Protein AF-V4JPJ9-F1 (afdb_monomer_lite)

pLDDT: mean 84.83, std 15.19, range [31.91, 98.25]

Foldseek 3Di:
DLCLQLVVVHEAEAEAQDCLALVCQWPSYPYDYFVHLQDLSVVVVLLVVLVVDPAAEEDADADPSNLLNCLVCVVSNVRRYQADFPHNVLSVQQQQQVSVCVLLVVLVAAAFDKFKDADPDPPCVRCVPEDPQKKKAFRHPPCVVCLVPVARIDGHGDPVSVCVVCVPPPRVPTIMMITHDQPDFLQQKKKKKFAAFPQGDTLFIFMKTQRWAPPGPRGDRAKIWGDPPGPVLRVSVSSSSSVSSTHGIKMWMWGQHPVRPHTHTYHMDTRHDDLCQVQCSVQQTSRVVQRNQSSVVHDGDDGDHDPDIEMEHAVVRLVVRQVVCVVVVVDDPVNSVVVPDDHYDYSQDDPSTHSSVVSVVVVVVVVVVLVVVLVVCVVPVVVCVVCLVVDDPCSNQPQVNCLVCLVVVHHPDVVLVVQQQDDDADDADPDPQFFAFQWWAFFADWDDDPQKIKTKGWDASNTHQFTWGRAWFAWADKDWPAFADPVHPPDPPDPPSDVSPDDPPHRGATKIKTWGQHPQGIKIKMWTEDPRQSDKFAPDDHGDGGHQGHGGTGHDNGTIMMMIGRNQKAFPDDGDDPPVPDDPVVDPTGHSHGTGIGHDD

Structure (mmCIF, N/CA/C/O backbone):
data_AF-V4JPJ9-F1
#
_entry.id   AF-V4JPJ9-F1
#
loop_
_atom_site.group_PDB
_atom_site.id
_atom_site.type_symbol
_atom_site.label_atom_id
_atom_site.label_alt_id
_atom_site.label_comp_id
_atom_site.label_asym_id
_atom_site.label_entity_id
_atom_site.label_seq_id
_atom_site.pdbx_PDB_ins_code
_atom_site.Cartn_x
_atom_site.Cartn_y
_atom_site.Cartn_z
_atom_site.occupancy
_atom_site.B_iso_or_equiv
_atom_site.auth_seq_id
_atom_site.auth_comp_id
_atom_site.auth_asym_id
_atom_site.auth_atom_id
_atom_site.pdbx_PDB_model_num
ATOM 1 N N . MET A 1 1 ? -12.382 -5.776 7.339 1.00 91.06 1 MET A N 1
ATOM 2 C CA . MET A 1 1 ? -13.525 -5.916 6.410 1.00 91.06 1 MET A CA 1
ATOM 3 C C . MET A 1 1 ? -14.041 -7.347 6.292 1.00 91.06 1 MET A C 1
ATOM 5 O O . MET A 1 1 ? -15.120 -7.583 6.807 1.00 91.06 1 MET A O 1
ATOM 9 N N . ILE A 1 2 ? -13.294 -8.302 5.712 1.00 95.06 2 ILE A N 1
ATOM 10 C CA . ILE A 1 2 ? -13.756 -9.698 5.496 1.00 95.06 2 ILE A CA 1
ATOM 11 C C . ILE A 1 2 ? -14.433 -10.303 6.738 1.00 95.06 2 ILE A C 1
ATOM 13 O O . ILE A 1 2 ? -15.583 -10.715 6.675 1.00 95.06 2 ILE A O 1
ATOM 17 N N . ARG A 1 3 ? -13.756 -10.280 7.893 1.00 95.19 3 ARG A N 1
ATOM 18 C CA . ARG A 1 3 ? -14.327 -10.777 9.156 1.00 95.19 3 ARG A CA 1
ATOM 19 C C . ARG A 1 3 ? -15.536 -9.976 9.632 1.00 95.19 3 ARG A C 1
ATOM 21 O O . ARG A 1 3 ? -16.468 -10.556 10.161 1.00 95.19 3 ARG A O 1
ATOM 28 N N . ALA A 1 4 ? -15.504 -8.655 9.476 1.00 94.81 4 ALA A N 1
ATOM 29 C CA . ALA A 1 4 ? -16.560 -7.764 9.954 1.00 94.81 4 ALA A CA 1
ATOM 30 C C . ALA A 1 4 ? -17.886 -8.012 9.213 1.00 94.81 4 ALA A C 1
ATOM 32 O O . ALA A 1 4 ? -18.936 -8.070 9.845 1.00 94.81 4 ALA A O 1
ATOM 33 N N . LEU A 1 5 ? -17.812 -8.233 7.897 1.00 96.62 5 LEU A N 1
ATOM 34 C CA . LEU A 1 5 ? -18.952 -8.601 7.056 1.00 96.62 5 LEU A CA 1
ATOM 35 C C . LEU A 1 5 ? -19.359 -10.067 7.258 1.00 96.62 5 LEU A C 1
ATOM 37 O O . LEU A 1 5 ? -20.528 -10.353 7.499 1.00 96.62 5 LEU A O 1
ATOM 41 N N . GLY A 1 6 ? -18.398 -10.994 7.255 1.00 96.62 6 GLY A N 1
ATOM 42 C CA . GLY A 1 6 ? -18.681 -12.421 7.420 1.00 96.62 6 GLY A CA 1
ATOM 43 C C . GLY A 1 6 ? -19.316 -12.773 8.769 1.00 96.62 6 GLY A C 1
ATOM 44 O O . GLY A 1 6 ? -20.237 -13.583 8.818 1.00 96.62 6 GLY A O 1
ATOM 45 N N . ARG A 1 7 ? -18.897 -12.123 9.864 1.00 95.62 7 ARG A N 1
ATOM 46 C CA . ARG A 1 7 ? -19.535 -12.268 11.190 1.00 95.62 7 ARG A CA 1
ATOM 47 C C . ARG A 1 7 ? -20.946 -11.684 11.242 1.00 95.62 7 ARG A C 1
ATOM 49 O O . ARG A 1 7 ? -21.735 -12.111 12.072 1.00 95.62 7 ARG A O 1
ATOM 56 N N . ALA A 1 8 ? -21.259 -10.737 10.360 1.00 96.00 8 ALA A N 1
ATOM 57 C CA . ALA A 1 8 ? -22.605 -10.206 10.180 1.00 96.00 8 ALA A CA 1
ATOM 58 C C . ALA A 1 8 ? -23.458 -11.056 9.214 1.00 96.00 8 ALA A C 1
ATOM 60 O O . ALA A 1 8 ? -24.561 -10.652 8.861 1.00 96.00 8 ALA A O 1
ATOM 61 N N . GLY A 1 9 ? -22.959 -12.220 8.775 1.00 96.25 9 GLY A N 1
ATOM 62 C CA . GLY A 1 9 ? -23.672 -13.127 7.873 1.00 96.25 9 GLY A CA 1
ATOM 63 C C . GLY A 1 9 ? -23.612 -12.733 6.396 1.00 96.25 9 GLY A C 1
ATOM 64 O O . GLY A 1 9 ? -24.322 -13.322 5.588 1.00 96.25 9 GLY A O 1
ATOM 65 N N . VAL A 1 10 ? -22.772 -11.762 6.021 1.00 96.81 10 VAL A N 1
ATOM 66 C CA . VAL A 1 10 ? -22.639 -11.306 4.631 1.00 96.81 10 VAL A CA 1
ATOM 67 C C . VAL A 1 10 ? -21.621 -12.178 3.886 1.00 96.81 10 VAL A C 1
ATOM 69 O O . VAL A 1 10 ? -20.458 -12.230 4.300 1.00 96.81 10 VAL A O 1
ATOM 72 N N . PRO A 1 11 ? -21.997 -12.835 2.772 1.00 94.44 11 PRO A N 1
ATOM 73 C CA . PRO A 1 11 ? -21.043 -13.527 1.910 1.00 94.44 11 PRO A CA 1
ATOM 74 C C . PRO A 1 11 ? -20.051 -12.541 1.280 1.00 94.44 11 PRO A C 1
ATOM 76 O O . PRO A 1 11 ? -20.454 -11.536 0.697 1.00 94.44 11 PRO A O 1
ATOM 79 N N . VAL A 1 12 ? -18.750 -12.834 1.368 1.00 96.44 12 VAL A N 1
ATOM 80 C CA . VAL A 1 12 ? -17.691 -11.952 0.850 1.00 96.44 12 VAL A CA 1
ATOM 81 C C . VAL A 1 12 ? -16.918 -12.626 -0.277 1.00 96.44 12 VAL A C 1
ATOM 83 O O . VAL A 1 12 ? -16.460 -13.762 -0.149 1.00 96.44 12 VAL A O 1
ATOM 86 N N . ILE A 1 13 ? -16.697 -11.887 -1.361 1.00 94.44 13 ILE A N 1
ATOM 87 C CA . ILE A 1 13 ? -15.758 -12.252 -2.423 1.00 94.44 13 ILE A CA 1
ATOM 88 C C . ILE A 1 13 ? -14.550 -11.324 -2.313 1.00 94.44 13 ILE A C 1
ATOM 90 O O . ILE A 1 13 ? -14.694 -10.105 -2.321 1.00 94.44 13 ILE A O 1
ATOM 94 N N . ALA A 1 14 ? -13.357 -11.899 -2.181 1.00 93.81 14 ALA A N 1
ATOM 95 C CA . ALA A 1 14 ? -12.104 -11.155 -2.110 1.00 93.81 14 ALA A CA 1
ATOM 96 C C . ALA A 1 14 ? -11.362 -11.273 -3.446 1.00 93.81 14 ALA A C 1
ATOM 98 O O . ALA A 1 14 ? -10.892 -12.359 -3.789 1.00 93.81 14 ALA A O 1
ATOM 99 N N . LEU A 1 15 ? -11.252 -10.167 -4.181 1.00 91.75 15 LEU A N 1
ATOM 100 C CA . LEU A 1 15 ? -10.551 -10.094 -5.463 1.00 91.75 15 LEU A CA 1
ATOM 101 C C . LEU A 1 15 ? -9.097 -9.637 -5.250 1.00 91.75 15 LEU A C 1
ATOM 103 O O . LEU A 1 15 ? -8.872 -8.581 -4.664 1.00 91.75 15 LEU A O 1
ATOM 107 N N . SER A 1 16 ? -8.112 -10.426 -5.686 1.00 89.88 16 SER A N 1
ATOM 108 C CA . SER A 1 16 ? -6.688 -10.054 -5.611 1.00 89.88 16 SER A CA 1
ATOM 109 C C . SER A 1 16 ? -5.842 -10.791 -6.652 1.00 89.88 16 SER A C 1
ATOM 111 O O . SER A 1 16 ? -6.104 -11.950 -6.969 1.00 89.88 16 SER A O 1
ATOM 113 N N . SER A 1 17 ? -4.790 -10.143 -7.145 1.00 86.69 17 SER A N 1
ATOM 114 C CA . SER A 1 17 ? -3.781 -10.740 -8.029 1.00 86.69 17 SER A CA 1
ATOM 115 C C . SER A 1 17 ? -2.821 -11.698 -7.324 1.00 86.69 17 SER A C 1
ATOM 117 O O . SER A 1 17 ? -2.251 -12.577 -7.976 1.00 86.69 17 SER A O 1
ATOM 119 N N . ASP A 1 18 ? -2.662 -11.583 -5.999 1.00 83.75 18 ASP A N 1
ATOM 120 C CA . ASP A 1 18 ? -1.748 -12.413 -5.213 1.00 83.75 18 ASP A CA 1
ATOM 121 C C . ASP A 1 18 ? -2.503 -13.503 -4.418 1.00 83.75 18 ASP A C 1
ATOM 123 O O . ASP A 1 18 ? -3.023 -13.252 -3.324 1.00 83.75 18 ASP A O 1
ATOM 127 N N . PRO A 1 19 ? -2.501 -14.767 -4.890 1.00 78.25 19 PRO A N 1
ATOM 128 C CA . PRO A 1 19 ? -3.150 -15.879 -4.190 1.00 78.25 19 PRO A CA 1
ATOM 129 C C . PRO A 1 19 ? -2.411 -16.302 -2.906 1.00 78.25 19 PRO A C 1
ATOM 131 O O . PRO A 1 19 ? -2.860 -17.193 -2.170 1.00 78.25 19 PRO A O 1
ATOM 134 N N . LYS A 1 20 ? -1.238 -15.717 -2.637 1.00 83.00 20 LYS A N 1
ATOM 135 C CA . LYS A 1 20 ? -0.401 -16.007 -1.473 1.00 83.00 20 LYS A CA 1
ATOM 136 C C . LYS A 1 20 ? -0.624 -15.014 -0.334 1.00 83.00 20 LYS A C 1
ATOM 138 O O . LYS A 1 20 ? 0.102 -15.110 0.657 1.00 83.00 20 LYS A O 1
ATOM 143 N N . GLN A 1 21 ? -1.628 -14.138 -0.400 1.00 85.38 21 GLN A N 1
ATOM 144 C CA . GLN A 1 21 ? -1.983 -13.274 0.726 1.00 85.38 21 GLN A CA 1
ATOM 145 C C . GLN A 1 21 ? -2.690 -14.052 1.856 1.00 85.38 21 GLN A C 1
ATOM 147 O O . GLN A 1 21 ? -3.486 -14.957 1.588 1.00 85.38 21 GLN A O 1
ATOM 152 N N . PRO A 1 22 ? -2.457 -13.707 3.140 1.00 89.31 22 PRO A N 1
ATOM 153 C CA . PRO A 1 22 ? -3.130 -14.358 4.269 1.00 89.31 22 PRO A CA 1
ATOM 154 C C . PRO A 1 22 ? -4.660 -14.261 4.220 1.00 89.31 22 PRO A C 1
ATOM 156 O O . PRO A 1 22 ? -5.352 -15.192 4.628 1.00 89.31 22 PRO A O 1
ATOM 159 N N . THR A 1 23 ? -5.185 -13.149 3.703 1.00 88.06 23 THR A N 1
ATOM 160 C CA . THR A 1 23 ? -6.623 -12.867 3.564 1.00 88.06 23 THR A CA 1
ATOM 161 C C . THR A 1 23 ? -7.338 -13.895 2.691 1.00 88.06 23 THR A C 1
ATOM 163 O O . THR A 1 23 ? -8.443 -14.301 3.038 1.00 88.06 23 THR A O 1
ATOM 166 N N . ALA A 1 24 ? -6.676 -14.421 1.653 1.00 90.38 24 ALA A N 1
ATOM 167 C CA . ALA A 1 24 ? -7.210 -15.470 0.778 1.00 90.38 24 ALA A CA 1
ATOM 168 C C . ALA A 1 24 ? -7.474 -16.806 1.500 1.00 90.38 24 ALA A C 1
ATOM 170 O O . ALA A 1 24 ? -8.055 -17.727 0.929 1.00 90.38 24 ALA A O 1
ATOM 171 N N . ARG A 1 25 ? -7.017 -16.946 2.752 1.00 94.88 25 ARG A N 1
ATOM 172 C CA . ARG A 1 25 ? -7.221 -18.139 3.587 1.00 94.88 25 ARG A CA 1
ATOM 173 C C . ARG A 1 25 ? -8.340 -17.972 4.608 1.00 94.88 25 ARG A C 1
ATOM 175 O O . ARG A 1 25 ? -8.609 -18.930 5.333 1.00 94.88 25 ARG A O 1
ATOM 182 N N . SER A 1 26 ? -8.958 -16.794 4.693 1.00 95.69 26 SER A N 1
ATOM 183 C CA . SER A 1 26 ? -10.056 -16.556 5.627 1.00 95.69 26 SER A CA 1
ATOM 184 C C . SER A 1 26 ? -11.243 -17.458 5.301 1.00 95.69 26 SER A C 1
ATOM 186 O O . SER A 1 26 ? -11.570 -17.666 4.135 1.00 95.69 26 SER A O 1
ATOM 188 N N . ARG A 1 27 ? -11.912 -17.985 6.331 1.00 95.88 27 ARG A N 1
ATOM 189 C CA . ARG A 1 27 ? -13.147 -18.767 6.133 1.00 95.88 27 ARG A CA 1
ATOM 190 C C . ARG A 1 27 ? -14.332 -17.906 5.678 1.00 95.88 27 ARG A C 1
ATOM 192 O O . ARG A 1 27 ? -15.320 -18.444 5.203 1.00 95.88 27 ARG A O 1
ATOM 199 N N . PHE A 1 28 ? -14.244 -16.594 5.890 1.00 96.69 28 PHE A N 1
ATOM 200 C CA . PHE A 1 28 ? -15.336 -15.645 5.675 1.00 96.69 28 PHE A CA 1
ATOM 201 C C . PHE A 1 28 ? -15.380 -15.084 4.253 1.00 96.69 28 PHE A C 1
ATOM 203 O O . PHE A 1 28 ? -16.226 -14.245 3.965 1.00 96.69 28 PHE A O 1
ATOM 210 N N . CYS A 1 29 ? -14.475 -15.507 3.367 1.00 95.62 29 CYS A N 1
ATOM 211 C CA . CYS A 1 29 ? -14.495 -15.073 1.978 1.00 95.62 29 CYS A CA 1
ATOM 212 C C . CYS A 1 29 ? -14.161 -16.194 1.001 1.00 95.62 29 CYS A C 1
ATOM 214 O O . CYS A 1 29 ? -13.384 -17.102 1.301 1.00 95.62 29 CYS A O 1
ATOM 216 N N . ILE A 1 30 ? -14.668 -16.045 -0.217 1.00 93.62 30 ILE A N 1
ATOM 217 C CA . ILE A 1 30 ? -14.196 -16.772 -1.392 1.00 93.62 30 ILE A CA 1
ATOM 218 C C . ILE A 1 30 ? -13.172 -15.882 -2.095 1.00 93.62 30 ILE A C 1
ATOM 220 O O . ILE A 1 30 ? -13.479 -14.750 -2.464 1.00 93.62 30 ILE A O 1
ATOM 224 N N . SER A 1 31 ? -11.949 -16.377 -2.281 1.00 92.56 31 SER A N 1
ATOM 225 C CA . SER A 1 31 ? -10.916 -15.632 -3.005 1.00 92.56 31 SER A CA 1
ATOM 226 C C . SER A 1 31 ? -11.056 -15.846 -4.513 1.00 92.56 31 SER A C 1
ATOM 228 O O . SER A 1 31 ? -11.184 -16.978 -4.983 1.00 92.56 31 SER A O 1
ATOM 230 N N . LYS A 1 32 ? -11.033 -14.749 -5.268 1.00 90.62 32 LYS A N 1
ATOM 231 C CA . LYS A 1 32 ? -11.021 -14.710 -6.730 1.00 90.62 32 LYS A CA 1
ATOM 232 C C . LYS A 1 32 ? -9.784 -13.958 -7.200 1.00 90.62 32 LYS A C 1
ATOM 234 O O . LYS A 1 32 ? -9.297 -13.053 -6.522 1.00 90.62 32 LYS A O 1
ATOM 239 N N . ARG A 1 33 ? -9.278 -14.353 -8.364 1.00 88.38 33 ARG A N 1
ATOM 240 C CA . ARG A 1 33 ? -8.099 -13.740 -8.966 1.00 88.38 33 ARG A CA 1
ATOM 241 C C . ARG A 1 33 ? -8.511 -12.600 -9.893 1.00 88.38 33 ARG A C 1
ATOM 243 O O . ARG A 1 33 ? -9.460 -12.764 -10.652 1.00 88.38 33 ARG A O 1
ATOM 250 N N . CYS A 1 34 ? -7.785 -11.492 -9.839 1.00 85.00 34 CYS A N 1
ATOM 251 C CA . CYS A 1 34 ? -7.730 -10.499 -10.913 1.00 85.00 34 CYS A CA 1
ATOM 252 C C . CYS A 1 34 ? -6.318 -10.472 -11.506 1.00 85.00 34 CYS A C 1
ATOM 254 O O . CYS A 1 34 ? -5.391 -11.042 -10.920 1.00 85.00 34 CYS A O 1
ATOM 256 N N . ALA A 1 35 ? -6.157 -9.836 -12.663 1.00 79.00 35 ALA A N 1
ATOM 257 C CA . ALA A 1 35 ? -4.846 -9.656 -13.277 1.00 79.00 35 ALA A CA 1
ATOM 258 C C . ALA A 1 35 ? -3.939 -8.792 -12.379 1.00 79.00 35 ALA A C 1
ATOM 260 O O . ALA A 1 35 ? -2.923 -9.291 -11.882 1.00 79.00 35 ALA A O 1
ATOM 261 N N . ASN A 1 36 ? -4.384 -7.577 -12.034 1.00 84.38 36 ASN A N 1
ATOM 262 C CA . ASN A 1 36 ? -3.691 -6.696 -11.095 1.00 84.38 36 ASN A CA 1
ATOM 263 C C . ASN A 1 36 ? -4.639 -5.650 -10.482 1.00 84.38 36 ASN A C 1
ATOM 265 O O . ASN A 1 36 ? -5.184 -4.805 -11.178 1.00 84.38 36 ASN A O 1
ATOM 269 N N . GLU A 1 37 ? -4.819 -5.660 -9.156 1.00 85.31 37 GLU A N 1
ATOM 270 C CA . GLU A 1 37 ? -5.691 -4.697 -8.460 1.00 85.31 37 GLU A CA 1
ATOM 271 C C . GLU A 1 37 ? -5.129 -3.264 -8.347 1.00 85.31 37 GLU A C 1
ATOM 273 O O . GLU A 1 37 ? -5.793 -2.384 -7.792 1.00 85.31 37 GLU A O 1
ATOM 278 N N . ARG A 1 38 ? -3.898 -3.024 -8.820 1.00 83.44 38 ARG A N 1
ATOM 279 C CA . ARG A 1 38 ? -3.197 -1.728 -8.740 1.00 83.44 38 ARG A CA 1
ATOM 280 C C . ARG A 1 38 ? -3.127 -0.984 -10.074 1.00 83.44 38 ARG A C 1
ATOM 282 O O . ARG A 1 38 ? -2.597 0.125 -10.085 1.00 83.44 38 ARG A O 1
ATOM 289 N N . THR A 1 39 ? -3.617 -1.586 -11.153 1.00 85.81 39 THR A N 1
ATOM 290 C CA . THR A 1 39 ? -3.621 -1.044 -12.520 1.00 85.81 39 THR A CA 1
ATOM 291 C C . THR A 1 39 ? -5.028 -1.132 -13.110 1.00 85.81 39 THR A C 1
ATOM 293 O O . THR A 1 39 ? -5.936 -1.692 -12.490 1.00 85.81 39 THR A O 1
ATOM 296 N N . GLU A 1 40 ? -5.224 -0.569 -14.301 1.00 88.31 40 GLU A N 1
ATOM 297 C CA . GLU A 1 40 ? -6.526 -0.559 -14.985 1.00 88.31 40 GLU A CA 1
ATOM 298 C C . GLU A 1 40 ? -7.048 -1.961 -15.329 1.00 88.31 40 GLU A C 1
ATOM 300 O O . GLU A 1 40 ? -8.255 -2.150 -15.426 1.00 88.31 40 GLU A O 1
ATOM 305 N N . GLU A 1 41 ? -6.184 -2.980 -15.338 1.00 89.38 41 GLU A N 1
ATOM 306 C CA . GLU A 1 41 ? -6.561 -4.395 -15.485 1.00 89.38 41 GLU A CA 1
ATOM 307 C C . GLU A 1 41 ? -7.600 -4.871 -14.441 1.00 89.38 41 GLU A C 1
ATOM 309 O O . GLU A 1 41 ? -8.328 -5.854 -14.641 1.00 89.38 41 GLU A O 1
ATOM 314 N N . VAL A 1 42 ? -7.697 -4.188 -13.291 1.00 90.50 42 VAL A N 1
ATOM 315 C CA . VAL A 1 42 ? -8.744 -4.467 -12.298 1.00 90.50 42 VAL A CA 1
ATOM 316 C C . VAL A 1 42 ? -10.141 -4.170 -12.843 1.00 90.50 42 VAL A C 1
ATOM 318 O O . VAL A 1 42 ? -11.087 -4.870 -12.484 1.00 90.50 42 VAL A O 1
ATOM 321 N N . VAL A 1 43 ? -10.276 -3.170 -13.716 1.00 94.12 43 VAL A N 1
ATOM 322 C CA . VAL A 1 43 ? -11.546 -2.754 -14.319 1.00 94.12 43 VAL A CA 1
ATOM 323 C C . VAL A 1 43 ? -12.046 -3.846 -15.244 1.00 94.12 43 VAL A C 1
ATOM 325 O O . VAL A 1 43 ? -13.181 -4.283 -15.097 1.00 94.12 43 VAL A O 1
ATOM 328 N N . GLU A 1 44 ? -11.188 -4.379 -16.112 1.00 92.06 44 GLU A N 1
ATOM 329 C CA . GLU A 1 44 ? -11.536 -5.493 -17.000 1.00 92.06 44 GLU A CA 1
ATOM 330 C C . GLU A 1 44 ? -11.986 -6.728 -16.213 1.00 92.06 44 GLU A C 1
ATOM 332 O O . GLU A 1 44 ? -12.988 -7.370 -16.545 1.00 92.06 44 GLU A O 1
ATOM 337 N N . SER A 1 45 ? -11.280 -7.028 -15.118 1.00 92.44 45 SER A N 1
ATOM 338 C CA . SER A 1 45 ? -11.637 -8.121 -14.210 1.00 92.44 45 SER A CA 1
ATOM 339 C C . SER A 1 45 ? -13.013 -7.894 -13.566 1.00 92.44 45 SER A C 1
ATOM 341 O O . SER A 1 45 ? -13.819 -8.825 -13.482 1.00 92.44 45 SER A O 1
ATOM 343 N N . LEU A 1 46 ? -13.301 -6.663 -13.129 1.00 95.69 46 LEU A N 1
ATOM 344 C CA . LEU A 1 46 ? -14.587 -6.277 -12.548 1.00 95.69 46 LEU A CA 1
ATOM 345 C C . LEU A 1 46 ? -15.709 -6.282 -13.591 1.00 95.69 46 LEU A C 1
ATOM 347 O O . LEU A 1 46 ? -16.767 -6.826 -13.319 1.00 95.69 46 LEU A O 1
ATOM 351 N N . LEU A 1 47 ? -15.506 -5.762 -14.799 1.00 95.00 47 LEU A N 1
ATOM 352 C CA . LEU A 1 47 ? -16.515 -5.798 -15.862 1.00 95.00 47 LEU A CA 1
ATOM 353 C C . LEU A 1 47 ? -16.837 -7.237 -16.272 1.00 95.00 47 LEU A C 1
ATOM 355 O O . LEU A 1 47 ? -18.004 -7.610 -16.391 1.00 95.00 47 LEU A O 1
ATOM 359 N N . THR A 1 48 ? -15.809 -8.075 -16.422 1.00 93.19 48 THR A N 1
ATOM 360 C CA . THR A 1 48 ? -15.975 -9.500 -16.733 1.00 93.19 48 THR A CA 1
ATOM 361 C C . THR A 1 48 ? -16.773 -10.212 -15.647 1.00 93.19 48 THR A C 1
ATOM 363 O O . THR A 1 48 ? -17.714 -10.941 -15.954 1.00 93.19 48 THR A O 1
ATOM 366 N N . TYR A 1 49 ? -16.446 -9.975 -14.373 1.00 91.75 49 TYR A N 1
ATOM 367 C CA . TYR A 1 49 ? -17.190 -10.569 -13.267 1.00 91.75 49 TYR A CA 1
ATOM 368 C C . TYR A 1 49 ? -18.613 -10.005 -13.168 1.00 91.75 49 TYR A C 1
ATOM 370 O O . TYR A 1 49 ? -19.566 -10.768 -13.015 1.00 91.75 49 TYR A O 1
ATOM 378 N N . GLY A 1 50 ? -18.764 -8.692 -13.323 1.00 94.25 50 GLY A N 1
ATOM 379 C CA . GLY A 1 50 ? -20.021 -7.957 -13.276 1.00 94.25 50 GLY A CA 1
ATOM 380 C C . GLY A 1 50 ? -21.059 -8.494 -14.254 1.00 94.25 50 GLY A C 1
ATOM 381 O O . GLY A 1 50 ? -22.198 -8.734 -13.861 1.00 94.25 50 GLY A O 1
ATOM 382 N N . ARG A 1 51 ? -20.647 -8.807 -15.490 1.00 94.88 51 ARG A N 1
ATOM 383 C CA . ARG A 1 51 ? -21.509 -9.408 -16.527 1.00 94.88 51 ARG A CA 1
ATOM 384 C C . ARG A 1 51 ? -22.100 -10.768 -16.140 1.00 94.88 51 ARG A C 1
ATOM 386 O O . ARG A 1 51 ? -23.101 -11.176 -16.715 1.00 94.88 51 ARG A O 1
ATOM 393 N N . THR A 1 52 ? -21.503 -11.473 -15.177 1.00 93.31 52 THR A N 1
ATOM 394 C CA . THR A 1 52 ? -22.014 -12.769 -14.687 1.00 93.31 52 THR A CA 1
ATOM 395 C C . THR A 1 52 ? -23.011 -12.634 -13.532 1.00 93.31 52 THR A C 1
ATOM 397 O O . THR A 1 52 ? -23.608 -13.627 -13.109 1.00 93.31 52 THR A O 1
ATOM 400 N N . LEU A 1 53 ? -23.189 -11.426 -12.989 1.00 90.69 53 LEU A N 1
ATOM 401 C CA . LEU A 1 53 ? -24.037 -11.185 -11.828 1.00 90.69 53 LEU A CA 1
ATOM 402 C C . LEU A 1 53 ? -25.511 -11.066 -12.232 1.00 90.69 53 LEU A C 1
ATOM 404 O O . LEU A 1 53 ? -25.854 -10.428 -13.221 1.00 90.69 53 LEU A O 1
ATOM 408 N N . LYS A 1 54 ? -26.409 -11.614 -11.405 1.00 89.50 54 LYS A N 1
ATOM 409 C CA . LYS A 1 54 ? -27.872 -11.472 -11.566 1.00 89.50 54 LYS A CA 1
ATOM 410 C C . LYS A 1 54 ? -28.425 -10.132 -11.046 1.00 89.50 54 LYS A C 1
ATOM 412 O O . LYS A 1 54 ? -29.634 -9.964 -10.942 1.00 89.50 54 LYS A O 1
ATOM 417 N N . GLY A 1 55 ? -27.554 -9.205 -10.657 1.00 91.31 55 GLY A N 1
ATOM 418 C CA . GLY A 1 55 ? -27.892 -7.926 -10.039 1.00 91.31 55 GLY A CA 1
ATOM 419 C C . GLY A 1 55 ? -26.631 -7.197 -9.582 1.00 91.31 55 GLY A C 1
ATOM 420 O O . GLY A 1 55 ? -25.522 -7.701 -9.767 1.00 91.31 55 GLY A O 1
ATOM 421 N N . ARG A 1 56 ? -26.788 -6.018 -8.972 1.00 95.38 56 ARG A N 1
ATOM 422 C CA . ARG A 1 56 ? -25.636 -5.232 -8.517 1.00 95.38 56 ARG A CA 1
ATOM 423 C C . ARG A 1 56 ? -25.133 -5.689 -7.153 1.00 95.38 56 ARG A C 1
ATOM 425 O O . ARG A 1 56 ? -25.931 -5.936 -6.251 1.00 95.38 56 ARG A O 1
ATOM 432 N N . LEU A 1 57 ? -23.814 -5.754 -6.985 1.00 95.31 57 LEU A N 1
ATOM 433 C CA . LEU A 1 57 ? -23.185 -6.119 -5.711 1.00 95.31 57 LEU A CA 1
ATOM 434 C C . LEU A 1 57 ? -22.459 -4.934 -5.065 1.00 95.31 57 LEU A C 1
ATOM 436 O O . LEU A 1 57 ? -21.773 -4.199 -5.773 1.00 95.31 57 LEU A O 1
ATOM 440 N N . PRO A 1 58 ? -22.522 -4.771 -3.730 1.00 97.06 58 PRO A N 1
ATOM 441 C CA . PRO A 1 58 ? -21.653 -3.843 -3.015 1.00 97.06 58 PRO A CA 1
ATOM 442 C C . PRO A 1 58 ? -20.167 -4.087 -3.313 1.00 97.06 58 PRO A C 1
ATOM 444 O O . PRO A 1 58 ? -19.661 -5.194 -3.113 1.00 97.06 58 PRO A O 1
ATOM 447 N N . LEU A 1 59 ? -19.470 -3.049 -3.778 1.00 97.31 59 LEU A N 1
ATOM 448 C CA . LEU A 1 59 ? -18.040 -3.064 -4.074 1.00 97.31 59 LEU A CA 1
ATOM 449 C C . LEU A 1 59 ? -17.291 -2.226 -3.038 1.00 97.31 59 LEU A C 1
ATOM 451 O O . LEU A 1 59 ? -17.530 -1.031 -2.885 1.00 97.31 59 LEU A O 1
ATOM 455 N N . PHE A 1 60 ? -16.343 -2.864 -2.355 1.00 96.75 60 PHE A N 1
ATOM 456 C CA . PHE A 1 60 ? -15.487 -2.216 -1.370 1.00 96.75 60 PHE A CA 1
ATOM 457 C C . PHE A 1 60 ? -14.042 -2.189 -1.841 1.00 96.75 60 PHE A C 1
ATOM 459 O O . PHE A 1 60 ? -13.467 -3.225 -2.176 1.00 96.75 60 PHE A O 1
ATOM 466 N N . LEU A 1 61 ? -13.437 -1.006 -1.794 1.00 95.75 61 LEU A N 1
ATOM 467 C CA . LEU A 1 61 ? -12.046 -0.802 -2.172 1.00 95.75 61 LEU A CA 1
ATOM 468 C C . LEU A 1 61 ? -11.160 -0.842 -0.926 1.00 95.75 61 LEU A C 1
ATOM 470 O O . LEU A 1 61 ? -11.518 -0.354 0.148 1.00 95.75 61 LEU A O 1
ATOM 474 N N . THR A 1 62 ? -9.988 -1.459 -1.061 1.00 92.06 62 THR A N 1
ATOM 475 C CA . THR A 1 62 ? -9.035 -1.649 0.048 1.00 92.06 62 THR A CA 1
ATOM 476 C C . THR A 1 62 ? -7.697 -0.962 -0.191 1.00 92.06 62 THR A C 1
ATOM 478 O O . THR A 1 62 ? -6.795 -1.076 0.634 1.00 92.06 62 THR A O 1
ATOM 481 N N . MET A 1 63 ? -7.536 -0.285 -1.329 1.00 88.50 63 MET A N 1
ATOM 482 C CA . MET A 1 63 ? -6.288 0.349 -1.749 1.00 88.50 63 MET A CA 1
ATOM 483 C C . MET A 1 63 ? -6.572 1.666 -2.452 1.00 88.50 63 MET A C 1
ATOM 485 O O . MET A 1 63 ? -7.507 1.764 -3.237 1.00 88.50 63 MET A O 1
ATOM 489 N N . GLU A 1 64 ? -5.726 2.656 -2.191 1.00 85.62 64 GLU A N 1
ATOM 490 C CA . GLU A 1 64 ? -5.854 4.012 -2.733 1.00 85.62 64 GLU A CA 1
ATOM 491 C C . GLU A 1 64 ? -5.762 4.026 -4.265 1.00 85.62 64 GLU A C 1
ATOM 493 O O . GLU A 1 64 ? -6.599 4.628 -4.929 1.00 85.62 64 GLU A O 1
ATOM 498 N N . LYS A 1 65 ? -4.836 3.242 -4.843 1.00 86.94 65 LYS A N 1
ATOM 499 C CA . LYS A 1 65 ? -4.725 3.083 -6.304 1.00 86.94 65 LYS A CA 1
ATOM 500 C C . LYS A 1 65 ? -6.028 2.577 -6.931 1.00 86.94 65 LYS A C 1
ATOM 502 O O . LYS A 1 65 ? -6.478 3.123 -7.933 1.00 86.94 65 LYS A O 1
ATOM 507 N N . SER A 1 66 ? -6.674 1.586 -6.314 1.00 91.69 66 SER A N 1
ATOM 508 C CA . SER A 1 66 ? -7.947 1.053 -6.810 1.00 91.69 66 SER A CA 1
ATOM 509 C C . SER A 1 66 ? -9.083 2.077 -6.705 1.00 91.69 66 SER A C 1
ATOM 511 O O . SER A 1 66 ? -9.962 2.068 -7.557 1.00 91.69 66 SER A O 1
ATOM 513 N N . VAL A 1 67 ? -9.062 2.976 -5.710 1.00 94.75 67 VAL A N 1
ATOM 514 C CA . VAL A 1 67 ? -10.028 4.090 -5.596 1.00 94.75 67 VAL A CA 1
ATOM 515 C C . VAL A 1 67 ? -9.921 5.028 -6.789 1.00 94.75 67 VAL A C 1
ATOM 517 O O . VAL A 1 67 ? -10.935 5.308 -7.425 1.00 94.75 67 VAL A O 1
ATOM 520 N N . ALA A 1 68 ? -8.707 5.462 -7.131 1.00 90.75 68 ALA A N 1
ATOM 521 C CA . ALA A 1 68 ? -8.486 6.342 -8.276 1.00 90.75 68 ALA A CA 1
ATOM 522 C C . ALA A 1 68 ? -8.943 5.692 -9.594 1.00 90.75 68 ALA A C 1
ATOM 524 O O . ALA A 1 68 ? -9.647 6.323 -10.379 1.00 90.75 68 ALA A O 1
ATOM 525 N N . ILE A 1 69 ? -8.607 4.416 -9.804 1.00 92.62 69 ILE A N 1
ATOM 526 C CA . ILE A 1 69 ? -8.986 3.669 -11.011 1.00 92.62 69 ILE A CA 1
ATOM 527 C C . ILE A 1 69 ? -10.509 3.494 -11.093 1.00 92.62 69 ILE A C 1
ATOM 529 O O . ILE A 1 69 ? -11.122 3.908 -12.070 1.00 92.62 69 ILE A O 1
ATOM 533 N N . VAL A 1 70 ? -11.151 2.953 -10.053 1.00 95.94 70 VAL A N 1
ATOM 534 C CA . VAL A 1 70 ? -12.612 2.737 -10.039 1.00 95.94 70 VAL A CA 1
ATOM 535 C C . VAL A 1 70 ? -13.378 4.053 -10.157 1.00 95.94 70 VAL A C 1
ATOM 537 O O . VAL A 1 70 ? -14.443 4.096 -10.765 1.00 95.94 70 VAL A O 1
ATOM 540 N N . SER A 1 71 ? -12.827 5.142 -9.621 1.00 95.62 71 SER A N 1
ATOM 541 C CA . SER A 1 71 ? -13.387 6.476 -9.792 1.00 95.62 71 SER A CA 1
ATOM 542 C C . SER A 1 71 ? -13.434 6.915 -11.259 1.00 95.62 71 SER A C 1
ATOM 544 O O . SER A 1 71 ? -14.432 7.520 -11.642 1.00 95.62 71 SER A O 1
ATOM 546 N N . ARG A 1 72 ? -12.410 6.613 -12.074 1.00 94.94 72 ARG A N 1
ATOM 547 C CA . ARG A 1 72 ? -12.394 6.945 -13.513 1.00 94.94 72 ARG A CA 1
ATOM 548 C C . ARG A 1 72 ? -13.448 6.160 -14.295 1.00 94.94 72 ARG A C 1
ATOM 550 O O . ARG A 1 72 ? -14.200 6.753 -15.052 1.00 94.94 72 ARG A O 1
ATOM 557 N N . TYR A 1 73 ? -13.570 4.861 -14.031 1.00 96.31 73 TYR A N 1
ATOM 558 C CA . TYR A 1 73 ? -14.502 3.956 -14.728 1.00 96.31 73 TYR A CA 1
ATOM 559 C C . TYR A 1 73 ? -15.855 3.813 -14.019 1.00 96.31 73 TYR A C 1
ATOM 561 O O . TYR A 1 73 ? -16.516 2.773 -14.083 1.00 96.31 73 TYR A O 1
ATOM 569 N N . ARG A 1 74 ? -16.263 4.835 -13.262 1.00 95.44 74 ARG A N 1
ATOM 570 C CA . ARG A 1 74 ? -17.400 4.718 -12.341 1.00 95.44 74 ARG A CA 1
ATOM 571 C C . ARG A 1 74 ? -18.715 4.409 -13.041 1.00 95.44 74 ARG A C 1
ATOM 573 O O . ARG A 1 74 ? -19.476 3.606 -12.517 1.00 95.44 74 ARG A O 1
ATOM 580 N N . GLU A 1 75 ? -18.970 5.021 -14.191 1.00 95.38 75 GLU A N 1
ATOM 581 C CA . GLU A 1 75 ? -20.245 4.899 -14.902 1.00 95.38 75 GLU A CA 1
ATOM 582 C C . GLU A 1 75 ? -20.441 3.463 -15.396 1.00 95.38 75 GLU A C 1
ATOM 584 O O . GLU A 1 75 ? -21.466 2.838 -15.125 1.00 95.38 75 GLU A O 1
ATOM 589 N N . GLU A 1 76 ? -19.399 2.895 -16.003 1.00 96.25 76 GLU A N 1
ATOM 590 C CA . GLU A 1 76 ? -19.379 1.507 -16.466 1.00 96.25 76 GLU A CA 1
ATOM 591 C C . GLU A 1 76 ? -19.530 0.516 -15.305 1.00 96.25 76 GLU A C 1
ATOM 593 O O . GLU A 1 76 ? -20.320 -0.429 -15.365 1.00 96.25 76 GLU A O 1
ATOM 598 N N . LEU A 1 77 ? -18.796 0.733 -14.209 1.00 97.31 77 LEU A N 1
ATOM 599 C CA . LEU A 1 77 ? -18.816 -0.170 -13.060 1.00 97.31 77 LEU A CA 1
ATOM 600 C C . LEU A 1 77 ? -20.125 -0.075 -12.262 1.00 97.31 77 LEU A C 1
ATOM 602 O O . LEU A 1 77 ? -20.568 -1.079 -11.700 1.00 97.31 77 LEU A O 1
ATOM 606 N N . GLN A 1 78 ? -20.782 1.086 -12.230 1.00 96.38 78 GLN A N 1
ATOM 607 C CA . GLN A 1 78 ? -22.066 1.281 -11.545 1.00 96.38 78 GLN A CA 1
ATOM 608 C C . GLN A 1 78 ? -23.221 0.504 -12.183 1.00 96.38 78 GLN A C 1
ATOM 610 O O . GLN A 1 78 ? -24.238 0.275 -11.521 1.00 96.38 78 GLN A O 1
ATOM 615 N N . ALA A 1 79 ? -23.067 0.032 -13.423 1.00 95.94 79 ALA A N 1
ATOM 616 C CA . ALA A 1 79 ? -24.019 -0.893 -14.028 1.00 95.94 79 ALA A CA 1
ATOM 617 C C . ALA A 1 79 ? -24.104 -2.224 -13.252 1.00 95.94 79 ALA A C 1
ATOM 619 O O . ALA A 1 79 ? -25.193 -2.792 -13.133 1.00 95.94 79 ALA A O 1
ATOM 620 N N . PHE A 1 80 ? -22.988 -2.676 -12.664 1.00 97.38 80 PHE A N 1
ATOM 621 C CA . PHE A 1 80 ? -22.844 -3.991 -12.022 1.00 97.38 80 PHE A CA 1
ATOM 622 C C . PHE A 1 80 ? -22.562 -3.933 -10.517 1.00 97.38 80 PHE A C 1
ATOM 624 O O . PHE A 1 80 ? -22.737 -4.929 -9.815 1.00 97.38 80 PHE A O 1
ATOM 631 N N . TYR A 1 81 ? -22.124 -2.788 -9.998 1.00 98.12 81 TYR A N 1
ATOM 632 C CA . TYR A 1 81 ? -21.678 -2.657 -8.616 1.00 98.12 81 TYR A CA 1
ATOM 633 C C . TYR A 1 81 ? -22.312 -1.466 -7.905 1.00 98.12 81 TYR A C 1
ATOM 635 O O . TYR A 1 81 ? -22.609 -0.433 -8.498 1.00 98.12 81 TYR A O 1
ATOM 643 N N . LEU A 1 82 ? -22.494 -1.615 -6.596 1.00 97.12 82 LEU A N 1
ATOM 644 C CA . LEU A 1 82 ? -22.946 -0.567 -5.691 1.00 97.12 82 LEU A CA 1
ATOM 645 C C . LEU A 1 82 ? -21.731 -0.066 -4.918 1.00 97.12 82 LEU A C 1
ATOM 647 O O . LEU A 1 82 ? -21.167 -0.785 -4.098 1.00 97.12 82 LEU A O 1
ATOM 651 N N . PHE A 1 83 ? -21.309 1.162 -5.177 1.00 96.06 83 PHE A N 1
ATOM 652 C CA . PHE A 1 83 ? -20.260 1.820 -4.407 1.00 96.06 83 PHE A CA 1
ATOM 653 C C . PHE A 1 83 ? -20.511 3.322 -4.364 1.00 96.06 83 PHE A C 1
ATOM 655 O O . PHE A 1 83 ? -21.203 3.882 -5.220 1.00 96.06 83 PHE A O 1
ATOM 662 N N . LYS A 1 84 ? -19.947 3.964 -3.343 1.00 91.75 84 LYS A N 1
ATOM 663 C CA . LYS A 1 84 ? -20.011 5.408 -3.140 1.00 91.75 84 LYS A CA 1
ATOM 664 C C . LYS A 1 84 ? -18.605 5.950 -3.002 1.00 91.75 84 LYS A C 1
ATOM 666 O O . LYS A 1 84 ? -17.814 5.453 -2.203 1.00 91.75 84 LYS A O 1
ATOM 671 N N . LEU A 1 85 ? -18.323 6.939 -3.832 1.00 95.00 85 LEU A N 1
ATOM 672 C CA . LEU A 1 85 ? -17.098 7.713 -3.852 1.00 95.00 85 LEU A CA 1
ATOM 673 C C . LEU A 1 85 ? -17.503 9.175 -4.054 1.00 95.00 85 LEU A C 1
ATOM 675 O O . LEU A 1 85 ? -18.499 9.424 -4.746 1.00 95.00 85 LEU A O 1
ATOM 679 N N . PRO A 1 86 ? -16.719 10.135 -3.542 1.00 94.56 86 PRO A N 1
ATOM 680 C CA . PRO A 1 86 ? -16.864 11.527 -3.940 1.00 94.56 86 PRO A CA 1
ATOM 681 C C . PRO A 1 86 ? -16.782 11.696 -5.467 1.00 94.56 86 PRO A C 1
ATOM 683 O O . PRO A 1 86 ? -16.264 10.832 -6.192 1.00 94.56 86 PRO A O 1
ATOM 686 N N . SER A 1 87 ? -17.263 12.836 -5.976 1.00 92.50 87 SER A N 1
ATOM 687 C CA . SER A 1 87 ? -17.062 13.194 -7.388 1.00 92.50 87 SER A CA 1
ATOM 688 C C . SER A 1 87 ? -15.566 13.178 -7.742 1.00 92.50 87 SER A C 1
ATOM 690 O O . SER A 1 87 ? -14.714 13.213 -6.857 1.00 92.50 87 SER A O 1
ATOM 692 N N . ALA A 1 88 ? -15.224 13.071 -9.031 1.00 91.88 88 ALA A N 1
ATOM 693 C CA . ALA A 1 88 ? -13.825 12.873 -9.426 1.00 91.88 88 ALA A CA 1
ATOM 694 C C . ALA A 1 88 ? -12.956 14.073 -9.008 1.00 91.88 88 ALA A C 1
ATOM 696 O O . ALA A 1 88 ? -11.878 13.879 -8.456 1.00 91.88 88 ALA A O 1
ATOM 697 N N . ASP A 1 89 ? -13.492 15.288 -9.166 1.00 91.94 89 ASP A N 1
ATOM 698 C CA . ASP A 1 89 ? -12.889 16.539 -8.694 1.00 91.94 89 ASP A CA 1
ATOM 699 C C . ASP A 1 89 ? -12.693 16.557 -7.167 1.00 91.94 89 ASP A C 1
ATOM 701 O O . ASP A 1 89 ? -11.583 16.770 -6.682 1.00 91.94 89 ASP A O 1
ATOM 705 N N . LYS A 1 90 ? -13.738 16.235 -6.390 1.00 92.75 90 LYS A N 1
ATOM 706 C CA . LYS A 1 90 ? -13.651 16.187 -4.920 1.00 92.75 90 LYS A CA 1
ATOM 707 C C . LYS A 1 90 ? -12.651 15.143 -4.435 1.00 92.75 90 LYS A C 1
ATOM 709 O O . LYS A 1 90 ? -11.897 15.392 -3.501 1.00 92.75 90 LYS A O 1
ATOM 714 N N . LEU A 1 91 ? -12.642 13.969 -5.064 1.00 93.12 91 LEU A N 1
ATOM 715 C CA . LEU A 1 91 ? -11.689 12.909 -4.759 1.00 93.12 91 LEU A CA 1
ATOM 716 C C . LEU A 1 91 ? -10.249 13.357 -5.042 1.00 93.12 91 LEU A C 1
ATOM 718 O O . LEU A 1 91 ? -9.369 13.070 -4.236 1.00 93.12 91 LEU A O 1
ATOM 722 N N . ALA A 1 92 ? -10.009 14.046 -6.162 1.00 90.81 92 ALA A N 1
ATOM 723 C CA . ALA A 1 92 ? -8.692 14.575 -6.503 1.00 90.81 92 ALA A CA 1
ATOM 724 C C . ALA A 1 92 ? -8.223 15.610 -5.469 1.00 90.81 92 ALA A C 1
ATOM 726 O O . ALA A 1 92 ? -7.136 15.454 -4.920 1.00 90.81 92 ALA A O 1
ATOM 727 N N . LYS A 1 93 ? -9.079 16.580 -5.119 1.00 91.38 93 LYS A N 1
ATOM 728 C CA . LYS A 1 93 ? -8.787 17.605 -4.101 1.00 91.38 93 LYS A CA 1
ATOM 729 C C . LYS A 1 93 ? -8.508 17.012 -2.721 1.00 91.38 93 LYS A C 1
ATOM 731 O O . LYS A 1 93 ? -7.554 17.406 -2.069 1.00 91.38 93 LYS A O 1
ATOM 736 N N . LEU A 1 94 ? -9.299 16.034 -2.277 1.00 92.12 94 LEU A N 1
ATOM 737 C CA . LEU A 1 94 ? -9.091 15.404 -0.968 1.00 92.12 94 LEU A CA 1
ATOM 738 C C . LEU A 1 94 ? -7.841 14.508 -0.918 1.00 92.12 94 LEU A C 1
ATOM 740 O O . LEU A 1 94 ? -7.290 14.309 0.160 1.00 92.12 94 LEU A O 1
ATOM 744 N N . ASN A 1 95 ? -7.402 13.948 -2.050 1.00 90.38 95 ASN A N 1
ATOM 745 C CA . ASN A 1 95 ? -6.181 13.137 -2.115 1.00 90.38 95 ASN A CA 1
ATOM 746 C C . ASN A 1 95 ? -4.909 13.972 -2.340 1.00 90.38 95 ASN A C 1
ATOM 748 O O . ASN A 1 95 ? -3.809 13.492 -2.051 1.00 90.38 95 ASN A O 1
ATOM 752 N N . ASP A 1 96 ? -5.032 15.194 -2.858 1.00 91.69 96 ASP A N 1
ATOM 753 C CA . ASP A 1 96 ? -3.926 16.141 -2.924 1.00 91.69 96 ASP A CA 1
ATOM 754 C C . ASP A 1 96 ? -3.722 16.781 -1.548 1.00 91.69 96 ASP A C 1
ATOM 756 O O . ASP A 1 96 ? -4.589 17.468 -1.014 1.00 91.69 96 ASP A O 1
ATOM 760 N N . LYS A 1 97 ? -2.551 16.546 -0.953 1.00 91.19 97 LYS A N 1
ATOM 761 C CA . LYS A 1 97 ? -2.251 17.008 0.408 1.00 91.19 97 LYS A CA 1
ATOM 762 C C . LYS A 1 97 ? -2.248 18.531 0.553 1.00 91.19 97 LYS A C 1
ATOM 764 O O . LYS A 1 97 ? -2.522 19.008 1.651 1.00 91.19 97 LYS A O 1
ATOM 769 N N . LEU A 1 98 ? -1.934 19.278 -0.505 1.00 92.00 98 LEU A N 1
ATOM 770 C CA . LEU A 1 98 ? -1.955 20.739 -0.473 1.00 92.00 98 LEU A CA 1
ATOM 771 C C . LEU A 1 98 ? -3.397 21.252 -0.535 1.00 92.00 98 LEU A C 1
ATOM 773 O O . LEU A 1 98 ? -3.798 22.043 0.313 1.00 92.00 98 LEU A O 1
ATOM 777 N N . GLU A 1 99 ? -4.187 20.748 -1.483 1.00 93.12 99 GLU A N 1
ATOM 778 C CA . GLU A 1 99 ? -5.611 21.095 -1.626 1.00 93.12 99 GLU A CA 1
ATOM 779 C C . GLU A 1 99 ? -6.409 20.724 -0.371 1.00 93.12 99 GLU A C 1
ATOM 781 O O . GLU A 1 99 ? -7.192 21.526 0.136 1.00 93.12 99 GLU A O 1
ATOM 786 N N . PHE A 1 100 ? -6.153 19.540 0.194 1.00 93.69 100 PHE A N 1
ATOM 787 C CA . PHE A 1 100 ? -6.694 19.138 1.489 1.00 93.69 100 PHE A CA 1
ATOM 788 C C . PHE A 1 100 ? -6.316 20.128 2.599 1.00 93.69 100 PHE A C 1
ATOM 790 O O . PHE A 1 100 ? -7.185 20.524 3.373 1.00 93.69 100 PHE A O 1
ATOM 797 N N . SER A 1 101 ? -5.043 20.532 2.681 1.00 93.38 101 SER A N 1
ATOM 798 C CA . SER A 1 101 ? -4.574 21.474 3.702 1.00 93.38 101 SER A CA 1
ATOM 799 C C . SER A 1 101 ? -5.284 22.822 3.582 1.00 93.38 101 SER A C 1
ATOM 801 O O . SER A 1 101 ? -5.698 23.385 4.591 1.00 93.38 101 SER A O 1
ATOM 803 N N . MET A 1 102 ? -5.464 23.327 2.359 1.00 92.81 102 MET A N 1
ATOM 804 C CA . MET A 1 102 ? -6.197 24.571 2.112 1.00 92.81 102 MET A CA 1
ATOM 805 C C . MET A 1 102 ? -7.666 24.440 2.524 1.00 92.81 102 MET A C 1
ATOM 807 O O . MET A 1 102 ? -8.157 25.263 3.294 1.00 92.81 102 MET A O 1
ATOM 811 N N . LEU A 1 103 ? -8.340 23.368 2.091 1.00 93.12 103 LEU A N 1
ATOM 812 C CA . LEU A 1 103 ? -9.736 23.095 2.435 1.00 93.12 103 LEU A CA 1
ATOM 813 C C . LEU A 1 103 ? -9.945 22.987 3.953 1.00 93.12 103 LEU A C 1
ATOM 815 O O . LEU A 1 103 ? -10.885 23.565 4.493 1.00 93.12 103 LEU A O 1
ATOM 819 N N . ALA A 1 104 ? -9.064 22.271 4.653 1.00 94.50 104 ALA A N 1
ATOM 820 C CA . ALA A 1 104 ? -9.123 22.128 6.104 1.00 94.50 104 ALA A CA 1
ATOM 821 C C . ALA A 1 104 ? -8.965 23.480 6.819 1.00 94.50 104 ALA A C 1
ATOM 823 O O . ALA A 1 104 ? -9.785 23.812 7.680 1.00 94.50 104 ALA A O 1
ATOM 824 N N . SER A 1 105 ? -7.983 24.291 6.411 1.00 94.12 105 SER A N 1
ATOM 825 C CA . SER A 1 105 ? -7.763 25.630 6.967 1.00 94.12 105 SER A CA 1
ATOM 826 C C . SER A 1 105 ? -8.970 26.552 6.779 1.00 94.12 105 SER A C 1
ATOM 828 O O . SER A 1 105 ? -9.359 27.244 7.718 1.00 94.12 105 SER A O 1
ATOM 830 N N . THR A 1 106 ? -9.612 26.537 5.603 1.00 94.25 106 THR A N 1
ATOM 831 C CA . THR A 1 106 ? -10.818 27.346 5.332 1.00 94.25 106 THR A CA 1
ATOM 832 C C . THR A 1 106 ? -11.978 27.013 6.276 1.00 94.25 106 THR A C 1
ATOM 834 O O . THR A 1 106 ? -12.807 27.875 6.559 1.00 94.25 106 THR A O 1
ATOM 837 N N . HIS A 1 107 ? -12.019 25.792 6.812 1.00 92.81 107 HIS A N 1
ATOM 838 C CA . HIS A 1 107 ? -13.039 25.344 7.762 1.00 92.81 107 HIS A CA 1
ATOM 839 C C . HIS A 1 107 ? -12.560 25.337 9.222 1.00 92.81 107 HIS A C 1
ATOM 841 O O . HIS A 1 107 ? -13.168 24.681 10.068 1.00 92.81 107 HIS A O 1
ATOM 847 N N . GLY A 1 108 ? -11.486 26.071 9.533 1.00 90.94 108 GLY A N 1
ATOM 848 C CA . GLY A 1 108 ? -10.990 26.240 10.902 1.00 90.94 108 GLY A CA 1
ATOM 849 C C . GLY A 1 108 ? -10.344 24.987 11.495 1.00 90.94 108 GLY A C 1
ATOM 850 O O . GLY A 1 108 ? -10.197 24.887 12.712 1.00 90.94 108 GLY A O 1
ATOM 851 N N . ILE A 1 109 ? -9.962 24.017 10.661 1.00 94.25 109 ILE A N 1
ATOM 852 C CA . ILE A 1 109 ? -9.259 22.813 11.103 1.00 94.25 109 ILE A CA 1
ATOM 853 C C . ILE A 1 109 ? -7.766 23.089 11.040 1.00 94.25 109 ILE A C 1
ATOM 855 O O . ILE A 1 109 ? -7.222 23.426 9.990 1.00 94.25 109 ILE A O 1
ATOM 859 N N . HIS A 1 110 ? -7.095 22.925 12.177 1.00 93.94 110 HIS A N 1
ATOM 860 C CA . HIS A 1 110 ? -5.660 23.144 12.252 1.00 93.94 110 HIS A CA 1
ATOM 861 C C . HIS A 1 110 ? -4.931 22.080 11.431 1.00 93.94 110 HIS A C 1
ATOM 863 O O . HIS A 1 110 ? -5.105 20.880 11.642 1.00 93.94 110 HIS A O 1
ATOM 869 N N . VAL A 1 111 ? -4.074 22.531 10.528 1.00 94.31 111 VAL A N 1
ATOM 870 C CA . VAL A 1 111 ? -3.162 21.715 9.725 1.00 94.31 111 VAL A CA 1
ATOM 871 C C . VAL A 1 111 ? -1.754 22.281 9.880 1.00 94.31 111 VAL A C 1
ATOM 873 O O . VAL A 1 111 ? -1.605 23.457 10.222 1.00 94.31 111 VAL A O 1
ATOM 876 N N . PRO A 1 112 ? -0.699 21.483 9.672 1.00 91.69 112 PRO A N 1
ATOM 877 C CA . PRO A 1 112 ? 0.646 22.023 9.704 1.00 91.69 112 PRO A CA 1
ATOM 878 C C . PRO A 1 112 ? 0.849 22.957 8.514 1.00 91.69 112 PRO A C 1
ATOM 880 O O . PRO A 1 112 ? 0.386 22.669 7.406 1.00 91.69 112 PRO A O 1
ATOM 883 N N . GLU A 1 113 ? 1.586 24.038 8.746 1.00 91.38 113 GLU A N 1
ATOM 884 C CA . GLU A 1 113 ? 1.976 24.974 7.698 1.00 91.38 113 GLU A CA 1
ATOM 885 C C . GLU A 1 113 ? 2.633 24.222 6.537 1.00 91.38 113 GLU A C 1
ATOM 887 O O . GLU A 1 113 ? 3.505 23.373 6.745 1.00 91.38 113 GLU A O 1
ATOM 892 N N . THR A 1 114 ? 2.131 24.468 5.329 1.00 91.94 114 THR A N 1
ATOM 893 C CA . THR A 1 114 ? 2.427 23.669 4.141 1.00 91.94 114 THR A CA 1
ATOM 894 C C . THR A 1 114 ? 2.683 24.588 2.959 1.00 91.94 114 THR A C 1
ATOM 896 O O . THR A 1 114 ? 1.876 25.470 2.678 1.00 91.94 114 THR A O 1
ATOM 899 N N . ILE A 1 115 ? 3.769 24.332 2.237 1.00 91.06 115 ILE A N 1
ATOM 900 C CA . ILE A 1 115 ? 4.136 25.039 1.007 1.00 91.06 115 ILE A CA 1
ATOM 901 C C . ILE A 1 115 ? 4.330 24.037 -0.132 1.00 91.06 115 ILE A C 1
ATOM 903 O O . ILE A 1 115 ? 4.773 22.905 0.085 1.00 91.06 115 ILE A O 1
ATOM 907 N N . ALA A 1 116 ? 4.017 24.454 -1.354 1.00 90.62 116 ALA A N 1
ATOM 908 C CA . ALA A 1 116 ? 4.340 23.686 -2.550 1.00 90.62 116 ALA A CA 1
ATOM 909 C C . ALA A 1 116 ? 5.830 23.830 -2.896 1.00 90.62 116 ALA A C 1
ATOM 911 O O . ALA A 1 116 ? 6.400 24.906 -2.734 1.00 90.62 116 ALA A O 1
ATOM 912 N N . LEU A 1 117 ? 6.434 22.758 -3.406 1.00 88.25 117 LEU A N 1
ATOM 913 C CA . LEU A 1 117 ? 7.776 22.768 -3.988 1.00 88.25 117 LEU A CA 1
ATOM 914 C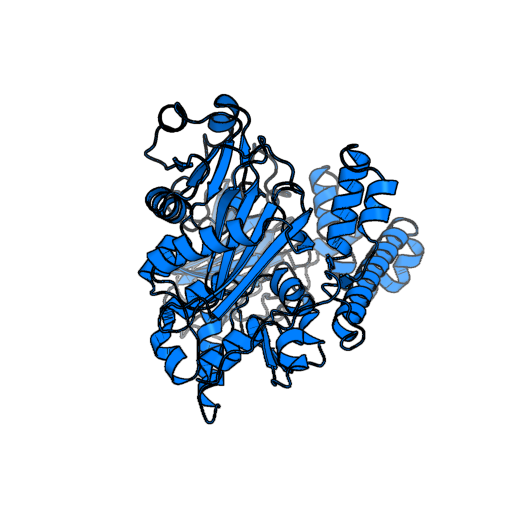 C . LEU A 1 117 ? 7.699 22.272 -5.442 1.00 88.25 117 LEU A C 1
ATOM 916 O O . LEU A 1 117 ? 6.912 21.370 -5.743 1.00 88.25 117 LEU A O 1
ATOM 920 N N . GLY A 1 118 ? 8.505 22.851 -6.332 1.00 83.50 118 GLY A N 1
ATOM 921 C CA . GLY A 1 118 ? 8.499 22.561 -7.769 1.00 83.50 118 GLY A CA 1
ATOM 922 C C . GLY A 1 118 ? 9.716 23.150 -8.487 1.00 83.50 118 GLY A C 1
ATOM 923 O O . GLY A 1 118 ? 10.458 23.920 -7.883 1.00 83.50 118 GLY A O 1
ATOM 924 N N . ALA A 1 119 ? 9.893 22.804 -9.768 1.00 76.44 119 ALA A N 1
ATOM 925 C CA . ALA A 1 119 ? 11.054 23.193 -10.582 1.00 76.44 119 ALA A CA 1
ATOM 926 C C . ALA A 1 119 ? 11.262 24.715 -10.657 1.00 76.44 119 ALA A C 1
ATOM 928 O O . ALA A 1 119 ? 12.387 25.197 -10.572 1.00 76.44 119 ALA A O 1
ATOM 929 N N . ASP A 1 120 ? 10.161 25.459 -10.775 1.00 78.44 120 ASP A N 1
ATOM 930 C CA . ASP A 1 120 ? 10.169 26.916 -10.948 1.00 78.44 120 ASP A CA 1
ATOM 931 C C . ASP A 1 120 ? 10.213 27.682 -9.614 1.00 78.44 120 ASP A C 1
ATOM 933 O O . ASP A 1 120 ? 10.138 28.911 -9.590 1.00 78.44 120 ASP A O 1
ATOM 937 N N . ILE A 1 121 ? 10.279 26.969 -8.485 1.00 76.88 121 ILE A N 1
ATOM 938 C CA . ILE A 1 121 ? 10.223 27.557 -7.147 1.00 76.88 121 ILE A CA 1
ATOM 939 C C . ILE A 1 121 ? 11.634 27.610 -6.561 1.00 76.88 121 ILE A C 1
ATOM 941 O O . ILE A 1 121 ? 12.258 26.573 -6.339 1.00 76.88 121 ILE A O 1
ATOM 945 N N . ASP A 1 122 ? 12.109 28.809 -6.208 1.00 83.25 122 ASP A N 1
ATOM 946 C CA . ASP A 1 122 ? 13.286 28.935 -5.344 1.00 83.25 122 ASP A CA 1
ATOM 947 C C . ASP A 1 122 ? 12.943 28.372 -3.959 1.00 83.25 122 ASP A C 1
ATOM 949 O O . ASP A 1 122 ? 12.233 28.986 -3.160 1.00 83.25 122 ASP A O 1
ATOM 953 N N . ILE A 1 123 ? 13.460 27.177 -3.679 1.00 83.62 123 ILE A N 1
ATOM 954 C CA . ILE A 1 123 ? 13.233 26.438 -2.434 1.00 83.62 123 ILE A CA 1
ATOM 955 C C . ILE A 1 123 ? 13.649 27.267 -1.216 1.00 83.62 123 ILE A C 1
ATOM 957 O O . ILE A 1 123 ? 13.005 27.181 -0.170 1.00 83.62 123 ILE A O 1
ATOM 961 N N . THR A 1 124 ? 14.701 28.082 -1.336 1.00 82.38 124 THR A N 1
ATOM 962 C CA . THR A 1 124 ? 15.173 28.937 -0.241 1.00 82.38 124 THR A CA 1
ATOM 963 C C . THR A 1 124 ? 14.134 29.999 0.079 1.00 82.38 124 THR A C 1
ATOM 965 O O . THR A 1 124 ? 13.736 30.150 1.232 1.00 82.38 124 THR A O 1
ATOM 968 N N . GLN A 1 125 ? 13.647 30.692 -0.949 1.00 84.56 125 GLN A N 1
ATOM 969 C CA . GLN A 1 125 ? 12.626 31.718 -0.781 1.00 84.56 125 GLN A CA 1
ATOM 970 C C . GLN A 1 125 ? 11.297 31.119 -0.304 1.00 84.56 125 GLN A C 1
ATOM 972 O O . GLN A 1 125 ? 10.671 31.648 0.613 1.00 84.56 125 GLN A O 1
ATOM 977 N N . ALA A 1 126 ? 10.881 29.988 -0.878 1.00 82.75 126 ALA A N 1
ATOM 978 C CA . ALA A 1 126 ? 9.616 29.341 -0.545 1.00 82.75 126 ALA A CA 1
ATOM 979 C C . ALA A 1 126 ? 9.568 28.846 0.905 1.00 82.75 126 ALA A C 1
ATOM 981 O O . ALA A 1 126 ? 8.513 28.875 1.535 1.00 82.75 126 ALA A O 1
ATOM 982 N N . THR A 1 127 ? 10.707 28.405 1.446 1.00 83.94 127 THR A N 1
ATOM 983 C CA . THR A 1 127 ? 10.801 27.837 2.800 1.00 83.94 127 THR A CA 1
ATOM 984 C C . THR A 1 127 ? 11.154 28.860 3.875 1.00 83.94 127 THR A C 1
ATOM 986 O O . THR A 1 127 ? 11.163 28.501 5.048 1.00 83.94 127 THR A O 1
ATOM 989 N N . GLN A 1 128 ? 11.383 30.132 3.525 1.00 83.19 128 GLN A N 1
ATOM 990 C CA . GLN A 1 128 ? 11.807 31.171 4.473 1.00 83.19 128 GLN A CA 1
ATOM 991 C C . GLN A 1 128 ? 10.820 31.382 5.639 1.00 83.19 128 GLN A C 1
ATOM 993 O O . GLN A 1 128 ? 11.234 31.775 6.728 1.00 83.19 128 GLN A O 1
ATOM 998 N N . GLY A 1 129 ? 9.527 31.116 5.423 1.00 81.88 129 GLY A N 1
ATOM 999 C CA . GLY A 1 129 ? 8.486 31.191 6.455 1.00 81.88 129 GLY A CA 1
ATOM 1000 C C . GLY A 1 129 ? 8.327 29.927 7.307 1.00 81.88 129 GLY A C 1
ATOM 1001 O O . GLY A 1 129 ? 7.726 29.996 8.375 1.00 81.88 129 GLY A O 1
ATOM 1002 N N . LEU A 1 130 ? 8.880 28.786 6.878 1.00 87.56 130 LEU A N 1
ATOM 1003 C CA . LEU A 1 130 ? 8.702 27.518 7.580 1.00 87.56 130 LEU A CA 1
ATOM 1004 C C . LEU A 1 130 ? 9.666 27.369 8.753 1.00 87.56 130 LEU A C 1
ATOM 1006 O O . LEU A 1 130 ? 10.873 27.590 8.648 1.00 87.56 130 LEU A O 1
ATOM 1010 N N . GLN A 1 131 ? 9.132 26.874 9.866 1.00 87.38 131 GLN A N 1
ATOM 1011 C CA . GLN A 1 131 ? 9.943 26.479 11.009 1.00 87.38 131 GLN A CA 1
ATOM 1012 C C . GLN A 1 131 ? 10.510 25.074 10.806 1.00 87.38 131 GLN A C 1
ATOM 1014 O O . GLN A 1 131 ? 9.772 24.094 10.694 1.00 87.38 131 GLN A O 1
ATOM 1019 N N . PHE A 1 132 ? 11.838 24.977 10.801 1.00 86.12 132 PHE A N 1
ATOM 1020 C CA . PHE A 1 132 ? 12.533 23.698 10.806 1.00 86.12 132 PHE A CA 1
ATOM 1021 C C . PHE A 1 132 ? 12.479 23.029 12.197 1.00 86.12 132 PHE A C 1
ATOM 1023 O O . PHE A 1 132 ? 12.469 23.726 13.215 1.00 86.12 132 PHE A O 1
ATOM 1030 N N . PRO A 1 133 ? 12.470 21.683 12.274 1.00 90.81 133 PRO A N 1
ATOM 1031 C CA . PRO A 1 133 ? 12.563 20.744 11.158 1.00 90.81 133 PRO A CA 1
ATOM 1032 C C . PRO A 1 133 ? 11.272 20.657 10.336 1.00 90.81 133 PRO A C 1
ATOM 1034 O O . PRO A 1 133 ? 10.167 20.825 10.850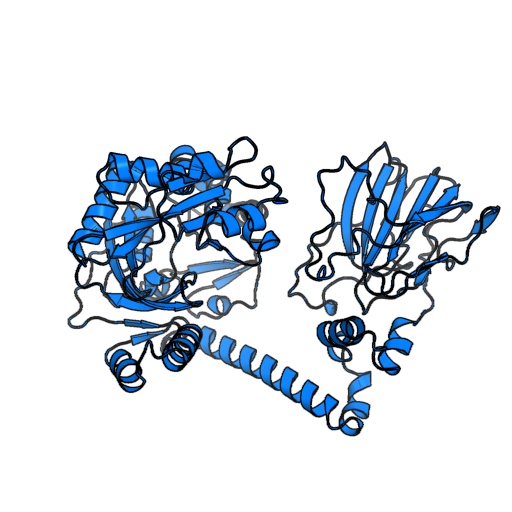 1.00 90.81 133 PRO A O 1
ATOM 1037 N N . ILE A 1 134 ? 11.416 20.332 9.055 1.00 90.50 134 ILE A N 1
ATOM 1038 C CA . ILE A 1 134 ? 10.300 20.150 8.123 1.00 90.50 134 ILE A CA 1
ATOM 1039 C C . ILE A 1 134 ? 10.244 18.713 7.606 1.00 90.50 134 ILE A C 1
ATOM 1041 O O . ILE A 1 134 ? 11.198 17.934 7.696 1.00 90.50 134 ILE A O 1
ATOM 1045 N N . VAL A 1 135 ? 9.102 18.363 7.029 1.00 90.38 135 VAL A N 1
ATOM 1046 C CA . VAL A 1 135 ? 8.884 17.118 6.304 1.00 90.38 135 VAL A CA 1
ATOM 1047 C C . VAL A 1 135 ? 8.617 17.434 4.841 1.00 90.38 135 VAL A C 1
ATOM 1049 O O . VAL A 1 135 ? 7.658 18.136 4.528 1.00 90.38 135 VAL A O 1
ATOM 1052 N N . VAL A 1 136 ? 9.425 16.867 3.946 1.00 90.19 136 VAL A N 1
ATOM 1053 C CA . VAL A 1 136 ? 9.202 16.936 2.496 1.00 90.19 136 VAL A CA 1
ATOM 1054 C C . VAL A 1 136 ? 8.597 15.624 2.015 1.00 90.19 136 VAL A C 1
ATOM 1056 O O . VAL A 1 136 ? 9.102 14.546 2.337 1.00 90.19 136 VAL A O 1
ATOM 1059 N N . LYS A 1 137 ? 7.488 15.698 1.279 1.00 88.44 137 LYS A N 1
ATOM 1060 C CA . LYS A 1 137 ? 6.753 14.523 0.783 1.00 88.44 137 LYS A CA 1
ATOM 1061 C C . LYS A 1 137 ? 6.016 14.848 -0.521 1.00 88.44 137 LYS A C 1
ATOM 1063 O O . LYS A 1 137 ? 5.734 16.018 -0.777 1.00 88.44 137 LYS A O 1
ATOM 1068 N N . PRO A 1 138 ? 5.643 13.841 -1.326 1.00 89.25 138 PRO A N 1
ATOM 1069 C CA . PRO A 1 138 ? 4.889 14.088 -2.546 1.00 89.25 138 PRO A CA 1
ATOM 1070 C C . PRO A 1 138 ? 3.461 14.544 -2.228 1.00 89.25 138 PRO A C 1
ATOM 1072 O O . PRO A 1 138 ? 2.815 14.015 -1.307 1.00 89.25 138 PRO A O 1
ATOM 1075 N N . ARG A 1 139 ? 2.941 15.501 -3.011 1.00 89.19 139 ARG A N 1
ATOM 1076 C CA . ARG A 1 139 ? 1.549 15.977 -2.904 1.00 89.19 139 ARG A CA 1
ATOM 1077 C C . ARG A 1 139 ? 0.575 14.831 -3.138 1.00 89.19 139 ARG A C 1
ATOM 1079 O O . ARG A 1 139 ? -0.282 14.570 -2.291 1.00 89.19 139 ARG A O 1
ATOM 1086 N N . ILE A 1 140 ? 0.809 14.060 -4.200 1.00 81.94 140 ILE A N 1
ATOM 1087 C CA . ILE A 1 140 ? 0.023 12.886 -4.599 1.00 81.94 140 ILE A CA 1
ATOM 1088 C C . ILE A 1 140 ? 0.910 11.637 -4.549 1.00 81.94 140 ILE A C 1
ATOM 1090 O O . ILE A 1 140 ? 2.069 11.667 -4.940 1.00 81.94 140 ILE A O 1
ATOM 1094 N N . LYS A 1 141 ? 0.386 10.509 -4.059 1.00 74.44 141 LYS A N 1
ATOM 1095 C CA . LYS A 1 141 ? 1.160 9.264 -3.910 1.00 74.44 141 LYS A CA 1
ATOM 1096 C C . LYS A 1 141 ? 1.279 8.514 -5.254 1.00 74.44 141 LYS A C 1
ATOM 1098 O O . LYS A 1 141 ? 0.461 7.641 -5.543 1.00 74.44 141 LYS A O 1
ATOM 1103 N N . THR A 1 142 ? 2.305 8.806 -6.054 1.00 71.38 142 THR A N 1
ATOM 1104 C CA . THR A 1 142 ? 2.609 8.095 -7.322 1.00 71.38 142 THR A CA 1
ATOM 1105 C C . THR A 1 142 ? 3.551 6.902 -7.093 1.00 71.38 142 THR A C 1
ATOM 1107 O O . THR A 1 142 ? 3.284 5.784 -7.555 1.00 71.38 142 THR A O 1
ATOM 1110 N N . GLY A 1 143 ? 4.585 7.120 -6.274 1.00 69.50 143 GLY A N 1
ATOM 1111 C CA . GLY A 1 143 ? 5.644 6.168 -5.941 1.00 69.50 143 GLY A CA 1
ATOM 1112 C C . GLY A 1 143 ? 7.045 6.620 -6.365 1.00 69.50 143 GLY A C 1
ATOM 1113 O O . GLY A 1 143 ? 7.999 6.036 -5.857 1.00 69.50 143 GLY A O 1
ATOM 1114 N N . ALA A 1 144 ? 7.167 7.652 -7.211 1.00 74.25 144 ALA A N 1
ATOM 1115 C CA . ALA A 1 144 ? 8.457 8.165 -7.683 1.00 74.25 144 ALA A CA 1
ATOM 1116 C C . ALA A 1 144 ? 9.329 8.655 -6.512 1.00 74.25 144 ALA A C 1
ATOM 1118 O O . ALA A 1 144 ? 10.488 8.264 -6.406 1.00 74.25 144 ALA A O 1
ATOM 1119 N N . PHE A 1 145 ? 8.733 9.330 -5.521 1.00 77.25 145 PHE A N 1
ATOM 1120 C CA . PHE A 1 145 ? 9.460 9.802 -4.333 1.00 77.25 145 PHE A CA 1
ATOM 1121 C C . PHE A 1 145 ? 10.139 8.672 -3.565 1.00 77.25 145 PHE A C 1
ATOM 1123 O O . PHE A 1 145 ? 11.294 8.761 -3.151 1.00 77.25 145 PHE A O 1
ATOM 1130 N N . GLU A 1 146 ? 9.387 7.588 -3.349 1.00 74.88 146 GLU A N 1
ATOM 1131 C CA . GLU A 1 146 ? 9.853 6.423 -2.599 1.00 74.88 146 GLU A CA 1
ATOM 1132 C C . GLU A 1 146 ? 10.883 5.630 -3.412 1.00 74.88 146 GLU A C 1
ATOM 1134 O O . GLU A 1 146 ? 11.786 5.045 -2.817 1.00 74.88 146 GLU A O 1
ATOM 1139 N N . ALA A 1 147 ? 10.785 5.639 -4.745 1.00 70.50 147 ALA A N 1
ATOM 1140 C CA . ALA A 1 147 ? 11.788 5.056 -5.630 1.00 70.50 147 ALA A CA 1
ATOM 1141 C C . ALA A 1 147 ? 13.106 5.848 -5.597 1.00 70.50 147 ALA A C 1
ATOM 1143 O O . ALA A 1 147 ? 14.163 5.236 -5.444 1.00 70.50 147 ALA A O 1
ATOM 1144 N N . HIS A 1 148 ? 13.034 7.182 -5.638 1.00 77.00 148 HIS A N 1
ATOM 1145 C CA . HIS A 1 148 ? 14.196 8.070 -5.626 1.00 77.00 148 HIS A CA 1
ATOM 1146 C C . HIS A 1 148 ? 14.901 8.098 -4.258 1.00 77.00 148 HIS A C 1
ATOM 1148 O O . HIS A 1 148 ? 16.108 7.888 -4.161 1.00 77.00 148 HIS A O 1
ATOM 1154 N N . PHE A 1 149 ? 14.158 8.318 -3.167 1.00 74.62 149 PHE A N 1
ATOM 1155 C CA . PHE A 1 149 ? 14.746 8.512 -1.833 1.00 74.62 149 PHE A CA 1
ATOM 1156 C C . PHE A 1 149 ? 14.754 7.265 -0.943 1.00 74.62 149 PHE A C 1
ATOM 1158 O O . PHE A 1 149 ? 15.301 7.302 0.162 1.00 74.62 149 PHE A O 1
ATOM 1165 N N . GLY A 1 150 ? 14.101 6.173 -1.350 1.00 73.81 150 GLY A N 1
ATOM 1166 C CA . GLY A 1 150 ? 13.926 4.987 -0.504 1.00 73.81 150 GLY A CA 1
ATOM 1167 C C . GLY A 1 150 ? 13.034 5.220 0.726 1.00 73.81 150 GLY A C 1
ATOM 1168 O O . GLY A 1 150 ? 12.994 4.383 1.630 1.00 73.81 150 GLY A O 1
ATOM 1169 N N . ALA A 1 151 ? 12.331 6.354 0.786 1.00 69.38 151 ALA A N 1
ATOM 1170 C CA . ALA A 1 151 ? 11.478 6.766 1.895 1.00 69.38 151 ALA A CA 1
ATOM 1171 C C . ALA A 1 151 ? 10.230 7.488 1.375 1.00 69.38 151 ALA A C 1
ATOM 1173 O O . ALA A 1 151 ? 10.254 8.099 0.319 1.00 69.38 151 ALA A O 1
ATOM 1174 N N . ARG A 1 152 ? 9.129 7.450 2.134 1.00 72.69 152 ARG A N 1
ATOM 1175 C CA . ARG A 1 152 ? 7.847 8.087 1.751 1.00 72.69 152 ARG A CA 1
ATOM 1176 C C . ARG A 1 152 ? 7.762 9.576 2.066 1.00 72.69 152 ARG A C 1
ATOM 1178 O O . ARG A 1 152 ? 6.841 10.252 1.618 1.00 72.69 152 ARG A O 1
ATOM 1185 N N . ALA A 1 153 ? 8.664 10.031 2.919 1.00 82.56 153 ALA A N 1
ATOM 1186 C CA . ALA A 1 153 ? 8.812 11.402 3.352 1.00 82.56 153 ALA A CA 1
ATOM 1187 C C . ALA A 1 153 ? 10.243 11.569 3.868 1.00 82.56 153 ALA A C 1
ATOM 1189 O O . ALA A 1 153 ? 10.807 10.631 4.443 1.00 82.56 153 ALA A O 1
ATOM 1190 N N . LEU A 1 154 ? 10.814 12.750 3.677 1.00 84.06 154 LEU A N 1
ATOM 1191 C CA . LEU A 1 154 ? 12.116 13.122 4.206 1.00 84.06 154 LEU A CA 1
ATOM 1192 C C . LEU A 1 154 ? 11.948 14.066 5.380 1.00 84.06 154 LEU A C 1
ATOM 1194 O O . LEU A 1 154 ? 11.173 15.012 5.316 1.00 84.06 154 LEU A O 1
ATOM 1198 N N . PHE A 1 155 ? 12.699 13.801 6.439 1.00 84.19 155 PHE A N 1
ATOM 1199 C CA . PHE A 1 155 ? 12.817 14.688 7.581 1.00 84.19 155 PHE A CA 1
ATOM 1200 C C . PHE A 1 155 ? 14.052 15.563 7.385 1.00 84.19 155 PHE A C 1
ATOM 1202 O O . PHE A 1 155 ? 15.152 15.027 7.240 1.00 84.19 155 PHE A O 1
ATOM 1209 N N . ILE A 1 156 ? 13.862 16.877 7.350 1.00 85.62 156 ILE A N 1
ATOM 1210 C CA . ILE A 1 156 ? 14.901 17.847 7.012 1.00 85.62 156 ILE A CA 1
ATOM 1211 C C . ILE A 1 156 ? 15.079 18.804 8.190 1.00 85.62 156 ILE A C 1
ATOM 1213 O O . ILE A 1 156 ? 14.111 19.407 8.652 1.00 85.62 156 ILE A O 1
ATOM 1217 N N . GLN A 1 157 ? 16.308 18.900 8.697 1.00 86.00 157 GLN A N 1
ATOM 1218 C CA . GLN A 1 157 ? 16.633 19.636 9.926 1.00 86.00 157 GLN A CA 1
ATOM 1219 C C . GLN A 1 157 ? 16.863 21.127 9.696 1.00 86.00 157 GLN A C 1
ATOM 1221 O O . GLN A 1 157 ? 16.631 21.918 10.602 1.00 86.00 157 GLN A O 1
ATOM 1226 N N . ASP A 1 158 ? 17.315 21.499 8.503 1.00 87.31 158 ASP A N 1
ATOM 1227 C CA . ASP A 1 158 ? 17.742 22.852 8.165 1.00 87.31 158 ASP A CA 1
ATOM 1228 C C . ASP A 1 158 ? 17.715 23.073 6.643 1.00 87.31 158 ASP A C 1
ATOM 1230 O O . ASP A 1 158 ? 17.541 22.144 5.844 1.00 87.31 158 ASP A O 1
ATOM 1234 N N . LEU A 1 159 ? 17.857 24.339 6.250 1.00 90.56 159 LEU A N 1
ATOM 1235 C CA . LEU A 1 159 ? 17.825 24.780 4.858 1.00 90.56 159 LEU A CA 1
ATOM 1236 C C . LEU A 1 159 ? 19.000 24.232 4.031 1.00 90.56 159 LEU A C 1
ATOM 1238 O O . LEU A 1 159 ? 18.836 23.962 2.843 1.00 90.56 159 LEU A O 1
ATOM 1242 N N . GLU A 1 160 ? 20.174 24.063 4.637 1.00 89.12 160 GLU A N 1
ATOM 1243 C CA . GLU A 1 160 ? 21.361 23.538 3.954 1.00 89.12 160 GLU A CA 1
ATOM 1244 C C . GLU A 1 160 ? 21.121 22.092 3.510 1.00 89.12 160 GLU A C 1
ATOM 1246 O O . GLU A 1 160 ? 21.191 21.788 2.318 1.00 89.12 160 GLU A O 1
ATOM 1251 N N . THR A 1 161 ? 20.667 21.243 4.437 1.00 89.38 161 THR A N 1
ATOM 1252 C CA . THR A 1 161 ? 20.260 19.863 4.157 1.00 89.38 161 THR A CA 1
ATOM 1253 C C . THR A 1 161 ? 19.166 19.818 3.091 1.00 89.38 161 THR A C 1
ATOM 1255 O O . THR A 1 161 ? 19.171 18.934 2.236 1.00 89.38 161 THR A O 1
ATOM 1258 N N . LEU A 1 162 ? 18.204 20.748 3.116 1.00 88.50 162 LEU A N 1
ATOM 1259 C CA . LEU A 1 162 ? 17.160 20.802 2.093 1.00 88.50 162 LEU A CA 1
ATOM 1260 C C . LEU A 1 162 ? 17.754 21.016 0.695 1.00 88.50 162 LEU A C 1
ATOM 1262 O O . LEU A 1 162 ? 17.417 20.284 -0.233 1.00 88.50 162 LEU A O 1
ATOM 1266 N N . ARG A 1 163 ? 18.652 21.993 0.551 1.00 87.81 163 ARG A N 1
ATOM 1267 C CA . ARG A 1 163 ? 19.291 22.321 -0.729 1.00 87.81 163 ARG A CA 1
ATOM 1268 C C . ARG A 1 163 ? 20.128 21.162 -1.248 1.00 87.81 163 ARG A C 1
ATOM 1270 O O . ARG A 1 163 ? 19.952 20.759 -2.392 1.00 87.81 163 ARG A O 1
ATOM 1277 N N . GLU A 1 164 ? 20.978 20.587 -0.403 1.00 87.56 164 GLU A N 1
ATOM 1278 C CA . GLU A 1 164 ? 21.828 19.455 -0.782 1.00 87.56 164 GLU A CA 1
ATOM 1279 C C . GLU A 1 164 ? 21.010 18.257 -1.271 1.00 87.56 164 GLU A C 1
ATOM 1281 O O . GLU A 1 164 ? 21.359 17.608 -2.254 1.00 87.56 164 GLU A O 1
ATOM 1286 N N . ARG A 1 165 ? 19.897 17.959 -0.592 1.00 84.94 165 ARG A N 1
ATOM 1287 C CA . ARG A 1 165 ? 19.071 16.785 -0.897 1.00 84.94 165 ARG A CA 1
ATOM 1288 C C . ARG A 1 165 ? 18.265 16.919 -2.179 1.00 84.94 165 ARG A C 1
ATOM 1290 O O . ARG A 1 165 ? 17.888 15.889 -2.731 1.00 84.94 165 ARG A O 1
ATOM 1297 N N . PHE A 1 166 ? 17.997 18.144 -2.619 1.00 86.50 166 PHE A N 1
ATOM 1298 C CA . PHE A 1 166 ? 17.144 18.428 -3.769 1.00 86.50 166 PHE A CA 1
ATOM 1299 C C . PHE A 1 166 ? 17.864 19.130 -4.930 1.00 86.50 166 PHE A C 1
ATOM 1301 O O . PHE A 1 166 ? 17.212 19.475 -5.913 1.00 86.50 166 PHE A O 1
ATOM 1308 N N . ASN A 1 167 ? 19.188 19.298 -4.851 1.00 82.19 167 ASN A N 1
ATOM 1309 C CA . ASN A 1 167 ? 19.987 19.953 -5.890 1.00 82.19 167 ASN A CA 1
ATOM 1310 C C . ASN A 1 167 ? 19.814 19.303 -7.273 1.00 82.19 167 ASN A C 1
ATOM 1312 O O . ASN A 1 167 ? 19.628 20.005 -8.260 1.00 82.19 167 ASN A O 1
ATOM 1316 N N . ASP A 1 168 ? 19.807 17.967 -7.314 1.00 76.44 168 ASP A N 1
ATOM 1317 C CA . ASP A 1 168 ? 19.709 17.174 -8.549 1.00 76.44 168 ASP A CA 1
ATOM 1318 C C . ASP A 1 168 ? 18.365 16.429 -8.654 1.00 76.44 168 ASP A C 1
ATOM 1320 O O . ASP A 1 168 ? 18.245 15.422 -9.355 1.00 76.44 168 ASP A O 1
ATOM 1324 N N . TYR A 1 169 ? 17.352 16.864 -7.897 1.00 79.50 169 TYR A N 1
ATOM 1325 C CA . TYR A 1 169 ? 16.061 16.181 -7.882 1.00 79.50 169 TYR A CA 1
ATOM 1326 C C . TYR A 1 169 ? 15.277 16.461 -9.181 1.00 79.50 169 TYR A C 1
ATOM 1328 O O . TYR A 1 169 ? 15.136 17.626 -9.563 1.00 79.50 169 TYR A O 1
ATOM 1336 N N . PRO A 1 170 ? 14.735 15.433 -9.866 1.00 79.50 170 PRO A N 1
ATOM 1337 C CA . PRO A 1 170 ? 13.980 15.608 -11.104 1.00 79.50 170 PRO A CA 1
ATOM 1338 C C . PRO A 1 170 ? 12.571 16.152 -10.820 1.00 79.50 170 PRO A C 1
ATOM 1340 O O . PRO A 1 170 ? 11.586 15.418 -10.747 1.00 79.50 170 PRO A O 1
ATOM 1343 N N . TRP A 1 171 ? 12.462 17.474 -10.686 1.00 75.50 171 TRP A N 1
ATOM 1344 C CA . TRP A 1 171 ? 11.225 18.184 -10.328 1.00 75.50 171 TRP A CA 1
ATOM 1345 C C . TRP A 1 171 ? 10.025 17.962 -11.264 1.00 75.50 171 TRP A C 1
ATOM 1347 O O . TRP A 1 171 ? 8.897 18.282 -10.889 1.00 75.50 171 TRP A O 1
ATOM 1357 N N . ASN A 1 172 ? 10.249 17.412 -12.458 1.00 67.88 172 ASN A N 1
ATOM 1358 C CA . ASN A 1 172 ? 9.213 17.187 -13.468 1.00 67.88 172 ASN A CA 1
ATOM 1359 C C . ASN A 1 172 ? 8.408 15.893 -13.243 1.00 67.88 172 ASN A C 1
ATOM 1361 O O . ASN A 1 172 ? 7.386 15.695 -13.894 1.00 67.88 172 ASN A O 1
ATOM 1365 N N . GLU A 1 173 ? 8.842 15.007 -12.340 1.00 65.88 173 GLU A N 1
ATOM 1366 C CA . GLU A 1 173 ? 8.225 13.682 -12.177 1.00 65.88 173 GLU A CA 1
ATOM 1367 C C . GLU A 1 173 ? 7.023 13.675 -11.224 1.00 65.88 173 GLU A C 1
ATOM 1369 O O . GLU A 1 173 ? 6.040 12.961 -11.445 1.00 65.88 173 GLU A O 1
ATOM 1374 N N . GLU A 1 174 ? 7.073 14.460 -10.146 1.00 73.31 174 GLU A N 1
ATOM 1375 C CA . GLU A 1 174 ? 5.981 14.544 -9.180 1.00 73.31 174 GLU A CA 1
ATOM 1376 C C . GLU A 1 174 ? 6.002 15.867 -8.397 1.00 73.31 174 GLU A C 1
ATOM 1378 O O . GLU A 1 174 ? 7.055 16.341 -7.968 1.00 73.31 174 GLU A O 1
ATOM 1383 N N . PRO A 1 175 ? 4.830 16.469 -8.141 1.00 81.56 175 PRO A N 1
ATOM 1384 C CA . PRO A 1 175 ? 4.767 17.698 -7.373 1.00 81.56 175 PRO A CA 1
ATOM 1385 C C . PRO A 1 175 ? 4.954 17.402 -5.877 1.00 81.56 175 PRO A C 1
ATOM 1387 O O . PRO A 1 175 ? 4.319 16.502 -5.307 1.00 81.56 175 PRO A O 1
ATOM 1390 N N . LEU A 1 176 ? 5.808 18.186 -5.220 1.00 90.38 176 LEU A N 1
ATOM 1391 C CA . LEU A 1 176 ? 6.174 18.010 -3.816 1.00 90.38 176 LEU A CA 1
ATOM 1392 C C . LEU A 1 176 ? 5.558 19.087 -2.922 1.00 90.38 176 LEU A C 1
ATOM 1394 O O . LEU A 1 176 ? 5.061 20.119 -3.374 1.00 90.38 176 LEU A O 1
ATOM 1398 N N . LEU A 1 177 ? 5.583 18.824 -1.621 1.00 91.62 177 LEU A N 1
ATOM 1399 C CA . LEU A 1 177 ? 5.301 19.818 -0.598 1.00 91.62 177 LEU A CA 1
ATOM 1400 C C . LEU A 1 177 ? 6.329 19.727 0.527 1.00 91.62 177 LEU A C 1
ATOM 1402 O O . LEU A 1 177 ? 6.837 18.641 0.826 1.00 91.62 177 LEU A O 1
ATOM 1406 N N . ALA A 1 178 ? 6.578 20.862 1.168 1.00 92.12 178 ALA A N 1
ATOM 1407 C CA . ALA A 1 178 ? 7.251 20.956 2.454 1.00 92.12 178 ALA A CA 1
ATOM 1408 C C . ALA A 1 178 ? 6.230 21.336 3.524 1.00 92.12 178 ALA A C 1
ATOM 1410 O O . ALA A 1 178 ? 5.355 22.171 3.299 1.00 92.12 178 ALA A O 1
ATOM 1411 N N . GLN A 1 179 ? 6.327 20.690 4.678 1.00 91.75 179 GLN A N 1
ATOM 1412 C CA . GLN A 1 179 ? 5.375 20.850 5.765 1.00 91.75 179 GLN A CA 1
ATOM 1413 C C . GLN A 1 179 ? 6.095 20.927 7.110 1.00 91.75 179 GLN A C 1
ATOM 1415 O O . GLN A 1 179 ? 6.993 20.122 7.363 1.00 91.75 179 GLN A O 1
ATOM 1420 N N . SER A 1 180 ? 5.679 21.836 7.991 1.00 89.50 180 SER A N 1
ATOM 1421 C CA . SER A 1 180 ? 6.233 21.940 9.347 1.00 89.50 180 SER A CA 1
ATOM 1422 C C . SER A 1 180 ? 6.085 20.621 10.109 1.00 89.50 180 SER A C 1
ATOM 1424 O O . SER A 1 180 ? 5.028 19.977 10.095 1.00 89.50 180 SER A O 1
ATOM 1426 N N . PHE A 1 181 ? 7.154 20.185 10.778 1.00 87.38 181 PHE A N 1
ATOM 1427 C CA . PHE A 1 181 ? 7.117 18.939 11.532 1.00 87.38 181 PHE A CA 1
ATOM 1428 C C . PHE A 1 181 ? 6.324 19.086 12.832 1.00 87.38 181 PHE A C 1
ATOM 1430 O O . PHE A 1 181 ? 6.593 19.944 13.669 1.00 87.38 181 PHE A O 1
ATOM 1437 N N . ILE A 1 182 ? 5.393 18.162 13.064 1.00 86.31 182 ILE A N 1
ATOM 1438 C CA . ILE A 1 182 ? 4.665 18.086 14.329 1.00 86.31 182 ILE A CA 1
ATOM 1439 C C . ILE A 1 182 ? 5.479 17.249 15.327 1.00 86.31 182 ILE A C 1
ATOM 1441 O O . ILE A 1 182 ? 5.508 16.017 15.240 1.00 86.31 182 ILE A O 1
ATOM 1445 N N . ALA A 1 183 ? 6.106 17.912 16.298 1.00 84.56 183 ALA A N 1
ATOM 1446 C CA . ALA A 1 183 ? 7.106 17.321 17.193 1.00 84.56 183 ALA A CA 1
ATOM 1447 C C . ALA A 1 183 ? 6.583 16.372 18.292 1.00 84.56 183 ALA A C 1
ATOM 1449 O O . ALA A 1 183 ? 7.382 15.744 18.985 1.00 84.56 183 ALA A O 1
ATOM 1450 N N . SER A 1 184 ? 5.268 16.214 18.455 1.00 84.81 184 SER A N 1
ATOM 1451 C CA . SER A 1 184 ? 4.710 15.270 19.432 1.00 84.81 184 SER A CA 1
ATOM 1452 C C . SER A 1 184 ? 5.062 13.806 19.109 1.00 84.81 184 SER A C 1
ATOM 1454 O O . SER A 1 184 ? 5.479 13.462 18.000 1.00 84.81 184 SER A O 1
ATOM 1456 N N . ALA A 1 185 ? 4.925 12.912 20.088 1.00 86.75 185 ALA A N 1
ATOM 1457 C CA . ALA A 1 185 ? 5.285 11.503 19.927 1.00 86.75 185 ALA A CA 1
ATOM 1458 C C . ALA A 1 185 ? 4.351 10.755 18.953 1.00 86.75 185 ALA A C 1
ATOM 1460 O O . ALA A 1 185 ? 3.207 11.148 18.731 1.00 86.75 185 ALA A O 1
ATOM 1461 N N . ASP A 1 186 ? 4.798 9.612 18.425 1.00 87.12 186 ASP A N 1
ATOM 1462 C CA . ASP A 1 186 ? 3.966 8.739 17.575 1.00 87.12 186 ASP A CA 1
ATOM 1463 C C . ASP A 1 186 ? 2.728 8.194 18.309 1.00 87.12 186 ASP A C 1
ATOM 1465 O O . ASP A 1 186 ? 1.725 7.846 17.682 1.00 87.12 186 ASP A O 1
ATOM 1469 N N . SER A 1 187 ? 2.784 8.133 19.645 1.00 90.56 187 SER A N 1
ATOM 1470 C CA . SER A 1 187 ? 1.650 7.771 20.495 1.00 90.56 187 SER A CA 1
ATOM 1471 C C . SER A 1 187 ? 0.572 8.858 20.556 1.00 90.56 187 SER A C 1
ATOM 1473 O O . SER A 1 187 ? -0.522 8.608 21.050 1.00 90.56 187 SER A O 1
ATOM 1475 N N . GLU A 1 188 ? 0.845 10.063 20.058 1.00 93.38 188 GLU A N 1
ATOM 1476 C CA . GLU A 1 188 ? -0.104 11.180 19.990 1.00 93.38 188 GLU A CA 1
ATOM 1477 C C . GLU A 1 188 ? -0.807 11.274 18.634 1.00 93.38 188 GLU A C 1
ATOM 1479 O O . GLU A 1 188 ? -1.421 12.293 18.319 1.00 93.38 188 GLU A O 1
ATOM 1484 N N . ILE A 1 189 ? -0.740 10.211 17.829 1.00 94.25 189 ILE A N 1
ATOM 1485 C CA . ILE A 1 189 ? -1.482 10.108 16.576 1.00 94.25 189 ILE A CA 1
ATOM 1486 C C . ILE A 1 189 ? -2.868 9.525 16.854 1.00 94.25 189 ILE A C 1
ATOM 1488 O O . ILE A 1 189 ? -3.015 8.433 17.412 1.00 94.25 189 ILE A O 1
ATOM 1492 N N . TYR A 1 190 ? -3.891 10.238 16.407 1.00 96.44 190 TYR A N 1
ATOM 1493 C CA . TYR A 1 190 ? -5.293 9.860 16.476 1.00 96.44 190 TYR A CA 1
ATOM 1494 C C . TYR A 1 190 ? -5.823 9.637 15.062 1.00 96.44 190 TYR A C 1
ATOM 1496 O O . TYR A 1 190 ? -5.295 10.169 14.090 1.00 96.44 190 TYR A O 1
ATOM 1504 N N . PHE A 1 191 ? -6.853 8.816 14.928 1.00 97.06 191 PHE A N 1
ATOM 1505 C CA . PHE A 1 191 ? -7.529 8.593 13.657 1.00 97.06 191 PHE A CA 1
ATOM 1506 C C . PHE A 1 191 ? -9.029 8.543 13.895 1.00 97.06 191 PHE A C 1
ATOM 1508 O O . PHE A 1 191 ? -9.484 7.910 14.849 1.00 97.06 191 PHE A O 1
ATOM 1515 N N . THR A 1 192 ? -9.785 9.150 12.992 1.00 98.00 192 THR A N 1
ATOM 1516 C CA . THR A 1 192 ? -11.241 9.077 12.966 1.00 98.00 192 THR A CA 1
ATOM 1517 C C . THR A 1 192 ? -11.667 8.383 11.685 1.00 98.00 192 THR A C 1
ATOM 1519 O O . THR A 1 192 ? -11.379 8.861 10.597 1.00 98.00 192 THR A O 1
ATOM 1522 N N . LEU A 1 193 ? -12.350 7.251 11.811 1.00 97.94 193 LEU A N 1
ATOM 1523 C CA . LEU A 1 193 ? -12.968 6.518 10.710 1.00 97.94 193 LEU A CA 1
ATOM 1524 C C . LEU A 1 193 ? -14.424 6.948 10.580 1.00 97.94 193 LEU A C 1
ATOM 1526 O O . LEU A 1 193 ? -15.100 7.055 11.603 1.00 97.94 193 LEU A O 1
ATOM 1530 N N . VAL A 1 194 ? -14.920 7.105 9.356 1.00 97.69 194 VAL A N 1
ATOM 1531 C CA . VAL A 1 194 ? -16.314 7.472 9.089 1.00 97.69 194 VAL A CA 1
ATOM 1532 C C . VAL A 1 194 ? -16.901 6.742 7.881 1.00 97.69 194 VAL A C 1
ATOM 1534 O O . VAL A 1 194 ? -16.184 6.256 6.999 1.00 97.69 194 VAL A O 1
ATOM 1537 N N . TYR A 1 195 ? -18.229 6.687 7.834 1.00 97.88 195 TYR A N 1
ATOM 1538 C CA . TYR A 1 195 ? -18.992 6.369 6.633 1.00 97.88 195 TYR A CA 1
ATOM 1539 C C . TYR A 1 195 ? -20.118 7.380 6.436 1.00 97.88 195 TYR A C 1
ATOM 1541 O O . TYR A 1 195 ? -20.912 7.604 7.352 1.00 97.88 195 TYR A O 1
ATOM 1549 N N . TYR A 1 196 ? -20.185 7.933 5.229 1.00 97.75 196 TYR A N 1
ATOM 1550 C CA . TYR A 1 196 ? -21.195 8.886 4.792 1.00 97.75 196 TYR A CA 1
ATOM 1551 C C . TYR A 1 196 ? -22.135 8.253 3.765 1.00 97.75 196 TYR A C 1
ATOM 1553 O O . TYR A 1 196 ? -21.667 7.583 2.838 1.00 97.75 196 TYR A O 1
ATOM 1561 N N . ASP A 1 197 ? -23.440 8.473 3.927 1.00 95.19 197 ASP A N 1
ATOM 1562 C CA . ASP A 1 197 ? -24.464 8.009 2.982 1.00 95.19 197 ASP A CA 1
ATOM 1563 C C . ASP A 1 197 ? -24.494 8.835 1.682 1.00 95.19 197 ASP A C 1
ATOM 1565 O O . ASP A 1 197 ? -23.568 9.587 1.368 1.00 95.19 197 ASP A O 1
ATOM 1569 N N . ARG A 1 198 ? -25.535 8.640 0.862 1.00 86.25 198 ARG A N 1
ATOM 1570 C CA . ARG A 1 198 ? -25.693 9.351 -0.418 1.00 86.25 198 ARG A CA 1
ATOM 1571 C C . ARG A 1 198 ? -26.211 10.782 -0.243 1.00 86.25 198 ARG A C 1
ATOM 1573 O O . ARG A 1 198 ? -26.031 11.579 -1.158 1.00 86.25 198 ARG A O 1
ATOM 1580 N N . GLU A 1 199 ? -26.874 11.070 0.870 1.00 89.69 199 GLU A N 1
ATOM 1581 C CA . GLU A 1 199 ? -27.385 12.391 1.222 1.00 89.69 199 GLU A CA 1
ATOM 1582 C C . GLU A 1 199 ? -26.311 13.253 1.907 1.00 89.69 199 GLU A C 1
ATOM 1584 O O . GLU A 1 199 ? -26.497 14.458 2.050 1.00 89.69 199 GLU A O 1
ATOM 1589 N N . GLY A 1 200 ? -25.166 12.661 2.263 1.00 91.00 200 GLY A N 1
ATOM 1590 C CA . GLY A 1 200 ? -24.054 13.354 2.906 1.00 91.00 200 GLY A CA 1
ATOM 1591 C C . GLY A 1 200 ? -24.142 13.347 4.430 1.00 91.00 200 GLY A C 1
ATOM 1592 O O . GLY A 1 200 ? -23.520 14.188 5.069 1.00 91.00 200 GLY A O 1
ATOM 1593 N N . HIS A 1 201 ? -24.874 12.406 5.030 1.00 94.88 201 HIS A N 1
ATOM 1594 C CA . HIS A 1 201 ? -24.928 12.249 6.481 1.00 94.88 201 HIS A CA 1
ATOM 1595 C C . HIS A 1 201 ? -23.919 11.210 6.975 1.00 94.88 201 HIS A C 1
ATOM 1597 O O . HIS A 1 201 ? -23.797 10.109 6.429 1.00 94.88 201 HIS A O 1
ATOM 1603 N N . CYS A 1 202 ? -23.241 11.522 8.081 1.00 97.12 202 CYS A N 1
ATOM 1604 C CA . CYS A 1 202 ? -22.364 10.582 8.772 1.00 97.12 202 CYS A CA 1
ATOM 1605 C C . CYS A 1 202 ? -23.187 9.499 9.497 1.00 97.12 202 CYS A C 1
ATOM 1607 O O . CYS A 1 202 ? -23.767 9.742 10.556 1.00 97.12 202 CYS A O 1
ATOM 1609 N N . LEU A 1 203 ? -23.228 8.280 8.949 1.00 96.75 203 LEU A N 1
ATOM 1610 C CA . LEU A 1 203 ? -23.983 7.160 9.532 1.00 96.75 203 LEU A CA 1
ATOM 1611 C C . LEU A 1 203 ? -23.191 6.357 10.566 1.00 96.75 203 LEU A C 1
ATOM 1613 O O . LEU A 1 203 ? -23.772 5.640 11.383 1.00 96.75 203 LEU A O 1
ATOM 1617 N N . ALA A 1 204 ? -21.863 6.413 10.507 1.00 97.00 204 ALA A N 1
ATOM 1618 C CA . ALA A 1 204 ? -21.000 5.753 11.472 1.00 97.00 204 ALA A CA 1
ATOM 1619 C C . ALA A 1 204 ? -19.678 6.495 11.601 1.00 97.00 204 ALA A C 1
ATOM 1621 O O . ALA A 1 204 ? -19.059 6.828 10.596 1.00 97.00 204 ALA A O 1
ATOM 1622 N N . SER A 1 205 ? -19.210 6.655 12.837 1.00 97.06 205 SER A N 1
ATOM 1623 C CA . SER A 1 205 ? -17.918 7.258 13.152 1.00 97.06 205 SER A CA 1
ATOM 1624 C C . SER A 1 205 ? -17.225 6.508 14.288 1.00 97.06 205 SER A C 1
ATOM 1626 O O . SER A 1 205 ? -17.874 6.047 15.230 1.00 97.06 205 SER A O 1
ATOM 1628 N N . PHE A 1 206 ? -15.901 6.409 14.245 1.00 97.25 206 PHE A N 1
ATOM 1629 C CA . PHE A 1 206 ? -15.102 5.838 15.326 1.00 97.25 206 PHE A CA 1
ATOM 1630 C C . PHE A 1 206 ? -13.745 6.530 15.423 1.00 97.25 206 PHE A C 1
ATOM 1632 O O . PHE A 1 206 ? -13.021 6.582 14.435 1.00 97.25 206 PHE A O 1
ATOM 1639 N N . SER A 1 207 ? -13.368 6.974 16.625 1.00 97.44 207 SER A N 1
ATOM 1640 C CA . SER A 1 207 ? -12.057 7.577 16.883 1.00 97.44 207 SER A CA 1
ATOM 1641 C C . SER A 1 207 ? -11.171 6.689 17.761 1.00 97.44 207 SER A C 1
ATOM 1643 O O . SER A 1 207 ? -11.598 6.152 18.793 1.00 97.44 207 SER A O 1
ATOM 1645 N N . GLY A 1 208 ? -9.920 6.529 17.337 1.00 97.06 208 GLY A N 1
ATOM 1646 C CA . GLY A 1 208 ? -8.887 5.747 18.004 1.00 97.06 208 GLY A CA 1
ATOM 1647 C C . GLY A 1 208 ? -7.560 6.496 18.110 1.00 97.06 208 GLY A C 1
ATOM 1648 O O . GLY A 1 208 ? -7.325 7.486 17.425 1.00 97.06 208 GLY A O 1
ATOM 1649 N N . ARG A 1 209 ? -6.681 6.003 18.981 1.00 96.44 209 ARG A N 1
ATOM 1650 C CA . ARG A 1 209 ? -5.319 6.498 19.200 1.00 96.44 209 ARG A CA 1
ATOM 1651 C C . ARG A 1 209 ? -4.326 5.398 18.851 1.00 96.44 209 ARG A C 1
ATOM 1653 O O . ARG A 1 209 ? -4.485 4.251 19.282 1.00 96.44 209 ARG A O 1
ATOM 1660 N N . LYS A 1 210 ? -3.299 5.728 18.074 1.00 95.81 210 LYS A N 1
ATOM 1661 C CA . LYS A 1 210 ? -2.164 4.839 17.818 1.00 95.81 210 LYS A CA 1
ATOM 1662 C C . LYS A 1 210 ? -1.260 4.895 19.041 1.00 95.81 210 LYS A C 1
ATOM 1664 O O . LYS A 1 210 ? -0.791 5.954 19.416 1.00 95.81 210 LYS A O 1
ATOM 1669 N N . LEU A 1 211 ? -1.017 3.755 19.672 1.00 94.69 211 LEU A N 1
ATOM 1670 C CA . LEU A 1 211 ? -0.045 3.646 20.757 1.00 94.69 211 LEU A CA 1
ATOM 1671 C C . LEU A 1 211 ? 1.362 3.419 20.211 1.00 94.69 211 LEU A C 1
ATOM 1673 O O . LEU A 1 211 ? 2.329 3.875 20.812 1.00 94.69 211 LEU A O 1
ATOM 1677 N N . ARG A 1 212 ? 1.467 2.689 19.092 1.00 94.38 212 ARG A N 1
ATOM 1678 C CA . ARG A 1 212 ? 2.722 2.388 18.393 1.00 94.38 212 ARG A CA 1
ATOM 1679 C C . ARG A 1 212 ? 2.485 2.249 16.891 1.00 94.38 212 ARG A C 1
ATOM 1681 O O . ARG A 1 212 ? 1.446 1.729 16.465 1.00 94.38 212 ARG A O 1
ATOM 1688 N N . ILE A 1 213 ? 3.477 2.651 16.103 1.00 91.56 213 ILE A N 1
ATOM 1689 C CA . ILE A 1 213 ? 3.496 2.542 14.638 1.00 91.56 213 ILE A CA 1
ATOM 1690 C C . ILE A 1 213 ? 4.771 1.843 14.156 1.00 91.56 213 ILE A C 1
ATOM 1692 O O . ILE A 1 213 ? 5.760 1.767 14.889 1.00 91.56 213 ILE A O 1
ATOM 1696 N N . TRP A 1 214 ? 4.746 1.300 12.938 1.00 86.31 214 TRP A N 1
ATOM 1697 C CA . TRP A 1 214 ? 5.933 0.708 12.319 1.00 86.31 214 TRP A CA 1
ATOM 1698 C C . TRP A 1 214 ? 6.025 0.996 10.814 1.00 86.31 214 TRP A C 1
ATOM 1700 O O . TRP A 1 214 ? 5.063 0.704 10.087 1.00 86.31 214 TRP A O 1
ATOM 1710 N N . PRO A 1 215 ? 7.181 1.482 10.322 1.00 82.81 215 PRO A N 1
ATOM 1711 C CA . PRO A 1 215 ? 8.337 1.986 11.089 1.00 82.81 215 PRO A CA 1
ATOM 1712 C C . PRO A 1 215 ? 8.003 3.225 11.953 1.00 82.81 215 PRO A C 1
ATOM 1714 O O . PRO A 1 215 ? 6.968 3.846 11.721 1.00 82.81 215 PRO A O 1
ATOM 1717 N N . PRO A 1 216 ? 8.816 3.601 12.954 1.00 75.69 216 PRO A N 1
ATOM 1718 C CA . PRO A 1 216 ? 8.606 4.847 13.699 1.00 75.69 216 PRO A CA 1
ATOM 1719 C C . PRO A 1 216 ? 8.549 6.079 12.780 1.00 75.69 216 PRO A C 1
ATOM 1721 O O . PRO A 1 216 ? 9.138 6.082 11.695 1.00 75.69 216 PRO A O 1
ATOM 1724 N N . ARG A 1 217 ? 7.829 7.122 13.207 1.00 73.62 217 ARG A N 1
ATOM 1725 C CA . ARG A 1 217 ? 7.575 8.412 12.525 1.00 73.62 217 ARG A CA 1
ATOM 1726 C C . ARG A 1 217 ? 6.808 8.372 11.196 1.00 73.62 217 ARG A C 1
ATOM 1728 O O . ARG A 1 217 ? 6.122 9.332 10.870 1.00 73.62 217 ARG A O 1
ATOM 1735 N N . THR A 1 218 ? 6.921 7.299 10.415 1.00 73.81 218 THR A N 1
ATOM 1736 C CA . THR A 1 218 ? 6.415 7.223 9.022 1.00 73.81 218 THR A CA 1
ATOM 1737 C C . THR A 1 218 ? 5.524 6.009 8.754 1.00 73.81 218 THR A C 1
ATOM 1739 O O . THR A 1 218 ? 5.045 5.793 7.639 1.00 73.81 218 THR A O 1
ATOM 1742 N N . GLY A 1 219 ? 5.340 5.169 9.767 1.00 77.88 219 GLY A N 1
ATOM 1743 C CA . GLY A 1 219 ? 4.728 3.864 9.632 1.00 77.88 219 GLY A CA 1
ATOM 1744 C C . GLY A 1 219 ? 3.221 3.811 9.773 1.00 77.88 219 GLY A C 1
ATOM 1745 O O . GLY A 1 219 ? 2.539 4.753 10.168 1.00 77.88 219 GLY A O 1
ATOM 1746 N N . ASN A 1 220 ? 2.711 2.610 9.525 1.00 87.50 220 ASN A N 1
ATOM 1747 C CA . ASN A 1 220 ? 1.311 2.286 9.754 1.00 87.50 220 ASN A CA 1
ATOM 1748 C C . ASN A 1 220 ? 1.062 1.939 11.225 1.00 87.50 220 ASN A C 1
ATOM 1750 O O . ASN A 1 220 ? 1.974 1.565 11.966 1.00 87.50 220 ASN A O 1
ATOM 1754 N N . THR A 1 221 ? -0.208 1.978 11.623 1.00 93.88 221 THR A N 1
ATOM 1755 C CA . THR A 1 221 ? -0.670 1.541 12.944 1.00 93.88 221 THR A CA 1
ATOM 1756 C C . THR A 1 221 ? -0.216 0.115 13.251 1.00 93.88 221 THR A C 1
ATOM 1758 O O . THR A 1 221 ? -0.552 -0.826 12.532 1.00 93.88 221 THR A O 1
ATOM 1761 N N . ALA A 1 222 ? 0.515 -0.051 14.352 1.00 95.31 222 ALA A N 1
ATOM 1762 C CA . ALA A 1 222 ? 0.945 -1.348 14.862 1.00 95.31 222 ALA A CA 1
ATOM 1763 C C . ALA A 1 222 ? 0.160 -1.746 16.119 1.00 95.31 222 ALA A C 1
ATOM 1765 O O . ALA A 1 222 ? -0.184 -2.915 16.301 1.00 95.31 222 ALA A O 1
ATOM 1766 N N . TYR A 1 223 ? -0.169 -0.768 16.962 1.00 96.81 223 TYR A N 1
ATOM 1767 C CA . TYR A 1 223 ? -0.988 -0.956 18.151 1.00 96.81 223 TYR A CA 1
ATOM 1768 C C . TYR A 1 223 ? -1.881 0.251 18.374 1.00 96.81 223 TYR A C 1
ATOM 1770 O O . TYR A 1 223 ? -1.403 1.381 18.293 1.00 96.81 223 TYR A O 1
ATOM 1778 N N . ALA A 1 224 ? -3.161 0.022 18.648 1.00 97.00 224 ALA A N 1
ATOM 1779 C CA . ALA A 1 224 ? -4.132 1.087 18.833 1.00 97.00 224 ALA A CA 1
ATOM 1780 C C . ALA A 1 224 ? -5.164 0.755 19.908 1.00 97.00 224 ALA A C 1
ATOM 1782 O O . ALA A 1 224 ? -5.470 -0.410 20.179 1.00 97.00 224 ALA A O 1
ATOM 1783 N N . GLU A 1 225 ? -5.735 1.811 20.469 1.00 96.56 225 GLU A N 1
ATOM 1784 C CA . GLU A 1 225 ? -6.846 1.763 21.409 1.00 96.56 225 GLU A CA 1
ATOM 1785 C C . GLU A 1 225 ? -7.919 2.791 21.023 1.00 96.56 225 GLU A C 1
ATOM 1787 O O . GLU A 1 225 ? -7.644 3.708 20.246 1.00 96.56 225 GLU A O 1
ATOM 1792 N N . PRO A 1 226 ? -9.157 2.652 21.514 1.00 96.12 226 PRO A N 1
ATOM 1793 C CA . PRO A 1 226 ? -10.160 3.697 21.357 1.00 96.12 226 PRO A CA 1
ATOM 1794 C C . PRO A 1 226 ? -9.683 5.008 21.999 1.00 96.12 226 PRO A C 1
ATOM 1796 O O . PRO A 1 226 ? -9.158 4.984 23.109 1.00 96.12 226 PRO A O 1
ATOM 1799 N N . ALA A 1 227 ? -9.873 6.150 21.337 1.00 94.06 227 ALA A N 1
ATOM 1800 C CA . ALA A 1 227 ? -9.367 7.424 21.849 1.00 94.06 227 ALA A CA 1
ATOM 1801 C C . ALA A 1 227 ? -10.131 7.870 23.110 1.00 94.06 227 ALA A C 1
ATOM 1803 O O . ALA A 1 227 ? -11.291 7.506 23.292 1.00 94.06 227 ALA A O 1
ATOM 1804 N N . ASN A 1 228 ? -9.512 8.688 23.963 1.00 81.56 228 ASN A N 1
ATOM 1805 C CA . ASN A 1 228 ? -10.219 9.351 25.070 1.00 81.56 228 ASN A CA 1
ATOM 1806 C C . ASN A 1 228 ? -10.928 10.633 24.593 1.00 81.56 228 ASN A C 1
ATOM 1808 O O . ASN A 1 228 ? -12.047 10.909 25.004 1.00 81.56 228 ASN A O 1
ATOM 1812 N N . ALA A 1 229 ? -10.324 11.365 23.650 1.00 73.75 229 ALA A N 1
ATOM 1813 C CA . ALA A 1 229 ? -10.856 12.593 23.050 1.00 73.75 229 ALA A CA 1
ATOM 1814 C C . ALA A 1 229 ? -11.651 12.321 21.753 1.00 73.75 229 ALA A C 1
ATOM 1816 O O . ALA A 1 229 ? -11.402 12.925 20.707 1.00 73.75 229 ALA A O 1
ATOM 1817 N N . ARG A 1 230 ? -12.580 11.353 21.790 1.00 80.31 230 ARG A N 1
ATOM 1818 C CA . ARG A 1 230 ? -13.309 10.917 20.579 1.00 80.31 230 ARG A CA 1
ATOM 1819 C C . ARG A 1 230 ? -14.161 12.029 19.989 1.00 80.31 230 ARG A C 1
ATOM 1821 O O . ARG A 1 230 ? -14.189 12.166 18.777 1.00 80.31 230 ARG A O 1
ATOM 1828 N N . THR A 1 231 ? -14.819 12.805 20.844 1.00 86.94 231 THR A N 1
ATOM 1829 C CA . THR A 1 231 ? -15.779 13.834 20.437 1.00 86.94 231 THR A CA 1
ATOM 1830 C C . THR A 1 231 ? -15.122 14.886 19.549 1.00 86.94 231 THR A C 1
ATOM 1832 O O . THR A 1 231 ? -15.504 15.009 18.395 1.00 86.94 231 THR A O 1
ATOM 1835 N N . SER A 1 232 ? -14.038 15.515 20.016 1.00 90.69 232 SER A N 1
ATOM 1836 C CA . SER A 1 232 ? -13.345 16.573 19.264 1.00 90.69 232 SER A CA 1
ATOM 1837 C C . SER A 1 232 ? -12.806 16.100 17.904 1.00 90.69 232 SER A C 1
ATOM 1839 O O . SER A 1 232 ? -13.006 16.762 16.890 1.00 90.69 232 SER A O 1
ATOM 1841 N N . THR A 1 233 ? -12.171 14.924 17.848 1.00 94.69 233 THR A N 1
ATOM 1842 C CA . THR A 1 233 ? -11.637 14.387 16.579 1.00 94.69 233 THR A CA 1
ATOM 1843 C C . THR A 1 233 ? -12.735 13.925 15.618 1.00 94.69 233 THR A C 1
ATOM 1845 O O . THR A 1 233 ? -12.535 13.972 14.403 1.00 94.69 233 THR A O 1
ATOM 1848 N N . ILE A 1 234 ? -13.892 13.482 16.124 1.00 96.50 234 ILE A N 1
ATOM 1849 C CA . ILE A 1 234 ? -15.065 13.166 15.297 1.00 96.50 234 ILE A CA 1
ATOM 1850 C C . ILE A 1 234 ? -15.687 14.449 14.755 1.00 96.50 234 ILE A C 1
ATOM 1852 O O . ILE A 1 234 ? -15.885 14.535 13.551 1.00 96.50 234 ILE A O 1
ATOM 1856 N N . GLU A 1 235 ? -15.917 15.449 15.603 1.00 95.75 235 GLU A N 1
ATOM 1857 C CA . GLU A 1 235 ? -16.483 16.743 15.210 1.00 95.75 235 GLU A CA 1
ATOM 1858 C C . GLU A 1 235 ? -15.651 17.414 14.118 1.00 95.75 235 GLU A C 1
ATOM 1860 O O . GLU A 1 235 ? -16.196 17.748 13.075 1.00 95.75 235 GLU A O 1
ATOM 1865 N N . GLN A 1 236 ? -14.327 17.521 14.284 1.00 95.88 236 GLN A N 1
ATOM 1866 C CA . GLN A 1 236 ? -13.459 18.104 13.250 1.00 95.88 236 GLN A CA 1
ATOM 1867 C C . GLN A 1 236 ? -13.498 17.316 11.932 1.00 95.88 236 GLN A C 1
ATOM 1869 O O . GLN A 1 236 ? -13.492 17.908 10.854 1.00 95.88 236 GLN A O 1
ATOM 1874 N N . THR A 1 237 ? -13.562 15.982 12.006 1.00 97.00 237 THR A N 1
ATOM 1875 C CA . THR A 1 237 ? -13.667 15.137 10.804 1.00 97.00 237 THR A CA 1
ATOM 1876 C C . THR A 1 237 ? -14.998 15.352 10.098 1.00 97.00 237 THR A C 1
ATOM 1878 O O . THR A 1 237 ? -15.016 15.498 8.878 1.00 97.00 237 THR A O 1
ATOM 1881 N N . CYS A 1 238 ? -16.099 15.387 10.853 1.00 96.62 238 CYS A N 1
ATOM 1882 C CA . CYS A 1 238 ? -17.419 15.625 10.292 1.00 96.62 238 CYS A CA 1
ATOM 1883 C C . CYS A 1 238 ? -17.504 17.026 9.689 1.00 96.62 238 CYS A C 1
ATOM 1885 O O . CYS A 1 238 ? -17.848 17.140 8.523 1.00 96.62 238 CYS A O 1
ATOM 1887 N N . THR A 1 239 ? -17.053 18.067 10.398 1.00 95.88 239 THR A N 1
ATOM 1888 C CA . THR A 1 239 ? -16.996 19.438 9.868 1.00 95.88 239 THR A CA 1
ATOM 1889 C C . THR A 1 239 ? -16.269 19.497 8.526 1.00 95.88 239 THR A C 1
ATOM 1891 O O . THR A 1 239 ? -16.789 20.090 7.584 1.00 95.88 239 THR A O 1
ATOM 1894 N N . LEU A 1 240 ? -15.099 18.861 8.388 1.00 95.88 240 LEU A N 1
ATOM 1895 C CA . LEU A 1 240 ? -14.390 18.834 7.105 1.00 95.88 240 LEU A CA 1
ATOM 1896 C C . LEU A 1 240 ? -15.227 18.183 6.000 1.00 95.88 240 LEU A C 1
ATOM 1898 O O . LEU A 1 240 ? -15.339 18.710 4.895 1.00 95.88 240 LEU A O 1
ATOM 1902 N N . PHE A 1 241 ? -15.752 16.993 6.276 1.00 96.38 241 PHE A N 1
ATOM 1903 C CA . PHE A 1 241 ? -16.388 16.152 5.271 1.00 96.38 241 PHE A CA 1
ATOM 1904 C C . PHE A 1 241 ? -17.792 16.625 4.897 1.00 96.38 241 PHE A C 1
ATOM 1906 O O . PHE A 1 241 ? -18.149 16.549 3.720 1.00 96.38 241 PHE A O 1
ATOM 1913 N N . ASP A 1 242 ? -18.533 17.198 5.841 1.00 95.31 242 ASP A N 1
ATOM 1914 C CA . ASP A 1 242 ? -19.810 17.866 5.601 1.00 95.31 242 ASP A CA 1
ATOM 1915 C C . ASP A 1 242 ? -19.600 19.033 4.623 1.00 95.31 242 ASP A C 1
ATOM 1917 O O . ASP A 1 242 ? -20.246 19.098 3.576 1.00 95.31 242 ASP A O 1
ATOM 1921 N N . ASN A 1 243 ? -18.611 19.896 4.889 1.00 92.94 243 ASN A N 1
ATOM 1922 C CA . ASN A 1 243 ? -18.301 21.038 4.023 1.00 92.94 243 ASN A CA 1
ATOM 1923 C C . ASN A 1 243 ? -17.691 20.629 2.669 1.00 92.94 243 ASN A C 1
ATOM 1925 O O . ASN A 1 243 ? -17.924 21.285 1.654 1.00 92.94 243 ASN A O 1
ATOM 1929 N N . ALA A 1 244 ? -16.972 19.505 2.606 1.00 92.12 244 ALA A N 1
ATOM 1930 C CA . ALA A 1 244 ? -16.501 18.934 1.343 1.00 92.12 244 ALA A CA 1
ATOM 1931 C C . ALA A 1 244 ? -17.634 18.277 0.518 1.00 92.12 244 ALA A C 1
ATOM 1933 O O . ALA A 1 244 ? -17.440 17.903 -0.648 1.00 92.12 244 ALA A O 1
ATOM 1934 N N . GLY A 1 245 ? -18.826 18.092 1.102 1.00 91.50 245 GLY A N 1
ATOM 1935 C CA . GLY A 1 245 ? -19.911 17.284 0.545 1.00 91.50 245 GLY A CA 1
ATOM 1936 C C . GLY A 1 245 ? -19.435 15.865 0.229 1.00 91.50 245 GLY A C 1
ATOM 1937 O O . GLY A 1 245 ? -19.493 15.423 -0.927 1.00 91.50 245 GLY A O 1
ATOM 1938 N N . PHE A 1 246 ? -18.851 15.224 1.238 1.00 95.31 246 PHE A N 1
ATOM 1939 C CA . PHE A 1 246 ? -18.240 13.904 1.192 1.00 95.31 246 PHE A CA 1
ATOM 1940 C C . PHE A 1 246 ? -19.279 12.774 1.176 1.00 95.31 246 PHE A C 1
ATOM 1942 O O . PHE A 1 246 ? -20.342 12.889 1.775 1.00 95.31 246 PHE A O 1
ATOM 1949 N N . THR A 1 247 ? -18.958 11.652 0.523 1.00 95.69 247 THR A N 1
ATOM 1950 C CA . THR A 1 247 ? -19.776 10.426 0.561 1.00 95.69 247 THR A CA 1
ATOM 1951 C C . THR A 1 247 ? -18.897 9.176 0.549 1.00 95.69 247 THR A C 1
ATOM 1953 O O . THR A 1 247 ? -17.800 9.171 -0.019 1.00 95.69 247 THR A O 1
ATOM 1956 N N . GLY A 1 248 ? -19.392 8.087 1.139 1.00 96.50 248 GLY A N 1
ATOM 1957 C CA . GLY A 1 248 ? -18.700 6.803 1.198 1.00 96.50 248 GLY A CA 1
ATOM 1958 C C . GLY A 1 248 ? -17.769 6.651 2.404 1.00 96.50 248 GLY A C 1
ATOM 1959 O O . GLY A 1 248 ? -17.964 7.248 3.460 1.00 96.50 248 GLY A O 1
ATOM 1960 N N . LEU A 1 249 ? -16.773 5.772 2.270 1.00 97.50 249 LEU A N 1
ATOM 1961 C CA . LEU A 1 249 ? -15.810 5.469 3.334 1.00 97.50 249 LEU A CA 1
ATOM 1962 C C . LEU A 1 249 ? -14.724 6.538 3.403 1.00 97.50 249 LEU A C 1
ATOM 1964 O O . LEU A 1 249 ? -14.105 6.840 2.383 1.00 97.50 249 LEU A O 1
ATOM 1968 N N . GLY A 1 250 ? -14.438 7.030 4.604 1.00 96.75 250 GLY A N 1
ATOM 1969 C CA . GLY A 1 250 ? -13.378 8.004 4.825 1.00 96.75 250 GLY A CA 1
ATOM 1970 C C . GLY A 1 250 ? -12.684 7.825 6.165 1.00 96.75 250 GLY A C 1
ATOM 1971 O O . GLY A 1 250 ? -13.196 7.174 7.081 1.00 96.75 250 GLY A O 1
ATOM 1972 N N . SER A 1 251 ? -11.514 8.429 6.293 1.00 97.12 251 SER A N 1
ATOM 1973 C CA . SER A 1 251 ? -10.904 8.687 7.588 1.00 97.12 251 SER A CA 1
ATOM 1974 C C . SER A 1 251 ? -10.053 9.942 7.559 1.00 97.12 251 SER A C 1
ATOM 1976 O O . SER A 1 251 ? -9.659 10.405 6.489 1.00 97.12 251 SER A O 1
ATOM 1978 N N . LEU A 1 252 ? -9.775 10.477 8.743 1.00 96.75 252 LEU A N 1
ATOM 1979 C CA . LEU A 1 252 ? -8.853 11.581 8.946 1.00 96.75 252 LEU A CA 1
ATOM 1980 C C . LEU A 1 252 ? -7.909 11.252 10.099 1.00 96.75 252 LEU A C 1
ATOM 1982 O O . LEU A 1 252 ? -8.347 10.828 11.174 1.00 96.75 252 LEU A O 1
ATOM 1986 N N . GLU A 1 253 ? -6.608 11.414 9.867 1.00 95.25 253 GLU A N 1
ATOM 1987 C CA . GLU A 1 253 ? -5.599 11.288 10.915 1.00 95.25 253 GLU A CA 1
ATOM 1988 C C . GLU A 1 253 ? -5.240 12.650 11.495 1.00 95.25 253 GLU A C 1
ATOM 1990 O O . GLU A 1 253 ? -5.085 13.633 10.774 1.00 95.25 253 GLU A O 1
ATOM 1995 N N . PHE A 1 254 ? -5.062 12.680 12.810 1.00 95.44 254 PHE A N 1
ATOM 1996 C CA . PHE A 1 254 ? -4.656 13.849 13.569 1.00 95.44 254 PHE A CA 1
ATOM 1997 C C . PHE A 1 254 ? -3.413 13.530 14.375 1.00 95.44 254 PHE A C 1
ATOM 1999 O O . PHE A 1 254 ? -3.179 12.385 14.768 1.00 95.44 254 PHE A O 1
ATOM 2006 N N . LYS A 1 255 ? -2.661 14.562 14.722 1.00 93.88 255 LYS A N 1
ATOM 2007 C CA . LYS A 1 255 ? -1.653 14.487 15.765 1.00 93.88 255 LYS A CA 1
ATOM 2008 C C . LYS A 1 255 ? -1.949 15.539 16.818 1.00 93.88 255 LYS A C 1
ATOM 2010 O O . LYS A 1 255 ? -2.255 16.679 16.477 1.00 93.88 255 LYS A O 1
ATOM 2015 N N . ARG A 1 256 ? -1.905 15.159 18.095 1.00 93.44 256 ARG A N 1
ATOM 2016 C CA . ARG A 1 256 ? -2.106 16.122 19.183 1.00 93.44 256 ARG A CA 1
ATOM 2017 C C . ARG A 1 256 ? -0.913 17.077 19.241 1.00 93.44 256 ARG A C 1
ATOM 2019 O O . ARG A 1 256 ? 0.231 16.634 19.090 1.00 93.44 256 ARG A O 1
ATOM 2026 N N . SER A 1 257 ? -1.175 18.365 19.427 1.00 90.38 257 SER A N 1
ATOM 2027 C CA . SER A 1 257 ? -0.145 19.388 19.626 1.00 90.38 257 SER A CA 1
ATOM 2028 C C . SER A 1 257 ? 0.685 19.109 20.884 1.00 90.38 257 SER A C 1
ATOM 2030 O O . SER A 1 257 ? 0.270 18.359 21.773 1.00 90.38 257 SER A O 1
ATOM 2032 N N . LEU A 1 258 ? 1.877 19.710 20.966 1.00 87.38 258 LEU A N 1
ATOM 2033 C CA . LEU A 1 258 ? 2.770 19.558 22.123 1.00 87.38 258 LEU A CA 1
ATOM 2034 C C . LEU A 1 258 ? 2.160 20.101 23.423 1.00 87.38 258 LEU A C 1
ATOM 2036 O O . LEU A 1 258 ? 2.355 19.497 24.473 1.00 87.38 258 LEU A O 1
ATOM 2040 N N . ASP A 1 259 ? 1.385 21.186 23.348 1.00 85.56 259 ASP A N 1
ATOM 2041 C CA . ASP A 1 259 ? 0.627 21.730 24.488 1.00 85.56 259 ASP A CA 1
ATOM 2042 C C . ASP A 1 259 ? -0.513 20.801 24.959 1.00 85.56 259 ASP A C 1
ATOM 2044 O O . ASP A 1 259 ? -1.073 20.982 26.039 1.00 85.56 259 ASP A O 1
ATOM 2048 N N . GLY A 1 260 ? -0.852 19.784 24.159 1.00 82.69 260 GLY A N 1
ATOM 2049 C CA . GLY A 1 260 ? -1.906 18.818 24.423 1.00 82.69 260 GLY A CA 1
ATOM 2050 C C . GLY A 1 260 ? -3.337 19.334 24.253 1.00 82.69 260 GLY A C 1
ATOM 2051 O O . GLY A 1 260 ? -4.258 18.559 24.508 1.00 82.69 260 GLY A O 1
ATOM 2052 N N . GLN A 1 261 ? -3.535 20.584 23.828 1.00 82.00 261 GLN A N 1
ATOM 2053 C CA . GLN A 1 261 ? -4.841 21.246 23.776 1.00 82.00 261 GLN A CA 1
ATOM 2054 C C . GLN A 1 261 ? -5.541 21.121 22.422 1.00 82.00 261 GLN A C 1
ATOM 2056 O O . GLN A 1 261 ? -6.770 21.133 22.373 1.00 82.00 261 GLN A O 1
ATOM 2061 N N . SER A 1 262 ? -4.788 20.985 21.328 1.00 89.44 262 SER A N 1
ATOM 2062 C CA . SER A 1 262 ? -5.342 20.980 19.974 1.00 89.44 262 SER A CA 1
ATOM 2063 C C . SER A 1 262 ? -4.960 19.733 19.175 1.00 89.44 262 SER A C 1
ATOM 2065 O O . SER A 1 262 ? -4.033 18.984 19.503 1.00 89.44 262 SER A O 1
ATOM 2067 N N . PHE A 1 263 ? -5.725 19.488 18.115 1.00 94.38 263 PHE A N 1
ATOM 2068 C CA . PHE A 1 263 ? -5.462 18.438 17.143 1.00 94.38 263 PHE A CA 1
ATOM 2069 C C . PHE A 1 263 ? -5.085 19.074 15.818 1.00 94.38 263 PHE A C 1
ATOM 2071 O O . PHE A 1 263 ? -5.759 19.985 15.352 1.00 94.38 263 PHE A O 1
ATOM 2078 N N . ILE A 1 264 ? -4.010 18.567 15.229 1.00 95.06 264 ILE A N 1
ATOM 2079 C CA . ILE A 1 264 ? -3.497 19.001 13.939 1.00 95.06 264 ILE A CA 1
ATOM 2080 C C . ILE A 1 264 ? -3.793 17.884 12.938 1.00 95.06 264 ILE A C 1
ATOM 2082 O O . ILE A 1 264 ? -3.284 16.770 13.088 1.00 95.06 264 ILE A O 1
ATOM 2086 N N . ALA A 1 265 ? -4.644 18.149 11.952 1.00 95.69 265 ALA A N 1
ATOM 2087 C CA . ALA A 1 265 ? -5.022 17.197 10.916 1.00 95.69 265 ALA A CA 1
ATOM 2088 C C . ALA A 1 265 ? -3.856 16.959 9.939 1.00 95.69 265 ALA A C 1
ATOM 2090 O O . ALA A 1 265 ? -3.185 17.895 9.515 1.00 95.69 265 ALA A O 1
ATOM 2091 N N . ILE A 1 266 ? -3.590 15.694 9.602 1.00 90.44 266 ILE A N 1
ATOM 2092 C CA . ILE A 1 266 ? -2.406 15.284 8.831 1.00 90.44 266 ILE A CA 1
ATOM 2093 C C . ILE A 1 266 ? -2.769 14.966 7.384 1.00 90.44 266 ILE A C 1
ATOM 2095 O O . ILE A 1 266 ? -2.286 15.617 6.462 1.00 90.44 266 ILE A O 1
ATOM 2099 N N . GLU A 1 267 ? -3.554 13.911 7.178 1.00 86.06 267 GLU A N 1
ATOM 2100 C CA . GLU A 1 267 ? -4.022 13.503 5.858 1.00 86.06 267 GLU A CA 1
ATOM 2101 C C . GLU A 1 267 ? -5.310 12.682 5.979 1.00 86.06 267 GLU A C 1
ATOM 2103 O O . GLU A 1 267 ? -5.465 11.909 6.938 1.00 86.06 267 GLU A O 1
ATOM 2108 N N . PRO A 1 268 ? -6.237 12.826 5.020 1.00 94.19 268 PRO A N 1
ATOM 2109 C CA . PRO A 1 268 ? -7.402 11.978 4.942 1.00 94.19 268 PRO A CA 1
ATOM 2110 C C . PRO A 1 268 ? -7.090 10.699 4.154 1.00 94.19 268 PRO A C 1
ATOM 2112 O O . PRO A 1 268 ? -6.170 10.624 3.340 1.00 94.19 268 PRO A O 1
ATOM 2115 N N . THR A 1 269 ? -7.908 9.675 4.360 1.00 94.00 269 THR A N 1
ATOM 2116 C CA . THR A 1 269 ? -8.021 8.531 3.456 1.00 94.00 269 THR A CA 1
ATOM 2117 C C . THR A 1 269 ? -9.421 8.506 2.881 1.00 94.00 269 THR A C 1
ATOM 2119 O O . THR A 1 269 ? -10.393 8.483 3.632 1.00 94.00 269 THR A O 1
ATOM 2122 N N . ILE A 1 270 ? -9.531 8.439 1.554 1.00 95.25 270 ILE A N 1
ATOM 2123 C CA . ILE A 1 270 ? -10.816 8.516 0.862 1.00 95.25 270 ILE A CA 1
ATOM 2124 C C . ILE A 1 270 ? -11.155 7.220 0.120 1.00 95.25 270 ILE A C 1
ATOM 2126 O O . ILE A 1 270 ? -10.313 6.618 -0.545 1.00 95.25 270 ILE A O 1
ATOM 2130 N N . GLY A 1 271 ? -12.419 6.802 0.197 1.00 95.19 271 GLY A N 1
ATOM 2131 C CA . GLY A 1 271 ? -13.030 5.804 -0.681 1.00 95.19 271 GLY A CA 1
ATOM 2132 C C . GLY A 1 271 ? -12.639 4.353 -0.405 1.00 95.19 271 GLY A C 1
ATOM 2133 O O . GLY A 1 271 ? -12.995 3.466 -1.181 1.00 95.19 271 GLY A O 1
ATOM 2134 N N . ARG A 1 272 ? -11.909 4.080 0.683 1.00 95.31 272 ARG A N 1
ATOM 2135 C CA . ARG A 1 272 ? -11.436 2.734 1.035 1.00 95.31 272 ARG A CA 1
ATOM 2136 C C . ARG A 1 272 ? -11.497 2.461 2.528 1.00 95.31 272 ARG A C 1
ATOM 2138 O O . ARG A 1 272 ? -11.526 3.371 3.346 1.00 95.31 272 ARG A O 1
ATOM 2145 N N . THR A 1 273 ? -11.425 1.184 2.894 1.00 92.50 273 THR A N 1
ATOM 2146 C CA . THR A 1 273 ? -11.221 0.806 4.298 1.00 92.50 273 THR A CA 1
ATOM 2147 C C . THR A 1 273 ? -9.765 0.951 4.726 1.00 92.50 273 THR A C 1
ATOM 2149 O O . THR A 1 273 ? -8.863 0.487 4.026 1.00 92.50 273 THR A O 1
ATOM 2152 N N . ASP A 1 274 ? -9.553 1.462 5.933 1.00 89.31 274 ASP A N 1
ATOM 2153 C CA . ASP A 1 274 ? -8.284 1.394 6.654 1.00 89.31 274 ASP A CA 1
ATOM 2154 C C . ASP A 1 274 ? -8.091 0.109 7.453 1.00 89.31 274 ASP A C 1
ATOM 2156 O O . ASP A 1 274 ? -9.054 -0.536 7.886 1.00 89.31 274 ASP A O 1
ATOM 2160 N N . TYR A 1 275 ? -6.823 -0.197 7.744 1.00 82.81 275 TYR A N 1
ATOM 2161 C CA . TYR A 1 275 ? -6.430 -1.253 8.679 1.00 82.81 275 TYR A CA 1
ATOM 2162 C C . TYR A 1 275 ? -7.098 -1.090 10.051 1.00 82.81 275 TYR A C 1
ATOM 2164 O O . TYR A 1 275 ? -7.486 -2.087 10.661 1.00 82.81 275 TYR A O 1
ATOM 2172 N N . GLN A 1 276 ? -7.306 0.152 10.506 1.00 91.06 276 GLN A N 1
ATOM 2173 C CA . GLN A 1 276 ? -7.931 0.441 11.797 1.00 91.06 276 GLN A CA 1
ATOM 2174 C C . GLN A 1 276 ? -9.423 0.054 11.879 1.00 91.06 276 GLN A C 1
ATOM 2176 O O . GLN A 1 276 ? -9.975 0.013 12.972 1.00 91.06 276 GLN A O 1
ATOM 2181 N N . ASN A 1 277 ? -10.105 -0.298 10.783 1.00 94.12 277 ASN A N 1
ATOM 2182 C CA . ASN A 1 277 ? -11.540 -0.633 10.835 1.00 94.12 277 ASN A CA 1
ATOM 2183 C C . ASN A 1 277 ? -11.881 -1.803 11.781 1.00 94.12 277 ASN A C 1
ATOM 2185 O O . ASN A 1 277 ? -13.003 -1.894 12.286 1.00 94.12 277 ASN A O 1
ATOM 2189 N N . GLU A 1 278 ? -10.936 -2.715 12.036 1.00 94.81 278 GLU A N 1
ATOM 2190 C CA . GLU A 1 278 ? -11.169 -3.833 12.959 1.00 94.81 278 GLU A CA 1
ATOM 2191 C C . GLU A 1 278 ? -11.314 -3.365 14.414 1.00 94.81 278 GLU A C 1
ATOM 2193 O O . GLU A 1 278 ? -12.137 -3.933 15.132 1.00 94.81 278 GLU A O 1
ATOM 2198 N N . ILE A 1 279 ? -10.608 -2.304 14.839 1.00 96.06 279 ILE A N 1
ATOM 2199 C CA . ILE A 1 279 ? -10.784 -1.763 16.194 1.00 96.06 279 ILE A CA 1
ATOM 2200 C C . ILE A 1 279 ? -12.165 -1.130 16.374 1.00 96.06 279 ILE A C 1
ATOM 2202 O O . ILE A 1 279 ? -12.787 -1.338 17.413 1.00 96.06 279 ILE A O 1
ATOM 2206 N N . ALA A 1 280 ? -12.686 -0.445 15.352 1.00 96.62 280 ALA A N 1
ATOM 2207 C CA . ALA A 1 280 ? -14.030 0.122 15.384 1.00 96.62 280 ALA A CA 1
ATOM 2208 C C . ALA A 1 280 ? -15.073 -0.987 15.557 1.00 96.62 280 ALA A C 1
ATOM 2210 O O . ALA A 1 280 ? -15.896 -0.940 16.469 1.00 96.62 280 ALA A O 1
ATOM 2211 N N . THR A 1 281 ? -14.949 -2.055 14.760 1.00 96.00 281 THR A N 1
ATOM 2212 C CA . THR A 1 281 ? -15.849 -3.216 14.830 1.00 96.00 281 THR A CA 1
ATOM 2213 C C . THR A 1 281 ? -15.771 -3.903 16.196 1.00 96.00 281 THR A C 1
ATOM 2215 O O . THR A 1 281 ? -16.802 -4.221 16.784 1.00 96.00 281 THR A O 1
ATOM 2218 N N . ALA A 1 282 ? -14.562 -4.099 16.735 1.00 95.44 282 ALA A N 1
ATOM 2219 C CA . ALA A 1 282 ? -14.355 -4.703 18.054 1.00 95.44 282 ALA A CA 1
ATOM 2220 C C . ALA A 1 282 ? -14.931 -3.854 19.203 1.00 95.44 282 ALA A C 1
ATOM 2222 O O . ALA A 1 282 ? -15.272 -4.387 20.258 1.00 95.44 282 ALA A O 1
ATOM 2223 N N . ASN A 1 283 ? -15.075 -2.545 18.983 1.00 96.25 283 ASN A N 1
ATOM 2224 C CA . ASN A 1 283 ? -15.684 -1.602 19.917 1.00 96.25 283 ASN A CA 1
ATOM 2225 C C . ASN A 1 283 ? -17.146 -1.266 19.576 1.00 96.25 283 ASN A C 1
ATOM 2227 O O . ASN A 1 283 ? -17.681 -0.292 20.095 1.00 96.25 283 ASN A O 1
ATOM 2231 N N . GLY A 1 284 ? -17.797 -2.082 18.738 1.00 95.88 284 GLY A N 1
ATOM 2232 C CA . GLY A 1 284 ? -19.236 -2.003 18.491 1.00 95.88 284 GLY A CA 1
ATOM 2233 C C . GLY A 1 284 ? -19.672 -1.144 17.308 1.00 95.88 284 GLY A C 1
ATOM 2234 O O . GLY A 1 284 ? -20.869 -1.054 17.050 1.00 95.88 284 GLY A O 1
ATOM 2235 N N . VAL A 1 285 ? -18.739 -0.555 16.559 1.00 96.81 285 VAL A N 1
ATOM 2236 C CA . VAL A 1 285 ? -19.024 0.246 15.359 1.00 96.81 285 VAL A CA 1
ATOM 2237 C C . VAL A 1 285 ? -18.573 -0.526 14.117 1.00 96.81 285 VAL A C 1
ATOM 2239 O O . VAL A 1 285 ? -17.427 -0.433 13.676 1.00 96.81 285 VAL A O 1
ATOM 2242 N N . ASN A 1 286 ? -19.465 -1.337 13.545 1.00 97.12 286 ASN A N 1
ATOM 2243 C CA . ASN A 1 286 ? -19.166 -2.134 12.350 1.00 97.12 286 ASN A CA 1
ATOM 2244 C C . ASN A 1 286 ? -19.326 -1.299 11.065 1.00 97.12 286 ASN A C 1
ATOM 2246 O O . ASN A 1 286 ? -20.265 -1.501 10.297 1.00 97.12 286 ASN A O 1
ATOM 2250 N N . ILE A 1 287 ? -18.400 -0.361 10.834 1.00 97.56 287 ILE A N 1
ATOM 2251 C CA . ILE A 1 287 ? -18.427 0.577 9.693 1.00 97.56 287 ILE A CA 1
ATOM 2252 C C . ILE A 1 287 ? -18.602 -0.141 8.339 1.00 97.56 287 ILE A C 1
ATOM 2254 O O . ILE A 1 287 ? -19.484 0.260 7.580 1.00 97.56 287 ILE A O 1
ATOM 2258 N N . PRO A 1 288 ? -17.873 -1.236 8.018 1.00 96.94 288 PRO A N 1
ATOM 2259 C CA . PRO A 1 288 ? -18.085 -1.945 6.754 1.00 96.94 288 PRO A CA 1
ATOM 2260 C C . PRO A 1 288 ? -19.506 -2.497 6.596 1.00 96.94 288 PRO A C 1
ATOM 2262 O O . PRO A 1 288 ? -20.037 -2.514 5.489 1.00 96.94 288 PRO A O 1
ATOM 2265 N N . TYR A 1 289 ? -20.129 -2.952 7.686 1.00 97.62 289 TYR A N 1
ATOM 2266 C CA . TYR A 1 289 ? -21.497 -3.463 7.641 1.00 97.62 289 TYR A CA 1
ATOM 2267 C C . TYR A 1 289 ? -22.539 -2.343 7.564 1.00 97.62 289 TYR A C 1
ATOM 2269 O O . TYR A 1 289 ? -23.533 -2.503 6.861 1.00 97.62 289 TYR A O 1
ATOM 2277 N N . VAL A 1 290 ? -22.300 -1.195 8.208 1.00 97.69 290 VAL A N 1
ATOM 2278 C CA . VAL A 1 290 ? -23.118 0.015 8.008 1.00 97.69 290 VAL A CA 1
ATOM 2279 C C . VAL A 1 290 ? -23.096 0.427 6.538 1.00 97.69 290 VAL A C 1
ATOM 2281 O O . VAL A 1 290 ? -24.159 0.555 5.935 1.00 97.69 290 VAL A O 1
ATOM 2284 N N . ALA A 1 291 ? -21.904 0.510 5.944 1.00 97.31 291 ALA A N 1
ATOM 2285 C CA . ALA A 1 291 ? -21.731 0.823 4.531 1.00 97.31 291 ALA A CA 1
ATOM 2286 C C . ALA A 1 291 ? -22.429 -0.194 3.614 1.00 97.31 291 ALA A C 1
ATOM 2288 O O . ALA A 1 291 ? -23.138 0.178 2.687 1.00 97.31 291 ALA A O 1
ATOM 2289 N N . TYR A 1 292 ? -22.290 -1.492 3.898 1.00 97.62 292 TYR A N 1
ATOM 2290 C CA . TYR A 1 292 ? -22.975 -2.550 3.147 1.00 97.62 292 TYR A CA 1
ATOM 2291 C C . TYR A 1 292 ? -24.499 -2.387 3.165 1.00 97.62 292 TYR A C 1
ATOM 2293 O O . TYR A 1 292 ? -25.147 -2.538 2.132 1.00 97.62 292 TYR A O 1
ATOM 2301 N N . ARG A 1 293 ? -25.070 -2.082 4.335 1.00 97.19 293 ARG A N 1
ATOM 2302 C CA . ARG A 1 293 ? -26.515 -1.906 4.498 1.00 97.19 293 ARG A CA 1
ATOM 2303 C C . ARG A 1 293 ? -27.011 -0.679 3.745 1.00 97.19 293 ARG A C 1
ATOM 2305 O O . ARG A 1 293 ? -27.966 -0.810 2.987 1.00 97.19 293 ARG A O 1
ATOM 2312 N N . ASP A 1 294 ? -26.329 0.452 3.883 1.00 97.00 294 ASP A N 1
ATOM 2313 C CA . ASP A 1 294 ? -26.671 1.680 3.159 1.00 97.00 294 ASP A CA 1
ATOM 2314 C C . ASP A 1 294 ? -26.596 1.506 1.632 1.00 97.00 294 ASP A C 1
ATOM 2316 O O . ASP A 1 294 ? -27.527 1.872 0.911 1.00 97.00 294 ASP A O 1
ATOM 2320 N N . LEU A 1 295 ? -25.546 0.847 1.125 1.00 96.56 295 LEU A N 1
ATOM 2321 C CA . LEU A 1 295 ? -25.413 0.550 -0.306 1.00 96.56 295 LEU A CA 1
ATOM 2322 C C . LEU A 1 295 ? -26.599 -0.258 -0.854 1.00 96.56 295 LEU A C 1
ATOM 2324 O O . LEU A 1 295 ? -26.953 -0.098 -2.019 1.00 96.56 295 LEU A O 1
ATOM 2328 N N . LEU A 1 296 ? -27.230 -1.086 -0.018 1.00 96.19 296 LEU A N 1
ATOM 2329 C CA . LEU A 1 296 ? -28.433 -1.856 -0.346 1.00 96.19 296 LEU A CA 1
ATOM 2330 C C . LEU A 1 296 ? -29.751 -1.132 -0.019 1.00 96.19 296 LEU A C 1
ATOM 2332 O O . LEU A 1 296 ? -30.817 -1.715 -0.199 1.00 96.19 296 LEU A O 1
ATOM 2336 N N . GLY A 1 297 ? -29.708 0.108 0.477 1.00 95.38 297 GLY A N 1
ATOM 2337 C CA . GLY A 1 297 ? -30.894 0.851 0.920 1.00 95.38 297 GLY A CA 1
ATOM 2338 C C . GLY A 1 297 ? -31.518 0.307 2.210 1.00 95.38 297 GLY A C 1
ATOM 2339 O O . GLY A 1 297 ? -32.687 0.556 2.494 1.00 95.38 297 GLY A O 1
ATOM 2340 N N . LEU A 1 298 ? -30.763 -0.465 2.993 1.00 95.50 298 LEU A N 1
ATOM 2341 C CA . LEU A 1 298 ? -31.193 -0.998 4.281 1.00 95.50 298 LEU A CA 1
ATOM 2342 C C . LEU A 1 298 ? -30.833 -0.022 5.404 1.00 95.50 298 LEU A C 1
ATOM 2344 O O . LEU A 1 298 ? -29.754 0.566 5.412 1.00 95.50 298 LEU A O 1
ATOM 2348 N N . LYS A 1 299 ? -31.689 0.060 6.430 1.00 93.94 299 LYS A N 1
ATOM 2349 C CA . LYS A 1 299 ? -31.438 0.881 7.626 1.00 93.94 299 LYS A CA 1
ATOM 2350 C C . LYS A 1 299 ? -30.067 0.575 8.234 1.00 93.94 299 LYS A C 1
ATOM 2352 O O . LYS A 1 299 ? -29.798 -0.590 8.538 1.00 93.94 299 LYS A O 1
ATOM 2357 N N . ALA A 1 300 ? -29.248 1.599 8.460 1.00 92.38 300 ALA A N 1
ATOM 2358 C CA . ALA A 1 300 ? -27.928 1.478 9.074 1.00 92.38 300 ALA A CA 1
ATOM 2359 C C . ALA A 1 300 ? -27.966 0.740 10.424 1.00 92.38 300 ALA A C 1
ATOM 2361 O O . ALA A 1 300 ? -28.919 0.866 11.199 1.00 92.38 300 ALA A O 1
ATOM 2362 N N . GLN A 1 301 ? -26.922 -0.041 10.712 1.00 93.25 301 GLN A N 1
ATOM 2363 C CA . GLN A 1 301 ? -26.764 -0.650 12.031 1.00 93.25 301 GLN A CA 1
ATOM 2364 C C . GLN A 1 301 ? -26.308 0.417 13.033 1.00 93.25 301 GLN A C 1
ATOM 2366 O O . GLN A 1 301 ? -25.307 1.089 12.804 1.00 93.25 301 GLN A O 1
ATOM 2371 N N . GLN A 1 302 ? -27.007 0.529 14.161 1.00 91.88 302 GLN A N 1
ATOM 2372 C CA . GLN A 1 302 ? -26.563 1.379 15.264 1.00 91.88 302 GLN A CA 1
ATOM 2373 C C . GLN A 1 302 ? -25.347 0.776 15.973 1.00 91.88 302 GLN A C 1
ATOM 2375 O O . GLN A 1 302 ? -25.209 -0.447 16.068 1.00 91.88 302 GLN A O 1
ATOM 2380 N N . ALA A 1 303 ? -24.480 1.642 16.497 1.00 91.94 303 ALA A N 1
ATOM 2381 C CA . ALA A 1 303 ? -23.350 1.217 17.308 1.00 91.94 303 ALA A CA 1
ATOM 2382 C C . ALA A 1 303 ? -23.826 0.405 18.522 1.00 91.94 303 ALA A C 1
ATOM 2384 O O . ALA A 1 303 ? -24.782 0.782 19.197 1.00 91.94 303 ALA A O 1
ATOM 2385 N N . ILE A 1 304 ? -23.143 -0.703 18.808 1.00 93.00 304 ILE A N 1
ATOM 2386 C CA . ILE A 1 304 ? -23.439 -1.565 19.955 1.00 93.00 304 ILE A CA 1
ATOM 2387 C C . ILE A 1 304 ? -22.485 -1.190 21.095 1.00 93.00 304 ILE A C 1
ATOM 2389 O O . ILE A 1 304 ? -21.290 -1.472 20.989 1.00 93.00 304 ILE A O 1
ATOM 2393 N N . PRO A 1 305 ? -22.959 -0.585 22.198 1.00 87.25 305 PRO A N 1
ATOM 2394 C CA . PRO A 1 305 ? -22.082 -0.181 23.288 1.00 87.25 305 PRO A CA 1
ATOM 2395 C C . PRO A 1 305 ? -21.309 -1.364 23.881 1.00 87.25 305 PRO A C 1
ATOM 2397 O O . PRO A 1 305 ? -21.845 -2.457 24.080 1.00 87.25 305 PRO A O 1
ATOM 2400 N N . ARG A 1 306 ? -20.033 -1.139 24.201 1.00 88.88 306 ARG A N 1
ATOM 2401 C CA . ARG A 1 306 ? -19.170 -2.116 24.876 1.00 88.88 306 ARG A CA 1
ATOM 2402 C C . ARG A 1 306 ? -18.923 -1.677 26.312 1.00 88.88 306 ARG A C 1
ATOM 2404 O O . ARG A 1 306 ? -18.666 -0.506 26.565 1.00 88.88 306 ARG A O 1
ATOM 2411 N N . LYS A 1 307 ? -18.951 -2.638 27.241 1.00 86.25 307 LYS A N 1
ATOM 2412 C CA . LYS A 1 307 ? -18.664 -2.393 28.666 1.00 86.25 307 LYS A CA 1
ATOM 2413 C C . LYS A 1 307 ? -17.207 -1.995 28.914 1.00 86.25 307 LYS A C 1
ATOM 2415 O O . LYS A 1 307 ? -16.936 -1.208 29.809 1.00 86.25 307 LYS A O 1
ATOM 2420 N N . ALA A 1 308 ? -16.283 -2.551 28.132 1.00 91.00 308 ALA A N 1
ATOM 2421 C CA . ALA A 1 308 ? -14.857 -2.275 28.226 1.00 91.00 308 ALA A CA 1
ATOM 2422 C C . ALA A 1 308 ? -14.262 -2.058 26.825 1.00 91.00 308 ALA A C 1
ATOM 2424 O O . ALA A 1 308 ? -14.705 -2.713 25.871 1.00 91.00 308 ALA A O 1
ATOM 2425 N N . PRO A 1 309 ? -13.276 -1.153 26.684 1.00 93.88 309 PRO A N 1
ATOM 2426 C CA . PRO A 1 309 ? -12.621 -0.903 25.411 1.00 93.88 309 PRO A CA 1
ATOM 2427 C C . PRO A 1 309 ? -11.776 -2.105 24.984 1.00 93.88 309 PRO A C 1
ATOM 2429 O O . PRO A 1 309 ? -11.072 -2.714 25.791 1.00 93.88 309 PRO A O 1
ATOM 2432 N N . VAL A 1 310 ? -11.809 -2.404 23.688 1.00 96.25 310 VAL A N 1
ATOM 2433 C CA . VAL A 1 310 ? -10.990 -3.449 23.069 1.00 96.25 310 VAL A CA 1
ATOM 2434 C C . VAL A 1 310 ? -9.868 -2.800 22.275 1.00 96.25 310 VAL A C 1
ATOM 2436 O O . VAL A 1 310 ? -10.111 -1.931 21.435 1.00 96.25 310 VAL A O 1
ATOM 2439 N N . LYS A 1 311 ? -8.632 -3.228 22.515 1.00 97.06 311 LYS A N 1
ATOM 2440 C CA . LYS A 1 311 ? -7.458 -2.748 21.778 1.00 97.06 311 LYS A CA 1
ATOM 2441 C C . LYS A 1 311 ? -7.249 -3.572 20.506 1.00 97.06 311 LYS A C 1
ATOM 2443 O O . LYS A 1 311 ? -7.751 -4.691 20.388 1.00 97.06 311 LYS A O 1
ATOM 2448 N N . TRP A 1 312 ? -6.466 -3.055 19.566 1.00 97.12 312 TRP A N 1
ATOM 2449 C CA . TRP A 1 312 ? -6.104 -3.755 18.331 1.00 97.12 312 TRP A CA 1
ATOM 2450 C C . TRP A 1 312 ? -4.598 -3.777 18.121 1.00 97.12 312 TRP A C 1
ATOM 2452 O O . TRP A 1 312 ? -3.928 -2.774 18.361 1.00 97.12 312 TRP A O 1
ATOM 2462 N N . ARG A 1 313 ? -4.065 -4.910 17.646 1.00 96.44 313 ARG A N 1
ATOM 2463 C CA . ARG A 1 313 ? -2.620 -5.123 17.490 1.00 96.44 313 ARG A CA 1
ATOM 2464 C C . ARG A 1 313 ? -2.243 -5.900 16.232 1.00 96.44 313 ARG A C 1
ATOM 2466 O O . ARG A 1 313 ? -2.679 -7.034 16.030 1.00 96.44 313 ARG A O 1
ATOM 2473 N N . ASP A 1 314 ? -1.288 -5.369 15.480 1.00 95.19 314 ASP A N 1
ATOM 2474 C CA . ASP A 1 314 ? -0.419 -6.156 14.609 1.00 95.19 314 ASP A CA 1
ATOM 2475 C C . ASP A 1 314 ? 0.788 -6.640 15.413 1.00 95.19 314 ASP A C 1
ATOM 2477 O O . ASP A 1 314 ? 1.728 -5.893 15.664 1.00 95.19 314 ASP A O 1
ATOM 2481 N N . VAL A 1 315 ? 0.775 -7.913 15.812 1.00 92.44 315 VAL A N 1
ATOM 2482 C CA . VAL A 1 315 ? 1.799 -8.479 16.703 1.00 92.44 315 VAL A CA 1
ATOM 2483 C C . VAL A 1 315 ? 3.217 -8.308 16.153 1.00 92.44 315 VAL A C 1
ATOM 2485 O O . VAL A 1 315 ? 4.134 -8.041 16.921 1.00 92.44 315 VAL A O 1
ATOM 2488 N N . GLY A 1 316 ? 3.415 -8.468 14.841 1.00 90.25 316 GLY A N 1
ATOM 2489 C CA . GLY A 1 316 ? 4.754 -8.427 14.256 1.00 90.25 316 GLY A CA 1
ATOM 2490 C C . GLY A 1 316 ? 5.322 -7.013 14.213 1.00 90.25 316 GLY A C 1
ATOM 2491 O O . GLY A 1 316 ? 6.476 -6.803 14.580 1.00 90.25 316 GLY A O 1
ATOM 2492 N N . ASN A 1 317 ? 4.507 -6.058 13.775 1.00 92.94 317 ASN A N 1
ATOM 2493 C CA . ASN A 1 317 ? 4.903 -4.655 13.690 1.00 92.94 317 ASN A CA 1
ATOM 2494 C C . ASN A 1 317 ? 5.013 -4.013 15.080 1.00 92.94 317 ASN A C 1
ATOM 2496 O O . ASN A 1 317 ? 5.958 -3.275 15.343 1.00 92.94 317 ASN A O 1
ATOM 2500 N N . ASP A 1 318 ? 4.110 -4.365 15.995 1.00 95.38 318 ASP A N 1
ATOM 2501 C CA . ASP A 1 318 ? 4.118 -3.885 17.376 1.00 95.38 318 ASP A CA 1
ATOM 2502 C C . ASP A 1 318 ? 5.373 -4.333 18.128 1.00 95.38 318 ASP A C 1
ATOM 2504 O O . ASP A 1 318 ? 6.003 -3.529 18.806 1.00 95.38 318 ASP A O 1
ATOM 2508 N N . GLN A 1 319 ? 5.774 -5.599 17.970 1.00 94.25 319 GLN A N 1
ATOM 2509 C CA . GLN A 1 319 ? 6.991 -6.115 18.597 1.00 94.25 319 GLN A CA 1
ATOM 2510 C C . GLN A 1 319 ? 8.242 -5.383 18.113 1.00 94.25 319 GLN A C 1
ATOM 2512 O O . GLN A 1 319 ? 9.093 -5.067 18.935 1.00 94.25 319 GLN A O 1
ATOM 2517 N N . ARG A 1 320 ? 8.350 -5.097 16.810 1.00 93.38 320 ARG A N 1
ATOM 2518 C CA . ARG A 1 320 ? 9.491 -4.357 16.249 1.00 93.38 320 ARG A CA 1
ATOM 2519 C C . ARG A 1 320 ? 9.526 -2.915 16.745 1.00 93.38 320 ARG A C 1
ATOM 2521 O O . ARG A 1 320 ? 10.567 -2.462 17.202 1.00 93.38 320 ARG A O 1
ATOM 2528 N N . SER A 1 321 ? 8.374 -2.244 16.720 1.00 92.62 321 SER A N 1
ATOM 2529 C CA . SER A 1 321 ? 8.215 -0.881 17.235 1.00 92.62 321 SER A CA 1
ATOM 2530 C C . SER A 1 321 ? 8.593 -0.800 18.717 1.00 92.62 321 SER A C 1
ATOM 2532 O O . SER A 1 321 ? 9.421 0.018 19.104 1.00 92.62 321 SER A O 1
ATOM 2534 N N . ALA A 1 322 ? 8.079 -1.719 19.542 1.00 93.69 322 ALA A N 1
ATOM 2535 C CA . ALA A 1 322 ? 8.403 -1.774 20.963 1.00 93.69 322 ALA A CA 1
ATOM 2536 C C . ALA A 1 322 ? 9.879 -2.112 21.222 1.00 93.69 322 ALA A C 1
ATOM 2538 O O . ALA A 1 322 ? 10.483 -1.517 22.104 1.00 93.69 322 ALA A O 1
ATOM 2539 N N . GLN A 1 323 ? 10.470 -3.048 20.471 1.00 93.62 323 GLN A N 1
ATOM 2540 C CA . GLN A 1 323 ? 11.892 -3.391 20.600 1.00 93.62 323 GLN A CA 1
ATOM 2541 C C . GLN A 1 323 ? 12.794 -2.191 20.315 1.00 93.62 323 GLN A C 1
ATOM 2543 O O . GLN A 1 323 ? 13.717 -1.949 21.086 1.00 93.62 323 GLN A O 1
ATOM 2548 N N . GLN A 1 324 ? 12.504 -1.439 19.251 1.00 90.69 324 GLN A N 1
ATOM 2549 C CA . GLN A 1 324 ? 13.251 -0.233 18.910 1.00 90.69 324 GLN A CA 1
ATOM 2550 C C . GLN A 1 324 ? 13.067 0.857 19.975 1.00 90.69 324 GLN A C 1
ATOM 2552 O O . GLN A 1 324 ? 14.055 1.359 20.495 1.00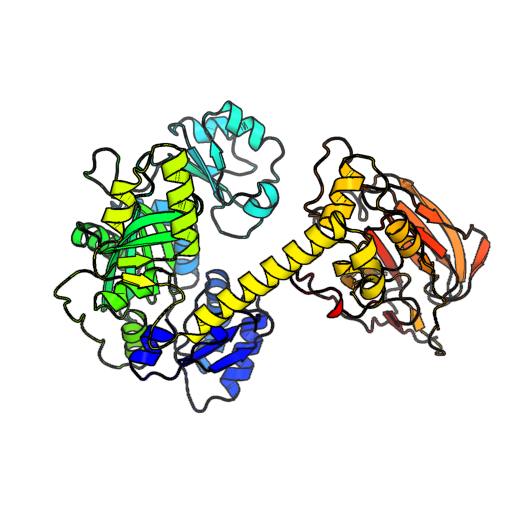 90.69 324 GLN A O 1
ATOM 2557 N N . ALA A 1 325 ? 11.829 1.142 20.389 1.00 88.88 325 ALA A N 1
ATOM 2558 C CA . ALA A 1 325 ? 11.556 2.149 21.417 1.00 88.88 325 ALA A CA 1
ATOM 2559 C C . ALA A 1 325 ? 12.197 1.812 22.780 1.00 88.88 325 ALA A C 1
ATOM 2561 O O . ALA A 1 325 ? 12.678 2.696 23.484 1.00 88.88 325 ALA A O 1
ATOM 2562 N N . ILE A 1 326 ? 12.251 0.525 23.149 1.00 92.62 326 ILE A N 1
ATOM 2563 C CA . ILE A 1 326 ? 12.961 0.064 24.354 1.00 92.62 326 ILE A CA 1
ATOM 2564 C C . ILE A 1 326 ? 14.474 0.258 24.209 1.00 92.62 326 ILE A C 1
ATOM 2566 O O . ILE A 1 326 ? 15.124 0.654 25.172 1.00 92.62 326 ILE A O 1
ATOM 2570 N N . ALA A 1 327 ? 15.040 -0.022 23.033 1.00 91.50 327 ALA A N 1
ATOM 2571 C CA . ALA A 1 327 ? 16.465 0.183 22.778 1.00 91.50 327 ALA A CA 1
ATOM 2572 C C . ALA A 1 327 ? 16.854 1.674 22.807 1.00 91.50 327 ALA A C 1
ATOM 2574 O O . ALA A 1 327 ? 17.936 2.008 23.274 1.00 91.50 327 ALA A O 1
ATOM 2575 N N . GLU A 1 328 ? 15.958 2.557 22.364 1.00 88.50 328 GLU A N 1
ATOM 2576 C CA . GLU A 1 328 ? 16.126 4.018 22.378 1.00 88.50 328 GLU A CA 1
ATOM 2577 C C . GLU A 1 328 ? 15.777 4.662 23.737 1.00 88.50 328 GLU A C 1
ATOM 2579 O O . GLU A 1 328 ? 15.919 5.870 23.899 1.00 88.50 328 GLU A O 1
ATOM 2584 N N . GLY A 1 329 ? 15.288 3.888 24.714 1.00 90.00 329 GLY A N 1
ATOM 2585 C CA . GLY A 1 329 ? 14.895 4.390 26.037 1.00 90.00 329 GLY A CA 1
ATOM 2586 C C . GLY A 1 329 ? 13.579 5.181 26.070 1.00 90.00 329 GLY A C 1
ATOM 2587 O O . GLY A 1 329 ? 13.197 5.686 27.122 1.00 90.00 329 GLY A O 1
ATOM 2588 N N . THR A 1 330 ? 12.850 5.263 24.954 1.00 87.50 330 THR A N 1
ATOM 2589 C CA . THR A 1 330 ? 11.566 5.983 24.852 1.00 87.50 330 THR A CA 1
ATOM 2590 C C . THR A 1 330 ? 10.374 5.161 25.348 1.00 87.50 330 THR A C 1
ATOM 2592 O O . THR A 1 330 ? 9.289 5.701 25.568 1.00 87.50 330 THR A O 1
ATOM 2595 N N . LEU A 1 331 ? 10.559 3.853 25.552 1.00 91.31 331 LEU A N 1
ATOM 2596 C CA . LEU A 1 331 ? 9.553 2.957 26.115 1.00 91.31 331 LEU A CA 1
ATOM 2597 C C . LEU A 1 331 ? 10.171 2.007 27.140 1.00 91.31 331 LEU A C 1
ATOM 2599 O O . LEU A 1 331 ? 11.048 1.211 26.824 1.00 91.31 331 LEU A O 1
ATOM 2603 N N . ASP A 1 332 ? 9.632 2.007 28.353 1.00 94.62 332 ASP A N 1
ATOM 2604 C CA . ASP A 1 332 ? 10.023 1.039 29.373 1.00 94.62 332 ASP A CA 1
ATOM 2605 C C . ASP A 1 332 ? 9.391 -0.359 29.140 1.00 94.62 332 ASP A C 1
ATOM 2607 O O . ASP A 1 332 ? 8.264 -0.510 28.649 1.00 94.62 332 ASP A O 1
ATOM 2611 N N . ARG A 1 333 ? 10.110 -1.422 29.531 1.00 95.19 333 ARG A N 1
ATOM 2612 C CA . ARG A 1 333 ? 9.669 -2.824 29.402 1.00 95.19 333 ARG A CA 1
ATOM 2613 C C . ARG A 1 333 ? 8.442 -3.137 30.253 1.00 95.19 333 ARG A C 1
ATOM 2615 O O . ARG A 1 333 ? 7.586 -3.914 29.813 1.00 95.19 333 ARG A O 1
ATOM 2622 N N . HIS A 1 334 ? 8.360 -2.592 31.465 1.00 95.75 334 HIS A N 1
ATOM 2623 C CA . HIS A 1 334 ? 7.185 -2.744 32.314 1.00 95.75 334 HIS A CA 1
ATOM 2624 C C . HIS A 1 334 ? 6.001 -1.999 31.694 1.00 95.75 334 HIS A C 1
ATOM 2626 O O . HIS A 1 334 ? 4.946 -2.610 31.514 1.00 95.75 334 HIS A O 1
ATOM 2632 N N . ALA A 1 335 ? 6.189 -0.753 31.251 1.00 94.00 335 ALA A N 1
ATOM 2633 C CA . ALA A 1 335 ? 5.167 0.021 30.544 1.00 94.00 335 ALA A CA 1
ATOM 2634 C C . ALA A 1 335 ? 4.633 -0.709 29.296 1.00 94.00 335 ALA A C 1
ATOM 2636 O O . ALA A 1 335 ? 3.419 -0.810 29.100 1.00 94.00 335 ALA A O 1
ATOM 2637 N N . TYR A 1 336 ? 5.510 -1.321 28.492 1.00 95.31 336 TYR A N 1
ATOM 2638 C CA . TYR A 1 336 ? 5.097 -2.145 27.355 1.00 95.31 336 TYR A CA 1
ATOM 2639 C C . TYR A 1 336 ? 4.210 -3.321 27.785 1.00 95.31 336 TYR A C 1
ATOM 2641 O O . TYR A 1 336 ? 3.123 -3.497 27.229 1.00 95.31 336 TYR A O 1
ATOM 2649 N N . ARG A 1 337 ? 4.613 -4.095 28.804 1.00 95.50 337 ARG A N 1
ATOM 2650 C CA . ARG A 1 337 ? 3.809 -5.216 29.330 1.00 95.50 337 ARG A CA 1
ATOM 2651 C C . ARG A 1 337 ? 2.462 -4.750 29.879 1.00 95.50 337 ARG A C 1
ATOM 2653 O O . ARG A 1 337 ? 1.453 -5.396 29.607 1.00 95.50 337 ARG A O 1
ATOM 2660 N N . GLN A 1 338 ? 2.428 -3.629 30.601 1.00 95.38 338 GLN A N 1
ATOM 2661 C CA . GLN A 1 338 ? 1.180 -3.037 31.091 1.00 95.38 338 GLN A CA 1
ATOM 2662 C C . GLN A 1 338 ? 0.269 -2.622 29.933 1.00 95.38 338 GLN A C 1
ATOM 2664 O O . GLN A 1 338 ? -0.929 -2.895 29.971 1.00 95.38 338 GLN A O 1
ATOM 2669 N N . SER A 1 339 ? 0.832 -2.056 28.858 1.00 93.88 339 SER A N 1
ATOM 2670 C CA . SER A 1 339 ? 0.052 -1.626 27.692 1.00 93.88 339 SER A CA 1
ATOM 2671 C C . SER A 1 339 ? -0.717 -2.773 27.025 1.00 93.88 339 SER A C 1
ATOM 2673 O O . SER A 1 339 ? -1.767 -2.523 26.431 1.00 93.88 339 SER A O 1
ATOM 2675 N N . LEU A 1 340 ? -0.230 -4.017 27.151 1.00 94.81 340 LEU A N 1
ATOM 2676 C CA . LEU A 1 340 ? -0.827 -5.233 26.585 1.00 94.81 340 LEU A CA 1
ATOM 2677 C C . LEU A 1 340 ? -1.942 -5.846 27.446 1.00 94.81 340 LEU A C 1
ATOM 2679 O O . LEU A 1 340 ? -2.588 -6.790 26.996 1.00 94.81 340 LEU A O 1
ATOM 2683 N N . LYS A 1 341 ? -2.175 -5.345 28.666 1.00 94.56 341 LYS A N 1
ATOM 2684 C CA . LYS A 1 341 ? -3.300 -5.793 29.494 1.00 94.56 341 LYS A CA 1
ATOM 2685 C C . LYS A 1 341 ? -4.637 -5.320 28.913 1.00 94.56 341 LYS A C 1
ATOM 2687 O O . LYS A 1 341 ? -4.729 -4.241 28.312 1.00 94.56 341 LYS A O 1
ATOM 2692 N N . GLY A 1 342 ? -5.675 -6.113 29.172 1.00 92.50 342 GLY A N 1
ATOM 2693 C CA . GLY A 1 342 ? -7.043 -5.884 28.710 1.00 92.50 342 GLY A CA 1
ATOM 2694 C C . GLY A 1 342 ? -7.422 -6.751 27.511 1.00 92.50 342 GLY A C 1
ATOM 2695 O O . GLY A 1 342 ? -6.659 -7.611 27.071 1.00 92.50 342 GLY A O 1
ATOM 2696 N N . GLU A 1 343 ? -8.632 -6.535 27.000 1.00 95.25 343 GLU A N 1
ATOM 2697 C CA . GLU A 1 343 ? -9.133 -7.256 25.833 1.00 95.25 343 GLU A CA 1
ATOM 2698 C C . GLU A 1 343 ? -8.454 -6.755 24.552 1.00 95.25 343 GLU A C 1
ATOM 2700 O O . GLU A 1 343 ? -8.278 -5.550 24.341 1.00 95.25 343 GLU A O 1
ATOM 2705 N N . LEU A 1 344 ? -8.066 -7.696 23.690 1.00 94.81 344 LEU A N 1
ATOM 2706 C CA . LEU A 1 344 ? -7.258 -7.422 22.512 1.00 94.81 344 LEU A CA 1
ATOM 2707 C C . LEU A 1 344 ? -7.702 -8.257 21.311 1.00 94.81 344 LEU A C 1
ATOM 2709 O O . LEU A 1 344 ? -7.766 -9.484 21.389 1.00 94.81 344 LEU A O 1
ATOM 2713 N N . VAL A 1 345 ? -7.879 -7.600 20.165 1.00 95.38 345 VAL A N 1
ATOM 2714 C CA . VAL A 1 345 ? -7.985 -8.256 18.854 1.00 95.38 345 VAL A CA 1
ATOM 2715 C C . VAL A 1 345 ? -6.678 -8.133 18.069 1.00 95.38 345 VAL A C 1
ATOM 2717 O O . VAL A 1 345 ? -5.927 -7.167 18.222 1.00 95.38 345 VAL A O 1
ATOM 2720 N N . GLN A 1 346 ? -6.379 -9.128 17.231 1.00 94.19 346 GLN A N 1
ATOM 2721 C CA . GLN A 1 346 ? -5.140 -9.181 16.454 1.00 94.19 346 GLN A CA 1
ATOM 2722 C C . GLN A 1 346 ? -5.407 -9.135 14.950 1.00 94.19 346 GLN A C 1
ATOM 2724 O O . GLN A 1 346 ? -6.324 -9.791 14.457 1.00 94.19 346 GLN A O 1
ATOM 2729 N N . SER A 1 347 ? -4.518 -8.465 14.214 1.00 91.69 347 SER A N 1
ATOM 2730 C CA . SER A 1 347 ? -4.657 -8.249 12.766 1.00 91.69 347 SER A CA 1
ATOM 2731 C C . SER A 1 347 ? -4.864 -9.543 11.964 1.00 91.69 347 SER A C 1
ATOM 2733 O O . SER A 1 347 ? -5.714 -9.617 11.079 1.00 91.69 347 SER A O 1
ATOM 2735 N N . LEU A 1 348 ? -4.113 -10.603 12.284 1.00 91.62 348 LEU A N 1
ATOM 2736 C CA . LEU A 1 348 ? -4.154 -11.874 11.549 1.00 91.62 348 LEU A CA 1
ATOM 2737 C C . LEU A 1 348 ? -4.783 -13.028 12.322 1.00 91.62 348 LEU A C 1
ATOM 2739 O O . LEU A 1 348 ? -5.307 -13.944 11.690 1.00 91.62 348 LEU A O 1
ATOM 2743 N N . TYR A 1 349 ? -4.751 -13.020 13.653 1.00 94.19 349 TYR A N 1
ATOM 2744 C CA . TYR A 1 349 ? -5.294 -14.111 14.462 1.00 94.19 349 TYR A CA 1
ATOM 2745 C C . TYR A 1 349 ? -6.716 -13.799 14.924 1.00 94.19 349 TYR A C 1
ATOM 2747 O O . TYR A 1 349 ? -6.962 -12.766 15.537 1.00 94.19 349 TYR A O 1
ATOM 2755 N N . ALA A 1 350 ? -7.630 -14.737 14.697 1.00 95.00 350 ALA A N 1
ATOM 2756 C CA . ALA A 1 350 ? -8.923 -14.769 15.361 1.00 95.00 350 ALA A CA 1
ATOM 2757 C C . ALA A 1 350 ? -9.311 -16.227 15.640 1.00 95.00 350 ALA A C 1
ATOM 2759 O O . ALA A 1 350 ? -9.037 -17.112 14.825 1.00 95.00 350 ALA A O 1
ATOM 2760 N N . ASN A 1 351 ? -9.953 -16.498 16.780 1.00 94.75 351 ASN A N 1
ATOM 2761 C CA . ASN A 1 351 ? -10.379 -17.857 17.144 1.00 94.75 351 ASN A CA 1
ATOM 2762 C C . ASN A 1 351 ? -11.345 -18.447 16.109 1.00 94.75 351 ASN A C 1
ATOM 2764 O O . ASN A 1 351 ? -11.226 -19.606 15.713 1.00 94.75 351 ASN A O 1
ATOM 2768 N N . ASP A 1 352 ? -12.245 -17.606 15.618 1.00 95.31 352 ASP A N 1
ATOM 2769 C CA . ASP A 1 352 ? -13.196 -17.889 14.559 1.00 95.31 352 ASP A CA 1
ATOM 2770 C C . ASP A 1 352 ? -12.612 -17.646 13.152 1.00 95.31 352 ASP A C 1
ATOM 2772 O O . ASP A 1 352 ? -13.355 -17.665 12.186 1.00 95.31 352 ASP A O 1
ATOM 2776 N N . ASP A 1 353 ? -11.295 -17.485 12.971 1.00 96.31 353 ASP A N 1
ATOM 2777 C CA . ASP A 1 353 ? -10.650 -17.382 11.649 1.00 96.31 353 ASP A CA 1
ATOM 2778 C C . ASP A 1 353 ? -9.123 -17.568 11.737 1.00 96.31 353 ASP A C 1
ATOM 2780 O O . ASP A 1 353 ? -8.335 -16.655 11.485 1.00 96.31 353 ASP A O 1
ATOM 2784 N N . ARG A 1 354 ? -8.681 -18.767 12.140 1.00 96.38 354 ARG A N 1
ATOM 2785 C CA . ARG A 1 354 ? -7.258 -19.054 12.424 1.00 96.38 354 ARG A CA 1
ATOM 2786 C C . ARG A 1 354 ? -6.384 -19.209 11.172 1.00 96.38 354 ARG A C 1
ATOM 2788 O O . ARG A 1 354 ? -5.163 -19.068 11.249 1.00 96.38 354 ARG A O 1
ATOM 2795 N N . ARG A 1 355 ? -6.982 -19.528 10.018 1.00 96.06 355 ARG A N 1
ATOM 2796 C CA . ARG A 1 355 ? -6.270 -19.903 8.779 1.00 96.06 355 ARG A CA 1
ATOM 2797 C C . ARG A 1 355 ? -5.318 -18.813 8.248 1.00 96.06 355 ARG A C 1
ATOM 2799 O O . ARG A 1 355 ? -4.182 -19.177 7.934 1.00 96.06 355 ARG A O 1
ATOM 2806 N N . PRO A 1 356 ? -5.684 -17.513 8.201 1.00 95.00 356 PRO A N 1
ATOM 2807 C CA . PRO A 1 356 ? -4.755 -16.443 7.815 1.00 95.00 356 PRO A CA 1
ATOM 2808 C C . PRO A 1 356 ? -3.477 -16.400 8.664 1.00 95.00 356 PRO A C 1
ATOM 2810 O O . PRO A 1 356 ? -2.365 -16.301 8.134 1.00 95.00 356 PRO A O 1
ATOM 2813 N N . TRP A 1 357 ? -3.614 -16.530 9.987 1.00 94.94 357 TRP A N 1
ATOM 2814 C CA . TRP A 1 357 ? -2.472 -16.558 10.898 1.00 94.94 357 TRP A CA 1
ATOM 2815 C C . TRP A 1 357 ? -1.606 -17.802 10.688 1.00 94.94 357 TRP A C 1
ATOM 2817 O O . TRP A 1 357 ? -0.398 -17.662 10.501 1.00 94.94 357 TRP A O 1
ATOM 2827 N N . MET A 1 358 ? -2.205 -18.999 10.643 1.00 95.06 358 MET A N 1
ATOM 2828 C CA . MET A 1 358 ? -1.466 -20.258 10.440 1.00 95.06 358 MET A CA 1
ATOM 2829 C C . MET A 1 358 ? -0.669 -20.237 9.136 1.00 95.06 358 MET A C 1
ATOM 2831 O O . MET A 1 358 ? 0.508 -20.594 9.109 1.00 95.06 358 MET A O 1
ATOM 2835 N N . TYR A 1 359 ? -1.293 -19.754 8.060 1.00 93.56 359 TYR A N 1
ATOM 2836 C CA . TYR A 1 359 ? -0.631 -19.577 6.777 1.00 93.56 359 TYR A CA 1
ATOM 2837 C C . TYR A 1 359 ? 0.572 -18.629 6.888 1.00 93.56 359 TYR A C 1
ATOM 2839 O O . TYR A 1 359 ? 1.659 -18.943 6.406 1.00 93.56 359 TYR A O 1
ATOM 2847 N N . THR A 1 360 ? 0.418 -17.506 7.593 1.00 89.69 360 THR A N 1
ATOM 2848 C CA . THR A 1 360 ? 1.509 -16.545 7.811 1.00 89.69 360 THR A CA 1
ATOM 2849 C C . THR A 1 360 ? 2.659 -17.147 8.624 1.00 89.69 360 THR A C 1
ATOM 2851 O O . THR A 1 360 ? 3.823 -16.935 8.278 1.00 89.69 360 THR A O 1
ATOM 2854 N N . GLN A 1 361 ? 2.370 -17.927 9.672 1.00 90.50 361 GLN A N 1
ATOM 2855 C CA . GLN A 1 361 ? 3.409 -18.612 10.452 1.00 90.50 361 GLN A CA 1
ATOM 2856 C C . GLN A 1 361 ? 4.138 -19.665 9.622 1.00 90.50 361 GLN A C 1
ATOM 2858 O O . GLN A 1 361 ? 5.367 -19.705 9.640 1.00 90.50 361 GLN A O 1
ATOM 2863 N N . ARG A 1 362 ? 3.411 -20.450 8.818 1.00 89.81 362 ARG A N 1
ATOM 2864 C CA . ARG A 1 362 ? 4.010 -21.404 7.878 1.00 89.81 362 ARG A CA 1
ATOM 2865 C C . ARG A 1 362 ? 4.942 -20.699 6.897 1.00 89.81 362 ARG A C 1
ATOM 2867 O O . ARG A 1 362 ? 6.062 -21.152 6.704 1.00 89.81 362 ARG A O 1
ATOM 2874 N N . GLN A 1 363 ? 4.532 -19.567 6.325 1.00 84.44 363 GLN A N 1
ATOM 2875 C CA . GLN A 1 363 ? 5.386 -18.789 5.420 1.00 84.44 363 GLN A CA 1
ATOM 2876 C C . GLN A 1 363 ? 6.647 -18.259 6.121 1.00 84.44 363 GLN A C 1
ATOM 2878 O O . GLN A 1 363 ? 7.737 -18.310 5.552 1.00 84.44 363 GLN A O 1
ATOM 2883 N N . LYS A 1 364 ? 6.534 -17.788 7.370 1.00 82.88 364 LYS A N 1
ATOM 2884 C CA . LYS A 1 364 ? 7.697 -17.378 8.176 1.00 82.88 364 LYS A CA 1
ATOM 2885 C C . LYS A 1 364 ? 8.632 -18.553 8.462 1.00 82.88 364 LYS A C 1
ATOM 2887 O O . LYS A 1 364 ? 9.842 -18.391 8.337 1.00 82.88 364 LYS A O 1
ATOM 2892 N N . LEU A 1 365 ? 8.088 -19.719 8.806 1.00 82.31 365 LEU A N 1
ATOM 2893 C CA . LEU A 1 365 ? 8.863 -20.932 9.054 1.00 82.31 365 LEU A CA 1
ATOM 2894 C C . LEU A 1 365 ? 9.573 -21.408 7.786 1.00 82.31 365 LEU A C 1
ATOM 2896 O O . LEU A 1 365 ? 10.766 -21.671 7.838 1.00 82.31 365 LEU A O 1
ATOM 2900 N N . VAL A 1 366 ? 8.888 -21.438 6.641 1.00 77.75 366 VAL A N 1
ATOM 2901 C CA . VAL A 1 366 ? 9.492 -21.771 5.339 1.00 77.75 366 VAL A CA 1
ATOM 2902 C C . VAL A 1 366 ? 10.636 -20.810 5.012 1.00 77.75 366 VAL A C 1
ATOM 2904 O O . VAL A 1 366 ? 11.706 -21.241 4.608 1.00 77.75 366 VAL A O 1
ATOM 2907 N N . LYS A 1 367 ? 10.463 -19.503 5.238 1.00 72.38 367 LYS A N 1
ATOM 2908 C CA . LYS A 1 367 ? 11.547 -18.529 5.029 1.00 72.38 367 LYS A CA 1
ATOM 2909 C C . LYS A 1 367 ? 12.723 -18.739 5.988 1.00 72.38 367 LYS A C 1
ATOM 2911 O O . LYS A 1 367 ? 13.866 -18.646 5.559 1.00 72.38 367 LYS A O 1
ATOM 2916 N N . ARG A 1 368 ? 12.457 -19.019 7.270 1.00 73.94 368 ARG A N 1
ATOM 2917 C CA . ARG A 1 368 ? 13.494 -19.278 8.285 1.00 73.94 368 ARG A CA 1
ATOM 2918 C C . ARG A 1 368 ? 14.252 -20.572 8.022 1.00 73.94 368 ARG A C 1
ATOM 2920 O O . ARG A 1 368 ? 15.467 -20.557 8.100 1.00 73.94 368 ARG A O 1
ATOM 2927 N N . THR A 1 369 ? 13.548 -21.650 7.695 1.00 72.19 369 THR A N 1
ATOM 2928 C CA . THR A 1 369 ? 14.144 -22.950 7.349 1.00 72.19 369 THR A CA 1
ATOM 2929 C C . THR A 1 369 ? 14.967 -22.843 6.079 1.00 72.19 369 THR A C 1
ATOM 2931 O O . THR A 1 369 ? 16.106 -23.277 6.092 1.00 72.19 369 THR A O 1
ATOM 2934 N N . LYS A 1 370 ? 14.467 -22.165 5.034 1.00 65.19 370 LYS A N 1
ATOM 2935 C CA . LYS A 1 370 ? 15.280 -21.844 3.852 1.00 65.19 370 LYS A CA 1
ATOM 2936 C C . LYS A 1 370 ? 16.545 -21.075 4.228 1.00 65.19 370 LYS A C 1
ATOM 2938 O O . LYS A 1 370 ? 17.625 -21.494 3.852 1.00 65.19 370 LYS A O 1
ATOM 2943 N N . ARG A 1 371 ? 16.428 -20.002 5.020 1.00 63.59 371 ARG A N 1
ATOM 2944 C CA . ARG A 1 371 ? 17.588 -19.217 5.474 1.00 63.59 371 ARG A CA 1
ATOM 2945 C C . ARG A 1 371 ? 18.582 -20.050 6.285 1.00 63.59 371 ARG A C 1
ATOM 2947 O O . ARG A 1 371 ? 19.767 -19.953 6.030 1.00 63.59 371 ARG A O 1
ATOM 2954 N N . ALA A 1 372 ? 18.104 -20.856 7.229 1.00 63.44 372 ALA A N 1
ATOM 2955 C CA . ALA A 1 372 ? 18.946 -21.718 8.052 1.00 63.44 372 ALA A CA 1
ATOM 2956 C C . ALA A 1 372 ? 19.640 -22.792 7.210 1.00 63.44 372 ALA A C 1
ATOM 2958 O O . ALA A 1 372 ? 20.832 -22.983 7.374 1.00 63.44 372 ALA A O 1
ATOM 2959 N N . LEU A 1 373 ? 18.926 -23.420 6.269 1.00 60.00 373 LEU A N 1
ATOM 2960 C CA . LEU A 1 373 ? 19.517 -24.345 5.303 1.00 60.00 373 LEU A CA 1
ATOM 2961 C C . LEU A 1 373 ? 20.624 -23.656 4.502 1.00 60.00 373 LEU A C 1
ATOM 2963 O O . LEU A 1 373 ? 21.719 -24.193 4.447 1.00 60.00 373 LEU A O 1
ATOM 2967 N N . TYR A 1 374 ? 20.387 -22.450 3.973 1.00 53.62 374 TYR A N 1
ATOM 2968 C CA . TYR A 1 374 ? 21.425 -21.680 3.277 1.00 53.62 374 TYR A CA 1
ATOM 2969 C C . TYR A 1 374 ? 22.638 -21.397 4.176 1.00 53.62 374 TYR A C 1
ATOM 2971 O O . TYR A 1 374 ? 23.755 -21.725 3.802 1.00 53.62 374 TYR A O 1
ATOM 2979 N N . THR A 1 375 ? 22.429 -20.918 5.406 1.00 55.94 375 THR A N 1
ATOM 2980 C CA . THR A 1 375 ? 23.526 -20.650 6.352 1.00 55.94 375 THR A CA 1
ATOM 2981 C C . THR A 1 375 ? 24.280 -21.923 6.766 1.00 55.94 375 THR A C 1
ATOM 2983 O O . THR A 1 375 ? 25.497 -21.908 6.906 1.00 55.94 375 THR A O 1
ATOM 2986 N N . THR A 1 376 ? 23.593 -23.054 6.946 1.00 54.75 376 THR A N 1
ATOM 2987 C CA . THR A 1 376 ? 24.237 -24.344 7.237 1.00 54.75 376 THR A CA 1
ATOM 2988 C C . THR A 1 376 ? 25.025 -24.857 6.034 1.00 54.75 376 THR A C 1
ATOM 2990 O O . THR A 1 376 ? 26.122 -25.377 6.215 1.00 54.75 376 THR A O 1
ATOM 2993 N N . PHE A 1 377 ? 24.515 -24.676 4.815 1.00 54.16 377 PHE A N 1
ATOM 2994 C CA . PHE A 1 377 ? 25.240 -25.002 3.588 1.00 54.16 377 PHE A CA 1
ATOM 2995 C C . PHE A 1 377 ? 26.470 -24.113 3.367 1.00 54.16 377 PHE A C 1
ATOM 2997 O O . PHE A 1 377 ? 27.464 -24.593 2.828 1.00 54.16 377 PHE A O 1
ATOM 3004 N N . ASP A 1 378 ? 26.445 -22.868 3.847 1.00 50.31 378 ASP A N 1
ATOM 3005 C CA . ASP A 1 378 ? 27.606 -21.972 3.818 1.00 50.31 378 ASP A CA 1
ATOM 3006 C C . ASP A 1 378 ? 28.708 -22.388 4.804 1.00 50.31 378 ASP A C 1
ATOM 3008 O O . ASP A 1 378 ? 29.890 -22.212 4.512 1.00 50.31 378 ASP A O 1
ATOM 3012 N N . HIS A 1 379 ? 28.347 -22.962 5.956 1.00 52.56 379 HIS A N 1
ATOM 3013 C CA . HIS A 1 379 ? 29.311 -23.370 6.987 1.00 52.56 379 HIS A CA 1
ATOM 3014 C C . HIS A 1 379 ? 29.744 -24.838 6.904 1.00 52.56 379 HIS A C 1
ATOM 3016 O O . HIS A 1 379 ? 30.794 -25.192 7.438 1.00 52.56 379 HIS A O 1
ATOM 3022 N N . ILE A 1 380 ? 28.964 -25.700 6.245 1.00 59.97 380 ILE A N 1
ATOM 3023 C CA . ILE A 1 380 ? 29.256 -27.132 6.099 1.00 59.97 380 ILE A CA 1
ATOM 3024 C C . ILE A 1 380 ? 29.090 -27.536 4.621 1.00 59.97 380 ILE A C 1
ATOM 3026 O O . ILE A 1 380 ? 28.093 -28.165 4.249 1.00 59.97 380 ILE A O 1
ATOM 3030 N N . PRO A 1 381 ? 30.070 -27.202 3.755 1.00 48.41 381 PRO A N 1
ATOM 3031 C CA . PRO A 1 381 ? 29.950 -27.361 2.303 1.00 48.41 381 PRO A CA 1
ATOM 3032 C C . PRO A 1 381 ? 29.714 -28.805 1.832 1.00 48.41 381 PRO A C 1
ATOM 3034 O O . PRO A 1 381 ? 29.120 -29.017 0.782 1.00 48.41 381 PRO A O 1
ATOM 3037 N N . TRP A 1 382 ? 30.128 -29.818 2.600 1.00 53.66 382 TRP A N 1
ATOM 3038 C CA . TRP A 1 382 ? 29.976 -31.227 2.212 1.00 53.66 382 TRP A CA 1
ATOM 3039 C C . TRP A 1 382 ? 28.548 -31.776 2.391 1.00 53.66 382 TRP A C 1
ATOM 3041 O O . TRP A 1 382 ? 28.174 -32.721 1.700 1.00 53.66 382 TRP A O 1
ATOM 3051 N N . LEU A 1 383 ? 27.725 -31.170 3.262 1.00 52.38 383 LEU A N 1
ATOM 3052 C CA . LEU A 1 383 ? 26.289 -31.485 3.376 1.00 52.38 383 LEU A CA 1
ATOM 3053 C C . LEU A 1 383 ? 25.480 -30.910 2.205 1.00 52.38 383 LEU A C 1
ATOM 3055 O O . LEU A 1 383 ? 24.359 -31.344 1.944 1.00 52.38 383 LEU A O 1
ATOM 3059 N N . TYR A 1 384 ? 26.045 -29.927 1.506 1.00 49.31 384 TYR A N 1
ATOM 3060 C CA . TYR A 1 384 ? 25.431 -29.250 0.373 1.00 49.31 384 TYR A CA 1
ATOM 3061 C C . TYR A 1 384 ? 25.593 -30.037 -0.932 1.00 49.31 384 TYR A C 1
ATOM 3063 O O . TYR A 1 384 ? 24.661 -30.106 -1.733 1.00 49.31 384 TYR A O 1
ATOM 3071 N N . THR A 1 385 ? 26.736 -30.700 -1.115 1.00 52.25 385 THR A N 1
ATOM 3072 C CA . THR A 1 385 ? 27.123 -31.426 -2.335 1.00 52.25 385 THR A CA 1
ATOM 3073 C C . THR A 1 385 ? 26.078 -32.431 -2.854 1.00 52.25 385 THR A C 1
ATOM 3075 O O . THR A 1 385 ? 25.838 -32.440 -4.063 1.00 52.25 385 THR A O 1
ATOM 3078 N N . PRO A 1 386 ? 25.386 -33.232 -2.012 1.00 55.88 386 PRO A N 1
ATOM 3079 C CA . PRO A 1 386 ? 24.374 -34.181 -2.489 1.00 55.88 386 PRO A CA 1
ATOM 3080 C C . PRO A 1 386 ? 23.073 -33.516 -2.974 1.00 55.88 386 PRO A C 1
ATOM 3082 O O . PRO A 1 386 ? 22.360 -34.090 -3.792 1.00 55.88 386 PRO A O 1
ATOM 3085 N N . PHE A 1 387 ? 22.749 -32.315 -2.478 1.00 54.09 387 PHE A N 1
ATOM 3086 C CA . PHE A 1 387 ? 21.485 -31.616 -2.761 1.00 54.09 387 PHE A CA 1
ATOM 3087 C C . PHE A 1 387 ? 21.644 -30.444 -3.742 1.00 54.09 387 PHE A C 1
ATOM 3089 O O . PHE A 1 387 ? 20.661 -29.942 -4.289 1.00 54.09 387 PHE A O 1
ATOM 3096 N N . GLN A 1 388 ? 22.875 -30.012 -4.014 1.00 55.06 388 GLN A N 1
ATOM 3097 C CA . GLN A 1 388 ? 23.169 -28.874 -4.881 1.00 55.06 388 GLN A CA 1
ATOM 3098 C C . GLN A 1 388 ? 22.721 -29.103 -6.334 1.00 55.06 388 GLN A C 1
ATOM 3100 O O . GLN A 1 388 ? 22.342 -28.155 -7.015 1.00 55.06 388 GLN A O 1
ATOM 3105 N N . SER A 1 389 ? 22.706 -30.350 -6.811 1.00 56.47 389 SER A N 1
ATOM 3106 C CA . SER A 1 389 ? 22.276 -30.708 -8.170 1.00 56.47 389 SER A CA 1
ATOM 3107 C C . SER A 1 389 ? 20.758 -30.621 -8.382 1.00 56.47 389 SER A C 1
ATOM 3109 O O . SER A 1 389 ? 20.323 -30.360 -9.505 1.00 56.47 389 SER A O 1
ATOM 3111 N N . VAL A 1 390 ? 19.960 -30.780 -7.318 1.00 59.75 390 VAL A N 1
ATOM 3112 C CA . VAL A 1 390 ? 18.482 -30.792 -7.356 1.00 59.75 390 VAL A CA 1
ATOM 3113 C C . VAL A 1 390 ? 17.845 -29.450 -6.994 1.00 59.75 390 VAL A C 1
ATOM 3115 O O . VAL A 1 390 ? 16.682 -29.216 -7.323 1.00 59.75 390 VAL A O 1
ATOM 3118 N N . LEU A 1 391 ? 18.586 -28.536 -6.366 1.00 62.66 391 LEU A N 1
ATOM 3119 C CA . LEU A 1 391 ? 18.095 -27.184 -6.093 1.00 62.66 391 LEU A CA 1
ATOM 3120 C C . LEU A 1 391 ? 18.010 -26.346 -7.385 1.00 62.66 391 LEU A C 1
ATOM 3122 O O . LEU A 1 391 ? 18.872 -26.484 -8.255 1.00 62.66 391 LEU A O 1
ATOM 3126 N N . PRO A 1 392 ? 17.034 -25.435 -7.536 1.00 66.00 392 PRO A N 1
ATOM 3127 C CA . PRO A 1 392 ? 17.041 -24.446 -8.615 1.00 66.00 392 PRO A CA 1
ATOM 3128 C C . PRO A 1 392 ? 18.277 -23.524 -8.534 1.00 66.00 392 PRO A C 1
ATOM 3130 O O . PRO A 1 392 ? 18.727 -23.232 -7.424 1.00 66.00 392 PRO A O 1
ATOM 3133 N N . PRO A 1 393 ? 18.812 -22.998 -9.655 1.00 70.25 393 PRO A N 1
ATOM 3134 C CA . PRO A 1 393 ? 19.988 -22.113 -9.659 1.00 70.25 393 PRO A CA 1
ATOM 3135 C C . PRO A 1 393 ? 19.902 -20.920 -8.694 1.00 70.25 393 PRO A C 1
ATOM 3137 O O . PRO A 1 393 ? 20.896 -20.544 -8.082 1.00 70.25 393 PRO A O 1
ATOM 3140 N N . GLN A 1 394 ? 18.701 -20.370 -8.501 1.00 69.81 394 GLN A N 1
ATOM 3141 C CA . GLN A 1 394 ? 18.428 -19.238 -7.607 1.00 69.81 394 GLN A CA 1
ATOM 3142 C C . GLN A 1 394 ? 18.529 -19.592 -6.123 1.00 69.81 394 GLN A C 1
ATOM 3144 O O . GLN A 1 394 ? 18.729 -18.721 -5.280 1.00 69.81 394 GLN A O 1
ATOM 3149 N N . GLU A 1 395 ? 18.345 -20.872 -5.809 1.00 66.88 395 GLU A N 1
ATOM 3150 C CA . GLU A 1 395 ? 18.543 -21.427 -4.473 1.00 66.88 395 GLU A CA 1
ATOM 3151 C C . GLU A 1 395 ? 19.991 -21.916 -4.301 1.00 66.88 395 GLU A C 1
ATOM 3153 O O . GLU A 1 395 ? 20.482 -21.977 -3.179 1.00 66.88 395 GLU A O 1
ATOM 3158 N N . ARG A 1 396 ? 20.705 -22.212 -5.400 1.00 72.62 396 ARG A N 1
ATOM 3159 C CA . ARG A 1 396 ? 22.137 -22.543 -5.353 1.00 72.62 396 ARG A CA 1
ATOM 3160 C C . ARG A 1 396 ? 23.026 -21.324 -5.110 1.00 72.62 396 ARG A C 1
ATOM 3162 O O . ARG A 1 396 ? 24.008 -21.414 -4.385 1.00 72.62 396 ARG A O 1
ATOM 3169 N N . TRP A 1 397 ? 22.698 -20.200 -5.742 1.00 78.06 397 TRP A N 1
ATOM 3170 C CA . TRP A 1 397 ? 23.523 -18.993 -5.697 1.00 78.06 397 TRP A CA 1
ATOM 3171 C C . TRP A 1 397 ? 22.654 -17.746 -5.535 1.00 78.06 397 TRP A C 1
ATOM 3173 O O . TRP A 1 397 ? 22.324 -17.104 -6.525 1.00 78.06 397 TRP A O 1
ATOM 3183 N N . PRO A 1 398 ? 22.239 -17.391 -4.311 1.00 73.88 398 PRO A N 1
ATOM 3184 C CA . PRO A 1 398 ? 21.351 -16.259 -4.089 1.00 73.88 398 PRO A CA 1
ATOM 3185 C C . PRO A 1 398 ? 21.905 -14.942 -4.654 1.00 73.88 398 PRO A C 1
ATOM 3187 O O . PRO A 1 398 ? 23.049 -14.571 -4.408 1.00 73.88 398 PRO A O 1
ATOM 3190 N N . ALA A 1 399 ? 21.052 -14.175 -5.339 1.00 68.88 399 ALA A N 1
ATOM 3191 C CA . ALA A 1 399 ? 21.460 -12.945 -6.028 1.00 68.88 399 ALA A CA 1
ATOM 3192 C C . ALA A 1 399 ? 22.172 -11.944 -5.104 1.00 68.88 399 ALA A C 1
ATOM 3194 O O . ALA A 1 399 ? 23.176 -11.367 -5.490 1.00 68.88 399 ALA A O 1
ATOM 3195 N N . HIS A 1 400 ? 21.693 -11.783 -3.867 1.00 66.38 400 HIS A N 1
ATOM 3196 C CA . HIS A 1 400 ? 22.300 -10.874 -2.892 1.00 66.38 400 HIS A CA 1
ATOM 3197 C C . HIS A 1 400 ? 23.732 -11.258 -2.486 1.00 66.38 400 HIS A C 1
ATOM 3199 O O . HIS A 1 400 ? 24.522 -10.364 -2.207 1.00 66.38 400 HIS A O 1
ATOM 3205 N N . GLU A 1 401 ? 24.078 -12.548 -2.471 1.00 72.44 401 GLU A N 1
ATOM 3206 C CA . GLU A 1 401 ? 25.443 -13.009 -2.191 1.00 72.44 401 GLU A CA 1
ATOM 3207 C C . GLU A 1 401 ? 26.354 -12.739 -3.381 1.00 72.44 401 GLU A C 1
ATOM 3209 O O . GLU A 1 401 ? 27.427 -12.175 -3.203 1.00 72.44 401 GLU A O 1
ATOM 3214 N N . ILE A 1 402 ? 25.892 -13.058 -4.597 1.00 74.62 402 ILE A N 1
ATOM 3215 C CA . ILE A 1 402 ? 26.613 -12.732 -5.834 1.00 74.62 402 ILE A CA 1
ATOM 3216 C C . ILE A 1 402 ? 26.892 -11.226 -5.872 1.00 74.62 402 ILE A C 1
ATOM 3218 O O . ILE A 1 402 ? 28.033 -10.812 -6.054 1.00 74.62 402 ILE A O 1
ATOM 3222 N N . THR A 1 403 ? 25.874 -10.398 -5.628 1.00 68.56 403 THR A N 1
ATOM 3223 C CA . THR A 1 403 ? 26.025 -8.941 -5.582 1.00 68.56 403 THR A CA 1
ATOM 3224 C C . THR A 1 403 ? 26.953 -8.484 -4.455 1.00 68.56 403 THR A C 1
ATOM 3226 O O . THR A 1 403 ? 27.747 -7.575 -4.675 1.00 68.56 403 THR A O 1
ATOM 3229 N N . ALA A 1 404 ? 26.893 -9.087 -3.264 1.00 68.69 404 ALA A N 1
ATOM 3230 C CA . ALA A 1 404 ? 27.786 -8.742 -2.157 1.00 68.69 404 ALA A CA 1
ATOM 3231 C C . ALA A 1 404 ? 29.255 -9.063 -2.477 1.00 68.69 404 ALA A C 1
ATOM 3233 O O . ALA A 1 404 ? 30.114 -8.221 -2.231 1.00 68.69 404 ALA A O 1
ATOM 3234 N N . SER A 1 405 ? 29.540 -10.226 -3.074 1.00 73.06 405 SER A N 1
ATOM 3235 C CA . SER A 1 405 ? 30.891 -10.581 -3.528 1.00 73.06 405 SER A CA 1
ATOM 3236 C C . SER A 1 405 ? 31.401 -9.603 -4.586 1.00 73.06 405 SER A C 1
ATOM 3238 O O . SER A 1 405 ? 32.502 -9.077 -4.449 1.00 73.06 405 SER A O 1
ATOM 3240 N N . LEU A 1 406 ? 30.576 -9.287 -5.590 1.00 72.94 406 LEU A N 1
ATOM 3241 C CA . LEU A 1 406 ? 30.941 -8.341 -6.651 1.00 72.94 406 LEU A CA 1
ATOM 3242 C C . LEU A 1 406 ? 31.206 -6.929 -6.112 1.00 72.94 406 LEU A C 1
ATOM 3244 O O . LEU A 1 406 ? 32.171 -6.297 -6.529 1.00 72.94 406 LEU A O 1
ATOM 3248 N N . ARG A 1 407 ? 30.406 -6.464 -5.142 1.00 68.38 407 ARG A N 1
ATOM 3249 C CA . ARG A 1 407 ? 30.614 -5.184 -4.437 1.00 68.38 407 ARG A CA 1
ATOM 3250 C C . ARG A 1 407 ? 31.930 -5.119 -3.674 1.00 68.38 407 ARG A C 1
ATOM 3252 O O . ARG A 1 407 ? 32.487 -4.047 -3.513 1.00 68.38 407 ARG A O 1
ATOM 3259 N N . GLN A 1 408 ? 32.407 -6.253 -3.175 1.00 74.06 408 GLN A N 1
ATOM 3260 C CA . GLN A 1 408 ? 33.690 -6.346 -2.479 1.00 74.06 408 GLN A CA 1
ATOM 3261 C C . GLN A 1 408 ? 34.856 -6.622 -3.443 1.00 74.06 408 GLN A C 1
ATOM 3263 O O . GLN A 1 408 ? 35.937 -6.989 -2.990 1.00 74.06 408 GLN A O 1
ATOM 3268 N N . HIS A 1 409 ? 34.636 -6.497 -4.759 1.00 71.62 409 HIS A N 1
ATOM 3269 C CA . HIS A 1 409 ? 35.582 -6.856 -5.822 1.00 71.62 409 HIS A CA 1
ATOM 3270 C C . HIS A 1 409 ? 36.120 -8.294 -5.720 1.00 71.62 409 HIS A C 1
ATOM 3272 O O . HIS A 1 409 ? 37.228 -8.596 -6.160 1.00 71.62 409 HIS A O 1
ATOM 3278 N N . GLN A 1 410 ? 35.322 -9.204 -5.160 1.00 75.19 410 GLN A N 1
ATOM 3279 C CA . GLN A 1 410 ? 35.646 -10.621 -5.054 1.00 75.19 410 GLN A CA 1
ATOM 3280 C C . GLN A 1 410 ? 34.918 -11.410 -6.140 1.00 75.19 410 GLN A C 1
ATOM 3282 O O . GLN A 1 410 ? 33.739 -11.179 -6.430 1.00 75.19 410 GLN A O 1
ATOM 3287 N N . LEU A 1 411 ? 35.609 -12.393 -6.721 1.00 71.44 411 LEU A N 1
ATOM 3288 C CA . LEU A 1 411 ? 34.966 -13.342 -7.621 1.00 71.44 411 LEU A CA 1
ATOM 3289 C C . LEU A 1 411 ? 33.929 -14.162 -6.837 1.00 71.44 411 LEU A C 1
ATOM 3291 O O . LEU A 1 411 ? 34.250 -14.689 -5.768 1.00 71.44 411 LEU A O 1
ATOM 3295 N N . PRO A 1 412 ? 32.698 -14.318 -7.359 1.00 78.06 412 PRO A N 1
ATOM 3296 C CA . PRO A 1 412 ? 31.755 -15.278 -6.806 1.00 78.06 412 PRO A CA 1
ATOM 3297 C C . PRO A 1 412 ? 32.349 -16.696 -6.803 1.00 78.06 412 PRO A C 1
ATOM 3299 O O . PRO A 1 412 ? 33.313 -16.983 -7.515 1.00 78.06 412 PRO A O 1
ATOM 3302 N N . ARG A 1 413 ? 31.731 -17.613 -6.047 1.00 78.69 413 ARG A N 1
ATOM 3303 C CA . ARG A 1 413 ? 32.158 -19.024 -5.949 1.00 78.69 413 ARG A CA 1
ATOM 3304 C C . ARG A 1 413 ? 32.478 -19.613 -7.332 1.00 78.69 413 ARG A C 1
ATOM 3306 O O . ARG A 1 413 ? 31.683 -19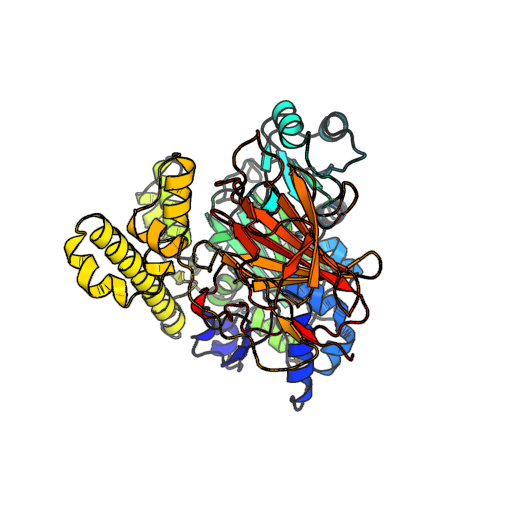.461 -8.257 1.00 78.69 413 ARG A O 1
ATOM 3313 N N . GLU A 1 414 ? 33.580 -20.355 -7.464 1.00 78.19 414 GLU A N 1
ATOM 3314 C CA . GLU A 1 414 ? 34.024 -20.931 -8.752 1.00 78.19 414 GLU A CA 1
ATOM 3315 C C . GLU A 1 414 ? 32.923 -21.764 -9.439 1.00 78.19 414 GLU A C 1
ATOM 3317 O O . GLU A 1 414 ? 32.731 -21.701 -10.654 1.00 78.19 414 GLU A O 1
ATOM 3322 N N . SER A 1 415 ? 32.127 -22.491 -8.651 1.00 78.81 415 SER A N 1
ATOM 3323 C CA . SER A 1 415 ? 30.973 -23.252 -9.137 1.00 78.81 415 SER A CA 1
ATOM 3324 C C . SER A 1 415 ? 29.895 -22.372 -9.779 1.00 78.81 415 SER A C 1
ATOM 3326 O O . SER A 1 415 ? 29.313 -22.766 -10.791 1.00 78.81 415 SER A O 1
ATOM 3328 N N . PHE A 1 416 ? 29.662 -21.170 -9.241 1.00 82.44 416 PHE A N 1
ATOM 3329 C CA . PHE A 1 416 ? 28.803 -20.174 -9.877 1.00 82.44 416 PHE A CA 1
ATOM 3330 C C . PHE A 1 416 ? 29.445 -19.645 -11.149 1.00 82.44 416 PHE A C 1
ATOM 3332 O O . PHE A 1 416 ? 28.761 -19.572 -12.158 1.00 82.44 416 PHE A O 1
ATOM 3339 N N . VAL A 1 417 ? 30.742 -19.318 -11.138 1.00 82.31 417 VAL A N 1
ATOM 3340 C CA . VAL A 1 417 ? 31.437 -18.818 -12.335 1.00 82.31 417 VAL A CA 1
ATOM 3341 C C . VAL A 1 417 ? 31.311 -19.821 -13.482 1.00 82.31 417 VAL A C 1
ATOM 3343 O O . VAL A 1 417 ? 30.919 -19.434 -14.577 1.00 82.31 417 VAL A O 1
ATOM 3346 N N . ARG A 1 418 ? 31.530 -21.116 -13.222 1.00 83.31 418 ARG A N 1
ATOM 3347 C CA . ARG A 1 418 ? 31.362 -22.193 -14.213 1.00 83.31 418 ARG A CA 1
ATOM 3348 C C . ARG A 1 418 ? 29.919 -22.327 -14.710 1.00 83.31 418 ARG A C 1
ATOM 3350 O O . ARG A 1 418 ? 29.694 -22.556 -15.893 1.00 83.31 418 ARG A O 1
ATOM 3357 N N . TYR A 1 419 ? 28.934 -22.185 -13.823 1.00 84.62 419 TYR A N 1
ATOM 3358 C CA . TYR A 1 419 ? 27.521 -22.177 -14.210 1.00 84.62 419 TYR A CA 1
ATOM 3359 C C . TYR A 1 419 ? 27.148 -20.927 -15.017 1.00 84.62 419 TYR A C 1
ATOM 3361 O O . TYR A 1 419 ? 26.384 -21.002 -15.976 1.00 84.62 419 TYR A O 1
ATOM 3369 N N . PHE A 1 420 ? 27.669 -19.769 -14.635 1.00 84.62 420 PHE A N 1
ATOM 3370 C CA . PHE A 1 420 ? 27.404 -18.488 -15.268 1.00 84.62 420 PHE A CA 1
ATOM 3371 C C . PHE A 1 420 ? 27.971 -18.452 -16.689 1.00 84.62 420 PHE A C 1
ATOM 3373 O O . PHE A 1 420 ? 27.311 -17.988 -17.614 1.00 84.62 420 PHE A O 1
ATOM 3380 N N . THR A 1 421 ? 29.175 -18.993 -16.882 1.00 84.50 421 THR A N 1
ATOM 3381 C CA . THR A 1 421 ? 29.841 -19.063 -18.187 1.00 84.50 421 THR A CA 1
ATOM 3382 C C . THR A 1 421 ? 29.358 -20.211 -19.069 1.00 84.50 421 THR A C 1
ATOM 3384 O O . THR A 1 421 ? 29.924 -20.400 -20.146 1.00 84.50 421 THR A O 1
ATOM 3387 N N . ARG A 1 422 ? 28.323 -20.952 -18.647 1.00 89.75 422 ARG A N 1
ATOM 3388 C CA . ARG A 1 422 ? 27.754 -22.047 -19.433 1.00 89.75 422 ARG A CA 1
ATOM 3389 C C . ARG A 1 422 ? 27.216 -21.555 -20.771 1.00 89.75 422 ARG A C 1
ATOM 3391 O O . ARG A 1 422 ? 26.658 -20.465 -20.885 1.00 89.75 422 ARG A O 1
ATOM 3398 N N . ASP A 1 423 ? 27.308 -22.439 -21.746 1.00 90.31 423 ASP A N 1
ATOM 3399 C CA . ASP A 1 423 ? 26.850 -22.205 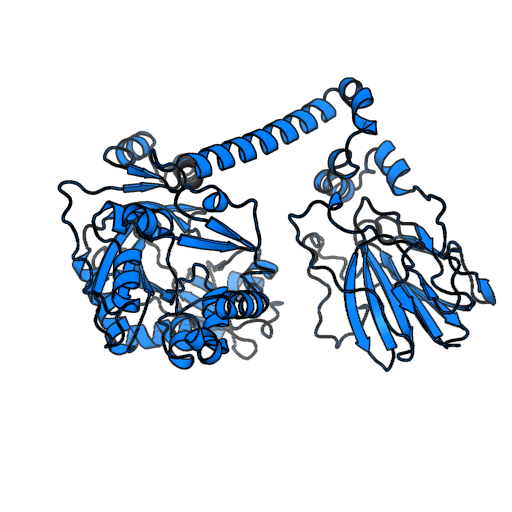-23.104 1.00 90.31 423 ASP A CA 1
ATOM 3400 C C . ASP A 1 423 ? 26.261 -23.506 -23.663 1.00 90.31 423 ASP A C 1
ATOM 3402 O O . ASP A 1 423 ? 26.967 -24.294 -24.294 1.00 90.31 423 ASP A O 1
ATOM 3406 N N . PRO A 1 424 ? 24.994 -23.815 -23.341 1.00 88.69 424 PRO A N 1
ATOM 3407 C CA . PRO A 1 424 ? 24.351 -24.996 -23.887 1.00 88.69 424 PRO A CA 1
ATOM 3408 C C . PRO A 1 424 ? 23.998 -24.790 -25.358 1.00 88.69 424 PRO A C 1
ATOM 3410 O O . PRO A 1 424 ? 23.675 -23.681 -25.799 1.00 88.69 424 PRO A O 1
ATOM 3413 N N . GLU A 1 425 ? 23.992 -25.892 -26.102 1.00 88.25 425 GLU A N 1
ATOM 3414 C CA . GLU A 1 425 ? 23.498 -25.893 -27.474 1.00 88.25 425 GLU A CA 1
ATOM 3415 C C . GLU A 1 425 ? 21.999 -25.583 -27.535 1.00 88.25 425 GLU A C 1
ATOM 3417 O O . GLU A 1 425 ? 21.219 -26.022 -26.687 1.00 88.25 425 GLU A O 1
ATOM 3422 N N . ARG A 1 426 ? 21.600 -24.808 -28.549 1.00 86.44 426 ARG A N 1
ATOM 3423 C CA . ARG A 1 426 ? 20.221 -24.347 -28.753 1.00 86.44 426 ARG A CA 1
ATOM 3424 C C . ARG A 1 426 ? 19.655 -24.900 -30.048 1.00 86.44 426 ARG A C 1
ATOM 3426 O O . ARG A 1 426 ? 20.321 -24.849 -31.079 1.00 86.44 426 ARG A O 1
ATOM 3433 N N . LYS A 1 427 ? 18.413 -25.385 -30.007 1.00 88.56 427 LYS A N 1
ATOM 3434 C CA . LYS A 1 427 ? 17.717 -25.896 -31.191 1.00 88.56 427 LYS A CA 1
ATOM 3435 C C . LYS A 1 427 ? 16.855 -24.805 -31.815 1.00 88.56 427 LYS A C 1
ATOM 3437 O O . LYS A 1 427 ? 15.709 -24.606 -31.419 1.00 88.56 427 LYS A O 1
ATOM 3442 N N . VAL A 1 428 ? 17.404 -24.111 -32.807 1.00 90.69 428 VAL A N 1
ATOM 3443 C CA . VAL A 1 428 ? 16.635 -23.129 -33.584 1.00 90.69 428 VAL A CA 1
ATOM 3444 C C . VAL A 1 428 ? 15.410 -23.819 -34.210 1.00 90.69 428 VAL A C 1
ATOM 3446 O O . VAL A 1 428 ? 15.557 -24.903 -34.784 1.00 90.69 428 VAL A O 1
ATOM 3449 N N . PRO A 1 429 ? 14.198 -23.241 -34.109 1.00 90.56 429 PRO A N 1
ATOM 3450 C CA . PRO A 1 429 ? 13.011 -23.811 -34.732 1.00 90.56 429 PRO A CA 1
ATOM 3451 C C . PRO A 1 429 ? 13.184 -23.921 -36.249 1.00 90.56 429 PRO A C 1
ATOM 3453 O O . PRO A 1 429 ? 13.527 -22.948 -36.912 1.00 90.56 429 PRO A O 1
ATOM 3456 N N . ASN A 1 430 ? 12.893 -25.093 -36.816 1.00 88.69 430 ASN A N 1
ATOM 3457 C CA . ASN A 1 430 ? 12.967 -25.313 -38.262 1.00 88.69 430 ASN A CA 1
ATOM 3458 C C . ASN A 1 430 ? 11.736 -24.713 -38.972 1.00 88.69 430 ASN A C 1
ATOM 3460 O O . ASN A 1 430 ? 10.805 -25.430 -39.345 1.00 88.69 430 ASN A O 1
ATOM 3464 N N . LYS A 1 431 ? 11.691 -23.381 -39.082 1.00 87.88 431 LYS A N 1
ATOM 3465 C CA . LYS A 1 431 ? 10.670 -22.611 -39.808 1.00 87.88 431 LYS A CA 1
ATOM 3466 C C . LYS A 1 431 ? 11.345 -21.487 -40.590 1.00 87.88 431 LYS A C 1
ATOM 3468 O O . LYS A 1 431 ? 12.316 -20.911 -40.119 1.00 87.88 431 LYS A O 1
ATOM 3473 N N . ARG A 1 432 ? 10.812 -21.163 -41.769 1.00 88.81 432 ARG A N 1
ATOM 3474 C CA . ARG A 1 432 ? 11.221 -19.979 -42.542 1.00 88.81 432 ARG A CA 1
ATOM 3475 C C . ARG A 1 432 ? 10.480 -18.737 -42.052 1.00 88.81 432 ARG A C 1
ATOM 3477 O O . ARG A 1 432 ? 9.401 -18.870 -41.474 1.00 88.81 432 ARG A O 1
ATOM 3484 N N . GLY A 1 433 ? 11.039 -17.557 -42.316 1.00 93.25 433 GLY A N 1
ATOM 3485 C CA . GLY A 1 433 ? 10.384 -16.290 -41.991 1.00 93.25 433 GLY A CA 1
ATOM 3486 C C . GLY A 1 433 ? 10.298 -16.019 -40.489 1.00 93.25 433 GLY A C 1
ATOM 3487 O O . GLY A 1 433 ? 9.287 -15.496 -40.023 1.00 93.25 433 GLY A O 1
ATOM 3488 N N . ILE A 1 434 ? 11.299 -16.447 -39.710 1.00 95.31 434 ILE A N 1
ATOM 3489 C CA . ILE A 1 434 ? 11.315 -16.294 -38.249 1.00 95.31 434 ILE A CA 1
ATOM 3490 C C . ILE A 1 434 ? 12.524 -15.496 -37.779 1.00 95.31 434 ILE A C 1
ATOM 3492 O O . ILE A 1 434 ? 13.601 -15.557 -38.363 1.00 95.31 434 ILE A O 1
ATOM 3496 N N . ILE A 1 435 ? 12.340 -14.814 -36.656 1.00 96.25 435 ILE A N 1
ATOM 3497 C CA . ILE A 1 435 ? 13.392 -14.130 -35.911 1.00 96.25 435 ILE A CA 1
ATOM 3498 C C . ILE A 1 435 ? 13.375 -14.712 -34.507 1.00 96.25 435 ILE A C 1
ATOM 3500 O O . ILE A 1 435 ? 12.325 -14.716 -33.857 1.00 96.25 435 ILE A O 1
ATOM 3504 N N . VAL A 1 436 ? 14.508 -15.233 -34.042 1.00 95.94 436 VAL A N 1
ATOM 3505 C CA . VAL A 1 436 ? 14.603 -15.863 -32.718 1.00 95.94 436 VAL A CA 1
ATOM 3506 C C . VAL A 1 436 ? 15.206 -14.934 -31.681 1.00 95.94 436 VAL A C 1
ATOM 3508 O O . VAL A 1 436 ? 15.849 -13.936 -32.004 1.00 95.94 436 VAL A O 1
ATOM 3511 N N . SER A 1 437 ? 14.997 -15.264 -30.409 1.00 95.25 437 SER A N 1
ATOM 3512 C CA . SER A 1 437 ? 15.547 -14.465 -29.327 1.00 95.25 437 SER A CA 1
ATOM 3513 C C . SER A 1 437 ? 17.076 -14.544 -29.305 1.00 95.25 437 SER A C 1
ATOM 3515 O O . SER A 1 437 ? 17.627 -15.650 -29.268 1.00 95.25 437 SER A O 1
ATOM 3517 N N . PRO A 1 438 ? 17.780 -13.396 -29.293 1.00 95.12 438 PRO A N 1
ATOM 3518 C CA . PRO A 1 438 ? 19.235 -13.379 -29.254 1.00 95.12 438 PRO A CA 1
ATOM 3519 C C . PRO A 1 438 ? 19.789 -13.775 -27.883 1.00 95.12 438 PRO A C 1
ATOM 3521 O O . PRO A 1 438 ? 20.988 -13.999 -27.767 1.00 95.12 438 PRO A O 1
ATOM 3524 N N . THR A 1 439 ? 18.973 -13.844 -26.828 1.00 92.56 439 THR A N 1
ATOM 3525 C CA . THR A 1 439 ? 19.452 -14.128 -25.473 1.00 92.56 439 THR A CA 1
ATOM 3526 C C . THR A 1 439 ? 18.394 -14.798 -24.614 1.00 92.56 439 THR A C 1
ATOM 3528 O O . THR A 1 439 ? 17.199 -14.710 -24.889 1.00 92.56 439 THR A O 1
ATOM 3531 N N . ASP A 1 440 ? 18.840 -15.406 -23.521 1.00 90.12 440 ASP A N 1
ATOM 3532 C CA . ASP A 1 440 ? 17.946 -15.767 -22.435 1.00 90.12 440 ASP A CA 1
ATOM 3533 C C . ASP A 1 440 ? 17.511 -14.550 -21.639 1.00 90.12 440 ASP A C 1
ATOM 3535 O O . ASP A 1 440 ? 18.277 -13.601 -21.476 1.00 90.12 440 ASP A O 1
ATOM 3539 N N . GLY A 1 441 ? 16.290 -14.602 -21.115 1.00 87.19 441 GLY A N 1
ATOM 3540 C CA . GLY A 1 441 ? 15.757 -13.554 -20.264 1.00 87.19 441 GLY A CA 1
ATOM 3541 C C . GLY A 1 441 ? 14.256 -13.389 -20.418 1.00 87.19 441 GLY A C 1
ATOM 3542 O O . GLY A 1 441 ? 13.539 -14.322 -20.779 1.00 87.19 441 GLY A O 1
ATOM 3543 N N . VAL A 1 442 ? 13.800 -12.175 -20.130 1.00 82.56 442 VAL A N 1
ATOM 3544 C CA . VAL A 1 442 ? 12.392 -11.781 -20.104 1.00 82.56 442 VAL A CA 1
ATOM 3545 C C . VAL A 1 442 ? 12.209 -10.555 -20.987 1.00 82.56 442 VAL A C 1
ATOM 3547 O O . VAL A 1 442 ? 12.976 -9.599 -20.857 1.00 82.56 442 VAL A O 1
ATOM 3550 N N . ILE A 1 443 ? 11.185 -10.556 -21.847 1.00 83.88 443 ILE A N 1
ATOM 3551 C CA . ILE A 1 443 ? 10.811 -9.353 -22.602 1.00 83.88 443 ILE A CA 1
ATOM 3552 C C . ILE A 1 443 ? 10.263 -8.334 -21.617 1.00 83.88 443 ILE A C 1
ATOM 3554 O O . ILE A 1 443 ? 9.229 -8.552 -20.983 1.00 83.88 443 ILE A O 1
ATOM 3558 N N . ARG A 1 444 ? 10.999 -7.242 -21.469 1.00 75.62 444 ARG A N 1
ATOM 3559 C CA . ARG A 1 444 ? 10.653 -6.145 -20.580 1.00 75.62 444 ARG A CA 1
ATOM 3560 C C . ARG A 1 444 ? 9.676 -5.198 -21.258 1.00 75.62 444 ARG A C 1
ATOM 3562 O O . ARG A 1 444 ? 8.713 -4.793 -20.619 1.00 75.62 444 ARG A O 1
ATOM 3569 N N . ASP A 1 445 ? 9.942 -4.874 -22.517 1.00 76.50 445 ASP A N 1
ATOM 3570 C CA . ASP A 1 445 ? 9.164 -3.911 -23.284 1.00 76.50 445 ASP A CA 1
ATOM 3571 C C . ASP A 1 445 ? 9.268 -4.185 -24.792 1.00 76.50 445 ASP A C 1
ATOM 3573 O O . ASP A 1 445 ? 10.217 -4.831 -25.252 1.00 76.50 445 ASP A O 1
ATOM 3577 N N . ILE A 1 446 ? 8.267 -3.717 -25.538 1.00 83.94 446 ILE A N 1
ATOM 3578 C CA . ILE A 1 446 ? 8.196 -3.756 -27.000 1.00 83.94 446 ILE A CA 1
ATOM 3579 C C . ILE A 1 446 ? 7.564 -2.449 -27.469 1.00 83.94 446 ILE A C 1
ATOM 3581 O O . ILE A 1 446 ? 6.420 -2.157 -27.127 1.00 83.94 446 ILE A O 1
ATOM 3585 N N . PHE A 1 447 ? 8.272 -1.681 -28.291 1.00 82.25 447 PHE A N 1
ATOM 3586 C CA . PHE A 1 447 ? 7.781 -0.389 -28.768 1.00 82.25 447 PHE A CA 1
ATOM 3587 C C . PHE A 1 447 ? 8.277 -0.070 -30.179 1.00 82.25 447 PHE A C 1
ATOM 3589 O O . PHE A 1 447 ? 9.153 -0.744 -30.719 1.00 82.25 447 PHE A O 1
ATOM 3596 N N . GLN A 1 448 ? 7.696 0.959 -30.797 1.00 83.81 448 GLN A N 1
ATOM 3597 C CA . GLN A 1 448 ? 8.128 1.460 -32.101 1.00 83.81 448 GLN A CA 1
ATOM 3598 C C . GLN A 1 448 ? 8.974 2.724 -31.947 1.00 83.81 448 GLN A C 1
ATOM 3600 O O . GLN A 1 448 ? 8.675 3.580 -31.113 1.00 83.81 448 GLN A O 1
ATOM 3605 N N . ARG A 1 449 ? 10.023 2.843 -32.762 1.00 78.38 449 ARG A N 1
ATOM 3606 C CA . ARG A 1 449 ? 10.898 4.016 -32.830 1.00 78.38 449 ARG A CA 1
ATOM 3607 C C . ARG A 1 449 ? 11.539 4.103 -34.210 1.00 78.38 449 ARG A C 1
ATOM 3609 O O . ARG A 1 449 ? 12.022 3.091 -34.697 1.00 78.38 449 ARG A O 1
ATOM 3616 N N . ASP A 1 450 ? 11.565 5.289 -34.819 1.00 82.44 450 ASP A N 1
ATOM 3617 C CA . ASP A 1 450 ? 12.276 5.550 -36.084 1.00 82.44 450 ASP A CA 1
ATOM 3618 C C . ASP A 1 450 ? 11.962 4.514 -37.189 1.00 82.44 450 ASP A C 1
ATOM 3620 O O . ASP A 1 450 ? 12.845 4.035 -37.896 1.00 82.44 450 ASP A O 1
ATOM 3624 N N . ASN A 1 451 ? 10.683 4.128 -37.312 1.00 85.25 451 ASN A N 1
ATOM 3625 C CA . ASN A 1 451 ? 10.191 3.082 -38.225 1.00 85.25 451 ASN A CA 1
ATOM 3626 C C . ASN A 1 451 ? 10.807 1.676 -38.007 1.00 85.25 451 ASN A C 1
ATOM 3628 O O . ASN A 1 451 ? 10.840 0.834 -38.909 1.00 85.25 451 ASN A O 1
ATOM 3632 N N . LYS A 1 452 ? 11.271 1.408 -36.786 1.00 89.75 452 LYS A N 1
ATOM 3633 C CA . LYS A 1 452 ? 11.725 0.108 -36.292 1.00 89.75 452 LYS A CA 1
ATOM 3634 C C . LYS A 1 452 ? 10.856 -0.349 -35.120 1.00 89.75 452 LYS A C 1
ATOM 3636 O O . LYS A 1 452 ? 10.269 0.458 -34.399 1.00 89.75 452 LYS A O 1
ATOM 3641 N N . VAL A 1 453 ? 10.791 -1.658 -34.920 1.00 91.19 453 VAL A N 1
ATOM 3642 C CA . VAL A 1 453 ? 10.265 -2.297 -33.714 1.00 91.19 453 VAL A CA 1
ATOM 3643 C C . VAL A 1 453 ? 11.441 -2.652 -32.815 1.00 91.19 453 VAL A C 1
ATOM 3645 O O . VAL A 1 453 ? 12.359 -3.349 -33.241 1.00 91.19 453 VAL A O 1
ATOM 3648 N N . VAL A 1 454 ? 11.407 -2.187 -31.574 1.00 90.75 454 VAL A N 1
ATOM 3649 C CA . VAL A 1 454 ? 12.451 -2.398 -30.571 1.00 90.75 454 VAL A CA 1
ATOM 3650 C C . VAL A 1 454 ? 11.929 -3.359 -29.511 1.00 90.75 454 VAL A C 1
ATOM 3652 O O . VAL A 1 454 ? 10.817 -3.186 -29.011 1.00 90.75 454 VAL A O 1
ATOM 3655 N N . ILE A 1 455 ? 12.712 -4.391 -29.193 1.00 90.19 455 ILE A N 1
ATOM 3656 C CA . ILE A 1 455 ? 12.381 -5.395 -28.177 1.00 90.19 455 ILE A CA 1
ATOM 3657 C C . ILE A 1 455 ? 13.499 -5.437 -27.136 1.00 90.19 455 ILE A C 1
ATOM 3659 O O . ILE A 1 455 ? 14.646 -5.774 -27.450 1.00 90.19 455 ILE A O 1
ATOM 3663 N N . ASP A 1 456 ? 13.128 -5.184 -25.883 1.00 87.56 456 ASP A N 1
ATOM 3664 C CA . ASP A 1 456 ? 14.048 -5.144 -24.750 1.00 87.56 456 ASP A CA 1
ATOM 3665 C C . ASP A 1 456 ? 14.002 -6.453 -23.969 1.00 87.56 456 ASP A C 1
ATOM 3667 O O . ASP A 1 456 ? 12.973 -6.823 -23.400 1.00 87.56 456 ASP A O 1
ATOM 3671 N N . ILE A 1 457 ? 15.137 -7.148 -23.883 1.00 88.25 457 ILE A N 1
ATOM 3672 C CA . ILE A 1 457 ? 15.240 -8.448 -23.216 1.00 88.25 457 ILE A CA 1
ATOM 3673 C C . ILE A 1 457 ? 16.168 -8.326 -22.013 1.00 88.25 457 ILE A C 1
ATOM 3675 O O . ILE A 1 457 ? 17.375 -8.134 -22.143 1.00 88.25 457 ILE A O 1
ATOM 3679 N N . SER A 1 458 ? 15.597 -8.436 -20.816 1.00 84.75 458 SER A N 1
ATOM 3680 C CA . SER A 1 458 ? 16.327 -8.323 -19.553 1.00 84.75 458 SER A CA 1
ATOM 3681 C C . SER A 1 458 ? 16.822 -9.685 -19.082 1.00 84.75 458 SER A C 1
ATOM 3683 O O . SER A 1 458 ? 16.044 -10.637 -19.024 1.00 84.75 458 SER A O 1
ATOM 3685 N N . MET A 1 459 ? 18.079 -9.740 -18.652 1.00 84.62 459 MET A N 1
ATOM 3686 C CA . MET A 1 459 ? 18.740 -10.932 -18.120 1.00 84.62 459 MET A CA 1
ATOM 3687 C C . MET A 1 459 ? 18.959 -10.813 -16.607 1.00 84.62 459 MET A C 1
ATOM 3689 O O . MET A 1 459 ? 19.086 -9.717 -16.062 1.00 84.62 459 MET A O 1
ATOM 3693 N N . ASN A 1 460 ? 19.042 -11.948 -15.923 1.00 80.88 460 ASN A N 1
ATOM 3694 C CA . ASN A 1 460 ? 19.444 -12.092 -14.527 1.00 80.88 460 ASN A CA 1
ATOM 3695 C C . ASN A 1 460 ? 20.680 -12.998 -14.422 1.00 80.88 460 ASN A C 1
ATOM 3697 O O . ASN A 1 460 ? 20.971 -13.765 -15.331 1.00 80.88 460 ASN A O 1
ATOM 3701 N N . PHE A 1 461 ? 21.340 -13.031 -13.254 1.00 80.44 461 PHE A N 1
ATOM 3702 C CA . PHE A 1 461 ? 22.528 -13.867 -12.974 1.00 80.44 461 PHE A CA 1
ATOM 3703 C C . PHE A 1 461 ? 22.403 -15.356 -13.329 1.00 80.44 461 PHE A C 1
ATOM 3705 O O . PHE A 1 461 ? 23.409 -16.051 -13.461 1.00 80.44 461 PHE A O 1
ATOM 3712 N N . TYR A 1 462 ? 21.177 -15.859 -13.439 1.00 83.44 462 TYR A N 1
ATOM 3713 C CA . TYR A 1 462 ? 20.908 -17.265 -13.693 1.00 83.44 462 TYR A CA 1
ATOM 3714 C C . TYR A 1 462 ? 20.656 -17.585 -15.152 1.00 83.44 462 TYR A C 1
ATOM 3716 O O . TYR A 1 462 ? 20.574 -18.770 -15.449 1.00 83.44 462 TYR A O 1
ATOM 3724 N N . ASP A 1 463 ? 20.535 -16.588 -16.023 1.00 86.25 463 ASP A N 1
ATOM 3725 C CA . ASP A 1 463 ? 20.263 -16.763 -17.447 1.00 86.25 463 ASP A CA 1
ATOM 3726 C C . ASP A 1 463 ? 21.546 -17.122 -18.207 1.00 86.25 463 ASP A C 1
ATOM 3728 O O . ASP A 1 463 ? 22.661 -17.058 -17.667 1.00 86.25 463 ASP A O 1
ATOM 3732 N N . ILE A 1 464 ? 21.401 -17.582 -19.447 1.00 89.62 464 ILE A N 1
ATOM 3733 C CA . ILE A 1 464 ? 22.546 -17.875 -20.313 1.00 89.62 464 ILE A CA 1
ATOM 3734 C C . ILE A 1 464 ? 23.012 -16.580 -20.941 1.00 89.62 464 ILE A C 1
ATOM 3736 O O . ILE A 1 464 ? 22.283 -15.927 -21.673 1.00 89.62 464 ILE A O 1
ATOM 3740 N N . HIS A 1 465 ? 24.259 -16.234 -20.649 1.00 90.19 465 HIS A N 1
ATOM 3741 C CA . HIS A 1 465 ? 24.878 -14.974 -21.039 1.00 90.19 465 HIS A CA 1
ATOM 3742 C C . HIS A 1 465 ? 25.593 -15.015 -22.390 1.00 90.19 465 HIS A C 1
ATOM 3744 O O . HIS A 1 465 ? 26.293 -14.066 -22.747 1.00 90.19 465 HIS A O 1
ATOM 3750 N N . MET A 1 466 ? 25.405 -16.108 -23.125 1.00 92.31 466 MET A N 1
ATOM 3751 C CA . MET A 1 466 ? 25.825 -16.262 -24.507 1.00 92.31 466 MET A CA 1
ATOM 3752 C C . MET A 1 466 ? 24.721 -15.738 -25.426 1.00 92.31 466 MET A C 1
ATOM 3754 O O . MET A 1 466 ? 23.617 -16.281 -25.424 1.00 92.31 466 MET A O 1
ATOM 3758 N N . GLN A 1 467 ? 25.017 -14.702 -26.207 1.00 94.50 467 GLN A N 1
ATOM 3759 C CA . GLN A 1 467 ? 24.091 -14.150 -27.189 1.00 94.50 467 GLN A CA 1
ATOM 3760 C C . GLN A 1 467 ? 24.241 -14.857 -28.532 1.00 94.50 467 GLN A C 1
ATOM 3762 O O . GLN A 1 467 ? 25.340 -15.244 -28.941 1.00 94.50 467 GLN A O 1
ATOM 3767 N N . ARG A 1 468 ? 23.124 -14.998 -29.239 1.00 95.38 468 ARG A N 1
ATOM 3768 C CA . ARG A 1 468 ? 23.021 -15.664 -30.533 1.00 95.38 468 ARG A CA 1
ATOM 3769 C C . ARG A 1 468 ? 22.469 -14.726 -31.601 1.00 95.38 468 ARG A C 1
ATOM 3771 O O . ARG A 1 468 ? 21.777 -13.757 -31.307 1.00 95.38 468 ARG A O 1
ATOM 3778 N N . VAL A 1 469 ? 22.810 -15.031 -32.843 1.00 97.31 469 VAL A N 1
ATOM 3779 C CA . VAL A 1 469 ? 22.362 -14.326 -34.039 1.00 97.31 469 VAL A CA 1
ATOM 3780 C C . VAL A 1 469 ? 20.859 -14.591 -34.229 1.00 97.31 469 VAL A C 1
ATOM 3782 O O . VAL A 1 469 ? 20.461 -15.757 -34.274 1.00 97.31 469 VAL A O 1
ATOM 3785 N N . PRO A 1 470 ? 20.008 -13.554 -34.303 1.00 96.88 470 PRO A N 1
ATOM 3786 C CA . PRO A 1 470 ? 18.553 -13.722 -34.316 1.00 96.88 470 PRO A CA 1
ATOM 3787 C C . PRO A 1 470 ? 17.970 -14.084 -35.691 1.00 96.88 470 PRO A C 1
ATOM 3789 O O . PRO A 1 470 ? 16.849 -14.588 -35.751 1.00 96.88 470 PRO A O 1
ATOM 3792 N N . ILE A 1 471 ? 18.708 -13.832 -36.775 1.00 97.12 471 ILE A N 1
ATOM 3793 C CA . ILE A 1 471 ? 18.314 -14.060 -38.173 1.00 97.12 471 ILE A CA 1
ATOM 3794 C C . ILE A 1 471 ? 19.573 -14.171 -39.050 1.00 97.12 471 ILE A C 1
ATOM 3796 O O . ILE A 1 471 ? 20.602 -13.579 -38.720 1.00 97.12 471 ILE A O 1
ATOM 3800 N N . ASP A 1 472 ? 19.497 -14.925 -40.148 1.00 96.75 472 ASP A N 1
ATOM 3801 C CA . ASP A 1 472 ? 20.562 -15.002 -41.155 1.00 96.75 472 ASP A CA 1
ATOM 3802 C C . ASP A 1 472 ? 20.899 -13.613 -41.725 1.00 96.75 472 ASP A C 1
ATOM 3804 O O . ASP A 1 472 ? 20.019 -12.782 -41.963 1.00 96.75 472 ASP A O 1
ATOM 3808 N N . GLY A 1 473 ? 22.180 -13.356 -41.986 1.00 97.00 473 GLY A N 1
ATOM 3809 C CA . GLY A 1 473 ? 22.597 -12.083 -42.565 1.00 97.00 473 GLY A CA 1
ATOM 3810 C C . GLY A 1 473 ? 24.102 -11.934 -42.731 1.00 97.00 473 GLY A C 1
ATOM 3811 O O . GLY A 1 473 ? 24.878 -12.865 -42.518 1.00 97.00 473 GLY A O 1
ATOM 3812 N N . THR A 1 474 ? 24.518 -10.733 -43.121 1.00 98.25 474 THR A N 1
ATOM 3813 C CA . THR A 1 474 ? 25.928 -10.324 -43.146 1.00 98.25 474 THR A CA 1
ATOM 3814 C C . THR A 1 474 ? 26.143 -9.220 -42.123 1.00 98.25 474 THR A C 1
ATOM 3816 O O . THR A 1 474 ? 25.383 -8.253 -42.087 1.00 98.25 474 THR A O 1
ATOM 3819 N N . VAL A 1 475 ? 27.168 -9.353 -41.285 1.00 97.88 475 VAL A N 1
ATOM 3820 C CA . VAL A 1 475 ? 27.529 -8.327 -40.305 1.00 97.88 475 VAL A CA 1
ATOM 3821 C C . VAL A 1 475 ? 28.079 -7.119 -41.049 1.00 97.88 475 VAL A C 1
ATOM 3823 O O . VAL A 1 475 ? 29.111 -7.202 -41.708 1.00 97.88 475 VAL A O 1
ATOM 3826 N N . VAL A 1 476 ? 27.390 -5.990 -40.949 1.00 96.00 476 VAL A N 1
ATOM 3827 C CA . VAL A 1 476 ? 27.793 -4.734 -41.594 1.00 96.00 476 VAL A CA 1
ATOM 3828 C C . VAL A 1 476 ? 28.750 -3.967 -40.694 1.00 96.00 476 VAL A C 1
ATOM 3830 O O . VAL A 1 476 ? 29.758 -3.443 -41.157 1.00 96.00 476 VAL A O 1
ATOM 3833 N N . GLN A 1 477 ? 28.443 -3.925 -39.398 1.00 94.44 477 GLN A N 1
ATOM 3834 C CA . GLN A 1 477 ? 29.142 -3.076 -38.444 1.00 94.44 477 GLN A CA 1
ATOM 3835 C C . GLN A 1 477 ? 29.077 -3.665 -37.035 1.00 94.44 477 GLN A C 1
ATOM 3837 O O . GLN A 1 477 ? 28.096 -4.317 -36.665 1.00 94.44 477 GLN A O 1
ATOM 3842 N N . VAL A 1 478 ? 30.137 -3.434 -36.258 1.00 92.94 478 VAL A N 1
ATOM 3843 C CA . VAL A 1 478 ? 30.201 -3.735 -34.824 1.00 92.94 478 VAL A CA 1
ATOM 3844 C C . VAL A 1 478 ? 30.772 -2.511 -34.112 1.00 92.94 478 VAL A C 1
ATOM 3846 O O . VAL A 1 478 ? 31.976 -2.273 -34.178 1.00 92.94 478 VAL A O 1
ATOM 3849 N N . ASP A 1 479 ? 29.916 -1.744 -33.441 1.00 86.31 479 ASP A N 1
ATOM 3850 C CA . ASP A 1 479 ? 30.298 -0.518 -32.737 1.00 86.31 479 ASP A CA 1
ATOM 3851 C C . ASP A 1 479 ? 30.475 -0.735 -31.239 1.00 86.31 479 ASP A C 1
ATOM 3853 O O . ASP A 1 479 ? 29.712 -1.458 -30.591 1.00 86.31 479 ASP A O 1
ATOM 3857 N N . GLU A 1 480 ? 31.429 -0.009 -30.663 1.00 78.25 480 GLU A N 1
ATOM 3858 C CA . GLU A 1 480 ? 31.548 0.175 -29.222 1.00 78.25 480 GLU A CA 1
ATOM 3859 C C . GLU A 1 480 ? 30.992 1.553 -28.847 1.00 78.25 480 GLU A C 1
ATOM 3861 O O . GLU A 1 480 ? 31.588 2.589 -29.132 1.00 78.25 480 GLU A O 1
ATOM 3866 N N . CYS A 1 481 ? 29.815 1.587 -28.218 1.00 64.94 481 CYS A N 1
ATOM 3867 C CA . CYS A 1 481 ? 29.138 2.853 -27.911 1.00 64.94 481 CYS A CA 1
ATOM 3868 C C . CYS A 1 481 ? 29.593 3.493 -26.588 1.00 64.94 481 CYS A C 1
ATOM 3870 O O . CYS A 1 481 ? 29.129 4.584 -26.252 1.00 64.94 481 CYS A O 1
ATOM 3872 N N . GLY A 1 482 ? 30.483 2.841 -25.832 1.00 62.03 482 GLY A N 1
ATOM 3873 C CA . GLY A 1 482 ? 30.933 3.314 -24.522 1.00 62.03 482 GLY A CA 1
ATOM 3874 C C . GLY A 1 482 ? 29.774 3.488 -23.529 1.00 62.03 482 GLY A C 1
ATOM 3875 O O . GLY A 1 482 ? 28.906 2.623 -23.422 1.00 62.03 482 GLY A O 1
ATOM 3876 N N . HIS A 1 483 ? 29.775 4.613 -22.809 1.00 59.31 483 HIS A N 1
ATOM 3877 C CA . HIS A 1 483 ? 28.825 4.989 -21.753 1.00 59.31 483 HIS A CA 1
ATOM 3878 C C . HIS A 1 483 ? 27.747 5.962 -22.256 1.00 59.31 483 HIS A C 1
ATOM 3880 O O . HIS A 1 483 ? 27.559 7.026 -21.677 1.00 59.31 483 HIS A O 1
ATOM 3886 N N . LYS A 1 484 ? 27.082 5.654 -23.372 1.00 56.62 484 LYS A N 1
ATOM 3887 C CA . LYS A 1 484 ? 26.016 6.513 -23.921 1.00 56.62 484 LYS A CA 1
ATOM 3888 C C . LYS A 1 484 ? 24.627 6.030 -23.485 1.00 56.62 484 LYS A C 1
ATOM 3890 O O . LYS A 1 484 ? 24.442 4.821 -23.333 1.00 56.62 484 LYS A O 1
ATOM 3895 N N . PRO A 1 485 ? 23.633 6.922 -23.325 1.00 53.66 485 PRO A N 1
ATOM 3896 C CA . PRO A 1 485 ? 22.239 6.513 -23.191 1.00 53.66 485 PRO A CA 1
ATOM 3897 C C . PRO A 1 485 ? 21.834 5.608 -24.359 1.00 53.66 485 PRO A C 1
ATOM 3899 O O . PRO A 1 485 ? 22.198 5.877 -25.504 1.00 53.66 485 PRO A O 1
ATOM 3902 N N . ILE A 1 486 ? 21.079 4.542 -24.073 1.00 53.59 486 ILE A N 1
ATOM 3903 C CA . ILE A 1 486 ? 20.642 3.544 -25.070 1.00 53.59 486 ILE A CA 1
ATOM 3904 C C . ILE A 1 486 ? 19.839 4.216 -26.201 1.00 53.59 486 ILE A C 1
ATOM 3906 O O . ILE A 1 486 ? 19.896 3.774 -27.346 1.00 53.59 486 ILE A O 1
ATOM 3910 N N . TYR A 1 487 ? 19.151 5.318 -25.878 1.00 52.81 487 TYR A N 1
ATOM 3911 C CA . TYR A 1 487 ? 18.133 5.948 -26.712 1.00 52.81 487 TYR A CA 1
ATOM 3912 C C . TYR A 1 487 ? 18.352 7.449 -27.002 1.00 52.81 487 TYR A C 1
ATOM 3914 O O . TYR A 1 487 ? 17.475 8.072 -27.601 1.00 52.81 487 TYR A O 1
ATOM 3922 N N . GLY A 1 488 ? 19.526 8.009 -26.685 1.00 46.06 488 GLY A N 1
ATOM 3923 C CA . GLY A 1 488 ? 19.811 9.452 -26.801 1.00 46.06 488 GLY A CA 1
ATOM 3924 C C . GLY A 1 488 ? 19.473 10.238 -25.526 1.00 46.06 488 GLY A C 1
ATOM 3925 O O . GLY A 1 488 ? 18.944 9.667 -24.577 1.00 46.06 488 GLY A O 1
ATOM 3926 N N . SER A 1 489 ? 19.836 11.524 -25.476 1.00 40.34 489 SER A N 1
ATOM 3927 C CA . SER A 1 489 ? 19.643 12.412 -24.311 1.00 40.34 489 SER A CA 1
ATOM 3928 C C . SER A 1 489 ? 18.191 12.834 -24.061 1.00 40.34 489 SER A C 1
ATOM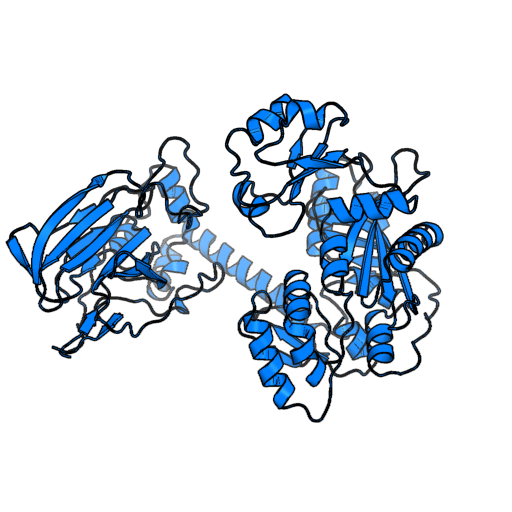 3930 O O . SER A 1 489 ? 17.909 13.361 -22.991 1.00 40.34 489 SER A O 1
ATOM 3932 N N . ASP A 1 490 ? 17.293 12.579 -25.017 1.00 38.22 490 ASP A N 1
ATOM 3933 C CA . ASP A 1 490 ? 15.952 13.178 -25.065 1.00 38.22 490 ASP A CA 1
ATOM 3934 C C . ASP A 1 490 ? 14.819 12.155 -24.814 1.00 38.22 490 ASP A C 1
ATOM 3936 O O . ASP A 1 490 ? 13.647 12.473 -24.991 1.00 38.22 490 ASP A O 1
ATOM 3940 N N . ASP A 1 491 ? 15.134 10.907 -24.436 1.00 39.62 491 ASP A N 1
ATOM 3941 C CA . ASP A 1 491 ? 14.111 9.885 -24.148 1.00 39.62 491 ASP A CA 1
ATOM 3942 C C . ASP A 1 491 ? 13.681 9.943 -22.672 1.00 39.62 491 ASP A C 1
ATOM 3944 O O . ASP A 1 491 ? 14.399 9.490 -21.779 1.00 39.62 491 ASP A O 1
ATOM 3948 N N . GLU A 1 492 ? 12.479 10.473 -22.425 1.00 35.19 492 GLU A N 1
ATOM 3949 C CA . GLU A 1 492 ? 11.815 10.555 -21.111 1.00 35.19 492 GLU A CA 1
ATOM 3950 C C . GLU A 1 492 ? 11.514 9.172 -20.489 1.00 35.19 492 GLU A C 1
ATOM 3952 O O . GLU A 1 492 ? 11.129 9.066 -19.323 1.00 35.19 492 GLU A O 1
ATOM 3957 N N . ARG A 1 493 ? 11.711 8.074 -21.232 1.00 41.28 493 ARG A N 1
ATOM 3958 C CA . ARG A 1 493 ? 11.547 6.696 -20.744 1.00 41.28 493 ARG A CA 1
ATOM 3959 C C . ARG A 1 493 ? 12.842 6.195 -20.107 1.00 41.28 493 ARG A C 1
ATOM 3961 O O . ARG A 1 493 ? 13.542 5.329 -20.631 1.00 41.28 493 ARG A O 1
ATOM 3968 N N . GLY A 1 494 ? 13.168 6.762 -18.949 1.00 34.00 494 GLY A N 1
ATOM 3969 C CA . GLY A 1 494 ? 14.344 6.411 -18.158 1.00 34.00 494 GLY A CA 1
ATOM 3970 C C . GLY A 1 494 ? 14.429 4.913 -17.838 1.00 34.00 494 GLY A C 1
ATOM 3971 O O . GLY A 1 494 ? 13.717 4.396 -16.982 1.00 34.00 494 GLY A O 1
ATOM 3972 N N . PHE A 1 495 ? 15.374 4.206 -18.463 1.00 35.62 495 PHE A N 1
ATOM 3973 C CA . PHE A 1 495 ? 15.717 2.820 -18.109 1.00 35.62 495 PHE A CA 1
ATOM 3974 C C . PHE A 1 495 ? 16.613 2.692 -16.863 1.00 35.62 495 PHE A C 1
ATOM 3976 O O . PHE A 1 495 ? 17.119 1.606 -16.570 1.00 35.62 495 PHE A O 1
ATOM 3983 N N . PHE A 1 496 ? 16.787 3.767 -16.091 1.00 40.03 496 PHE A N 1
ATOM 3984 C CA . PHE A 1 496 ? 17.686 3.823 -14.937 1.00 40.03 496 PHE A CA 1
ATOM 3985 C C . PHE A 1 496 ? 16.939 3.803 -13.596 1.00 40.03 496 PHE A C 1
ATOM 3987 O O . PHE A 1 496 ? 17.207 4.597 -12.709 1.00 40.03 496 PHE A O 1
ATOM 3994 N N . GLU A 1 497 ? 16.053 2.824 -13.411 1.00 35.47 497 GLU A N 1
ATOM 3995 C CA . GLU A 1 497 ? 15.662 2.349 -12.076 1.00 35.47 497 GLU A CA 1
ATOM 3996 C C . GLU A 1 497 ? 16.158 0.907 -11.865 1.00 35.47 497 GLU A C 1
ATOM 3998 O O . GLU A 1 497 ? 15.373 -0.047 -11.753 1.00 35.47 497 GLU A O 1
ATOM 4003 N N . ASP A 1 498 ? 17.479 0.712 -11.808 1.00 33.19 498 ASP A N 1
ATOM 4004 C CA . ASP A 1 498 ? 18.025 -0.488 -11.171 1.00 33.19 498 ASP A CA 1
ATOM 4005 C C . ASP A 1 498 ? 18.445 -0.137 -9.734 1.00 33.19 498 ASP A C 1
ATOM 4007 O O . ASP A 1 498 ? 19.386 0.635 -9.561 1.00 33.19 498 ASP A O 1
ATOM 4011 N N . PRO A 1 499 ? 17.810 -0.699 -8.683 1.00 31.91 499 PRO A N 1
ATOM 4012 C CA . PRO A 1 499 ? 18.104 -0.399 -7.274 1.00 31.91 499 PRO A CA 1
ATOM 4013 C C . PRO A 1 499 ? 19.521 -0.769 -6.805 1.00 31.91 499 PRO A C 1
ATOM 4015 O O . PRO A 1 499 ? 19.761 -0.837 -5.603 1.00 31.91 499 PRO A O 1
ATOM 4018 N N . TRP A 1 500 ? 20.432 -1.105 -7.719 1.00 34.28 500 TRP A N 1
ATOM 4019 C CA . TRP A 1 500 ? 21.811 -1.501 -7.454 1.00 34.28 500 TRP A CA 1
ATOM 4020 C C . TRP A 1 500 ? 22.829 -0.396 -7.780 1.00 34.28 500 TRP A C 1
ATOM 4022 O O . TRP A 1 500 ? 24.020 -0.624 -7.574 1.00 34.28 500 TRP A O 1
ATOM 4032 N N . SER A 1 501 ? 22.388 0.786 -8.224 1.00 34.00 501 SER A N 1
ATOM 4033 C CA . SER A 1 501 ? 23.214 1.981 -8.435 1.00 34.00 501 SER A CA 1
ATOM 4034 C C . SER A 1 501 ? 23.657 2.600 -7.099 1.00 34.00 501 SER A C 1
ATOM 4036 O O . SER A 1 501 ? 22.937 3.398 -6.504 1.00 34.00 501 SER A O 1
ATOM 4038 N N . PHE A 1 502 ? 24.829 2.205 -6.596 1.00 34.06 502 PHE A N 1
ATOM 4039 C CA . PHE A 1 502 ? 25.385 2.721 -5.332 1.00 34.06 502 PHE A CA 1
ATOM 4040 C C . PHE A 1 502 ? 26.784 3.347 -5.459 1.00 34.06 502 PHE A C 1
ATOM 4042 O O . PHE A 1 502 ? 27.361 3.710 -4.440 1.00 34.06 502 PHE A O 1
ATOM 4049 N N . GLU A 1 503 ? 27.324 3.522 -6.667 1.00 32.69 503 GLU A N 1
ATOM 4050 C CA . GLU A 1 503 ? 28.618 4.192 -6.868 1.00 32.69 503 GLU A CA 1
ATOM 4051 C C . GLU A 1 503 ? 28.464 5.415 -7.774 1.00 32.69 503 GLU A C 1
ATOM 4053 O O . GLU A 1 503 ? 27.992 5.312 -8.904 1.00 32.69 503 GLU A O 1
ATOM 4058 N N . LYS A 1 504 ? 28.854 6.576 -7.232 1.00 32.50 504 LYS A N 1
ATOM 4059 C CA . LYS A 1 504 ? 28.701 7.924 -7.805 1.00 32.50 504 LYS A CA 1
ATOM 4060 C C . LYS A 1 504 ? 29.504 8.172 -9.094 1.00 32.50 504 LYS A C 1
ATOM 4062 O O . LYS A 1 504 ? 29.272 9.185 -9.742 1.00 32.50 504 LYS A O 1
ATOM 4067 N N . ASP A 1 505 ? 30.384 7.255 -9.496 1.00 34.38 505 ASP A N 1
ATOM 4068 C CA . ASP A 1 505 ? 31.371 7.506 -10.558 1.00 34.38 505 ASP A CA 1
ATOM 4069 C C . ASP A 1 505 ? 31.009 6.908 -11.932 1.00 34.38 505 ASP A C 1
ATOM 4071 O O . ASP A 1 505 ? 31.750 7.087 -12.900 1.00 34.38 505 ASP A O 1
ATOM 4075 N N . TYR A 1 506 ? 29.881 6.194 -12.067 1.00 42.91 506 TYR A N 1
ATOM 4076 C CA . TYR A 1 506 ? 29.571 5.439 -13.290 1.00 42.91 506 TYR A CA 1
ATOM 4077 C C . TYR A 1 506 ? 28.115 5.609 -13.746 1.00 42.91 506 TYR A C 1
ATOM 4079 O O . TYR A 1 506 ? 27.215 4.931 -13.259 1.00 42.91 506 TYR A O 1
ATOM 4087 N N . LEU A 1 507 ? 27.891 6.487 -14.731 1.00 47.84 507 LEU A N 1
ATOM 4088 C CA . LEU A 1 507 ? 26.545 6.866 -15.189 1.00 47.84 507 LEU A CA 1
ATOM 4089 C C . LEU A 1 507 ? 25.890 5.866 -16.169 1.00 47.84 507 LEU A C 1
ATOM 4091 O O . LEU A 1 507 ? 24.666 5.819 -16.240 1.00 47.84 507 LEU A O 1
ATOM 4095 N N . PHE A 1 508 ? 26.650 5.030 -16.901 1.00 55.19 508 PHE A N 1
ATOM 4096 C CA . PHE A 1 508 ? 26.078 4.128 -17.926 1.00 55.19 508 PHE A CA 1
ATOM 4097 C C . PHE A 1 508 ? 26.813 2.774 -18.044 1.00 55.19 508 PHE A C 1
ATOM 4099 O O . PHE A 1 508 ? 28.020 2.711 -17.819 1.00 55.19 508 PHE A O 1
ATOM 4106 N N . PRO A 1 509 ? 26.149 1.668 -18.433 1.00 68.81 509 PRO A N 1
ATOM 4107 C CA . PRO A 1 509 ? 26.810 0.391 -18.731 1.00 68.81 509 PRO A CA 1
ATOM 4108 C C . PRO A 1 509 ? 27.566 0.407 -20.073 1.00 68.81 509 PRO A C 1
ATOM 4110 O O . PRO A 1 509 ? 27.196 1.145 -20.981 1.00 68.81 509 PRO A O 1
ATOM 4113 N N . VAL A 1 510 ? 28.592 -0.446 -20.220 1.00 79.31 510 VAL A N 1
ATOM 4114 C CA . VAL A 1 510 ? 29.283 -0.665 -21.512 1.00 79.31 510 VAL A CA 1
ATOM 4115 C C . VAL A 1 510 ? 28.333 -1.352 -22.490 1.00 79.31 510 VAL A C 1
ATOM 4117 O O . VAL A 1 510 ? 27.613 -2.273 -22.084 1.00 79.31 510 VAL A O 1
ATOM 4120 N N . GLN A 1 511 ? 28.370 -0.929 -23.757 1.00 84.62 511 GLN A N 1
ATOM 4121 C CA . GLN A 1 511 ? 27.516 -1.432 -24.834 1.00 84.62 511 GLN A CA 1
ATOM 4122 C C . GLN A 1 511 ? 28.310 -1.802 -26.089 1.00 84.62 511 GLN A C 1
ATOM 4124 O O . GLN A 1 511 ? 29.249 -1.095 -26.462 1.00 84.62 511 GLN A O 1
ATOM 4129 N N . LYS A 1 512 ? 27.869 -2.861 -26.776 1.00 89.19 512 LYS A N 1
ATOM 4130 C CA . LYS A 1 512 ? 28.292 -3.192 -28.144 1.00 89.19 512 LYS A CA 1
ATOM 4131 C C . LYS A 1 512 ? 27.087 -3.370 -29.051 1.00 89.19 512 LYS A C 1
ATOM 4133 O O . LYS A 1 512 ? 26.121 -4.018 -28.655 1.00 89.19 512 LYS A O 1
ATOM 4138 N N . VAL A 1 513 ? 27.150 -2.810 -30.252 1.00 92.19 513 VAL A N 1
ATOM 4139 C CA . VAL A 1 513 ? 26.055 -2.820 -31.229 1.00 92.19 513 VAL A CA 1
ATOM 4140 C C . VAL A 1 513 ? 26.512 -3.568 -32.464 1.00 92.19 513 VAL A C 1
ATOM 4142 O O . VAL A 1 513 ? 27.509 -3.199 -33.066 1.00 92.19 513 VAL A O 1
ATOM 4145 N N . THR A 1 514 ? 25.806 -4.634 -32.823 1.00 96.50 514 THR A N 1
ATOM 4146 C CA . THR A 1 514 ? 26.053 -5.410 -34.041 1.00 96.50 514 THR A CA 1
ATOM 4147 C C . THR A 1 514 ? 24.919 -5.162 -35.021 1.00 96.50 514 THR A C 1
ATOM 4149 O O . THR A 1 514 ? 23.768 -5.466 -34.711 1.00 96.50 514 THR A O 1
ATOM 4152 N N . THR A 1 515 ? 25.248 -4.651 -36.202 1.00 97.00 515 THR A N 1
ATOM 4153 C CA . THR A 1 515 ? 24.288 -4.376 -37.274 1.00 97.00 515 THR A CA 1
ATOM 4154 C C . THR A 1 515 ? 24.391 -5.452 -38.347 1.00 97.00 515 THR A C 1
ATOM 4156 O O . THR A 1 515 ? 25.472 -5.704 -38.885 1.00 97.00 515 THR A O 1
ATOM 4159 N N . LEU A 1 516 ? 23.267 -6.091 -38.662 1.00 97.75 516 LEU A N 1
ATOM 4160 C CA . LEU A 1 516 ? 23.137 -7.142 -39.664 1.00 97.75 516 LEU A CA 1
ATOM 4161 C C . LEU A 1 516 ? 22.369 -6.614 -40.878 1.00 97.75 516 LEU A C 1
ATOM 4163 O O . LEU A 1 516 ? 21.273 -6.074 -40.739 1.00 97.75 516 LEU A O 1
ATOM 4167 N N . SER A 1 517 ? 22.915 -6.832 -42.073 1.00 97.56 517 SER A N 1
ATOM 4168 C CA . SER A 1 517 ? 22.164 -6.745 -43.325 1.00 97.56 517 SER A CA 1
ATOM 4169 C C . SER A 1 517 ? 21.502 -8.096 -43.574 1.00 97.56 517 SER A C 1
ATOM 4171 O O . SER A 1 517 ? 22.185 -9.120 -43.669 1.00 97.56 517 SER A O 1
ATOM 4173 N N . THR A 1 518 ? 20.173 -8.100 -43.622 1.00 96.19 518 THR A N 1
ATOM 4174 C CA . THR A 1 518 ? 19.338 -9.306 -43.699 1.00 96.19 518 THR A CA 1
ATOM 4175 C C . THR A 1 518 ? 18.338 -9.178 -44.848 1.00 96.19 518 THR A C 1
ATOM 4177 O O . THR A 1 518 ? 18.191 -8.106 -45.436 1.00 96.19 518 THR A O 1
ATOM 4180 N N . GLU A 1 519 ? 17.610 -10.251 -45.159 1.00 94.38 519 GLU A N 1
ATOM 4181 C CA . GLU A 1 519 ? 16.589 -10.230 -46.219 1.00 94.38 519 GLU A CA 1
ATOM 4182 C C . GLU A 1 519 ? 15.407 -9.289 -45.930 1.00 94.38 519 GLU A C 1
ATOM 4184 O O . GLU A 1 519 ? 14.751 -8.826 -46.857 1.00 94.38 519 GLU A O 1
ATOM 4189 N N . ILE A 1 520 ? 15.165 -8.951 -44.660 1.00 94.06 520 ILE A N 1
ATOM 4190 C CA . ILE A 1 520 ? 14.102 -8.021 -44.246 1.00 94.06 520 ILE A CA 1
ATOM 4191 C C . ILE A 1 520 ? 14.586 -6.575 -44.095 1.00 94.06 520 ILE A C 1
ATOM 4193 O O . ILE A 1 520 ? 13.807 -5.702 -43.716 1.00 94.06 520 ILE A O 1
ATOM 4197 N N . GLY A 1 521 ? 15.863 -6.313 -44.377 1.00 94.06 521 GLY A N 1
ATOM 4198 C CA . GLY A 1 521 ? 16.523 -5.037 -44.123 1.00 94.06 521 GLY A CA 1
ATOM 4199 C C . GLY A 1 521 ? 17.501 -5.111 -42.952 1.00 94.06 521 GLY A C 1
ATOM 4200 O O . GLY A 1 521 ? 18.083 -6.158 -42.663 1.00 94.06 521 GLY A O 1
ATOM 4201 N N . GLU A 1 522 ? 17.731 -3.976 -42.301 1.00 95.88 522 GLU A N 1
ATOM 4202 C CA . GLU A 1 522 ? 18.691 -3.875 -41.203 1.00 95.88 522 GLU A CA 1
ATOM 4203 C C . GLU A 1 522 ? 18.113 -4.427 -39.892 1.00 95.88 522 GLU A C 1
ATOM 4205 O O . GLU A 1 522 ? 17.035 -4.016 -39.459 1.00 95.88 522 GLU A O 1
ATOM 4210 N N . VAL A 1 523 ? 18.856 -5.323 -39.240 1.00 97.31 523 VAL A N 1
ATOM 4211 C CA . VAL A 1 523 ? 18.563 -5.824 -37.890 1.00 97.31 523 VAL A CA 1
ATOM 4212 C C . VAL A 1 523 ? 19.723 -5.485 -36.969 1.00 97.31 523 VAL A C 1
ATOM 4214 O O . VAL A 1 523 ? 20.871 -5.816 -37.261 1.00 97.31 523 VAL A O 1
ATOM 4217 N N . VAL A 1 524 ? 19.432 -4.854 -35.833 1.00 96.38 524 VAL A N 1
ATOM 4218 C CA . VAL A 1 524 ? 20.455 -4.420 -34.873 1.00 96.38 524 VAL A CA 1
ATOM 4219 C C . VAL A 1 524 ? 20.335 -5.228 -33.590 1.00 96.38 524 VAL A C 1
ATOM 4221 O O . VAL A 1 524 ? 19.249 -5.357 -33.032 1.00 96.38 524 VAL A O 1
ATOM 4224 N N . VAL A 1 525 ? 21.458 -5.752 -33.097 1.00 96.25 525 VAL A N 1
ATOM 4225 C CA . VAL A 1 525 ? 21.562 -6.419 -31.794 1.00 96.25 525 VAL A CA 1
ATOM 4226 C C . VAL A 1 525 ? 22.511 -5.631 -30.904 1.00 96.25 525 VAL A C 1
ATOM 4228 O O . VAL A 1 525 ? 23.710 -5.545 -31.167 1.00 96.25 525 VAL A O 1
ATOM 4231 N N . ARG A 1 526 ? 21.983 -5.083 -29.813 1.00 92.88 526 ARG A N 1
ATOM 4232 C CA . ARG A 1 526 ? 22.733 -4.304 -28.828 1.00 92.88 526 ARG A CA 1
ATOM 4233 C C . ARG A 1 526 ? 22.916 -5.110 -27.550 1.00 92.88 526 ARG A C 1
ATOM 4235 O O . ARG A 1 526 ? 21.959 -5.431 -26.851 1.00 92.88 526 ARG A O 1
ATOM 4242 N N . GLN A 1 527 ? 24.166 -5.422 -27.236 1.00 91.75 527 GLN A N 1
ATOM 4243 C CA . GLN A 1 527 ? 24.589 -6.074 -26.003 1.00 91.75 527 GLN A CA 1
ATOM 4244 C C . GLN A 1 527 ? 24.868 -5.012 -24.932 1.00 91.75 527 GLN A C 1
ATOM 4246 O O . GLN A 1 527 ? 25.624 -4.075 -25.189 1.00 91.75 527 GLN A O 1
ATOM 4251 N N . ILE A 1 528 ? 24.297 -5.162 -23.730 1.00 85.88 528 ILE A N 1
ATOM 4252 C CA . ILE A 1 528 ? 24.436 -4.197 -22.629 1.00 85.88 528 ILE A CA 1
ATOM 4253 C C . ILE A 1 528 ? 24.880 -4.920 -21.350 1.00 85.88 528 ILE A C 1
ATOM 4255 O O . ILE A 1 528 ? 24.178 -5.774 -20.793 1.00 85.88 528 ILE A O 1
ATOM 4259 N N . SER A 1 529 ? 26.072 -4.568 -20.869 1.00 80.38 529 SER A N 1
ATOM 4260 C CA . SER A 1 529 ? 26.646 -5.125 -19.637 1.00 80.38 529 SER A CA 1
ATOM 4261 C C . SER A 1 529 ? 25.939 -4.612 -18.381 1.00 80.38 529 SER A C 1
ATOM 4263 O O . SER A 1 529 ? 25.240 -3.603 -18.418 1.00 80.38 529 SER A O 1
ATOM 4265 N N . SER A 1 530 ? 26.107 -5.291 -17.244 1.00 71.62 530 SER A N 1
ATOM 4266 C CA . SER A 1 530 ? 25.830 -4.644 -15.957 1.00 71.62 530 SER A CA 1
ATOM 4267 C C . SER A 1 530 ? 26.976 -3.720 -15.553 1.00 71.62 530 SER A C 1
ATOM 4269 O O . SER A 1 530 ? 28.131 -3.897 -15.959 1.00 71.62 530 SER A O 1
ATOM 4271 N N . ILE A 1 531 ? 26.655 -2.790 -14.655 1.00 63.72 531 ILE A N 1
ATOM 4272 C CA . ILE A 1 531 ? 27.615 -1.898 -13.999 1.00 63.72 531 ILE A CA 1
ATOM 4273 C C . ILE A 1 531 ? 28.727 -2.651 -13.242 1.00 63.72 531 ILE A C 1
ATOM 4275 O O . ILE A 1 531 ? 29.799 -2.093 -13.044 1.00 63.72 531 ILE A O 1
ATOM 4279 N N . TRP A 1 532 ? 28.513 -3.925 -12.880 1.00 61.66 532 TRP A N 1
ATOM 4280 C CA . TRP A 1 532 ? 29.438 -4.712 -12.053 1.00 61.66 532 TRP A CA 1
ATOM 4281 C C . TRP A 1 532 ? 30.556 -5.414 -12.833 1.00 61.66 532 TRP A C 1
ATOM 4283 O O . TRP A 1 532 ? 31.610 -5.678 -12.266 1.00 61.66 532 TRP A O 1
ATOM 4293 N N . ALA A 1 533 ? 30.343 -5.757 -14.108 1.00 64.81 533 ALA A N 1
ATOM 4294 C CA . ALA A 1 533 ? 31.337 -6.492 -14.906 1.00 64.81 533 ALA A CA 1
ATOM 4295 C C . ALA A 1 533 ? 31.850 -5.741 -16.129 1.00 64.81 533 ALA A C 1
ATOM 4297 O O . ALA A 1 533 ? 32.924 -6.091 -16.610 1.00 64.81 533 ALA A O 1
ATOM 4298 N N . ARG A 1 534 ? 31.090 -4.757 -16.642 1.00 70.44 534 ARG A N 1
ATOM 4299 C CA . ARG A 1 534 ? 31.483 -3.808 -17.707 1.00 70.44 534 ARG A CA 1
ATOM 4300 C C . ARG A 1 534 ? 32.273 -4.416 -18.877 1.00 70.44 534 ARG A C 1
ATOM 4302 O O . ARG A 1 534 ? 33.113 -3.752 -19.475 1.00 70.44 534 ARG A O 1
ATOM 4309 N N . ARG A 1 535 ? 32.012 -5.679 -19.221 1.00 80.50 535 ARG A N 1
ATOM 4310 C CA . ARG A 1 535 ? 32.771 -6.424 -20.228 1.00 80.50 535 ARG A CA 1
ATOM 4311 C C . ARG A 1 535 ? 31.825 -7.145 -21.171 1.00 80.50 535 ARG A C 1
ATOM 4313 O O . ARG A 1 535 ? 31.000 -7.957 -20.747 1.00 80.50 535 ARG A O 1
ATOM 4320 N N . ILE A 1 536 ? 31.990 -6.857 -22.457 1.00 87.06 536 ILE A N 1
ATOM 4321 C CA . ILE A 1 536 ? 31.260 -7.491 -23.552 1.00 87.06 536 ILE A CA 1
ATOM 4322 C C . ILE A 1 536 ? 32.261 -8.002 -24.575 1.00 87.06 536 ILE A C 1
ATOM 4324 O O . ILE A 1 536 ? 33.117 -7.268 -25.077 1.00 87.06 536 ILE A O 1
ATOM 4328 N N . GLU A 1 537 ? 32.117 -9.272 -24.904 1.00 90.62 537 GLU A N 1
ATOM 4329 C CA . GLU A 1 537 ? 32.833 -9.921 -25.983 1.00 90.62 537 GLU A CA 1
ATOM 4330 C C . GLU A 1 537 ? 31.873 -10.129 -27.155 1.00 90.62 537 GLU A C 1
ATOM 4332 O O . GLU A 1 537 ? 30.734 -10.556 -26.971 1.00 90.62 537 GLU A O 1
ATOM 4337 N N . THR A 1 538 ? 32.323 -9.806 -28.359 1.00 91.69 538 THR A N 1
ATOM 4338 C CA . THR A 1 538 ? 31.569 -10.013 -29.600 1.00 91.69 538 THR A CA 1
ATOM 4339 C C . THR A 1 538 ? 32.470 -10.841 -30.499 1.00 91.69 538 THR A C 1
ATOM 4341 O O . THR A 1 538 ? 33.635 -10.486 -30.677 1.00 91.69 538 THR A O 1
ATOM 4344 N N . PHE A 1 539 ? 31.973 -11.981 -30.977 1.00 95.19 539 PHE A N 1
ATOM 4345 C CA . PHE A 1 539 ? 32.782 -12.953 -31.722 1.00 95.19 539 PHE A CA 1
ATOM 4346 C C . PHE A 1 539 ? 32.770 -12.694 -33.225 1.00 95.19 539 PHE A C 1
ATOM 4348 O O . PHE A 1 539 ? 33.704 -13.084 -33.920 1.00 95.19 539 PHE A O 1
ATOM 4355 N N . VAL A 1 540 ? 31.707 -12.052 -33.707 1.00 94.88 540 VAL A N 1
ATOM 4356 C CA . VAL A 1 540 ? 31.506 -11.723 -35.117 1.00 94.88 540 VAL A CA 1
ATOM 4357 C C . VAL A 1 540 ? 32.180 -10.399 -35.478 1.00 94.88 540 VAL A C 1
ATOM 4359 O O . VAL A 1 540 ? 32.336 -9.518 -34.627 1.00 94.88 540 VAL A O 1
ATOM 4362 N N . LYS A 1 541 ? 32.575 -10.253 -36.742 1.00 95.12 541 LYS A N 1
ATOM 4363 C CA . LYS A 1 541 ? 33.263 -9.078 -37.288 1.00 95.12 541 LYS A CA 1
ATOM 4364 C C . LYS A 1 541 ? 32.546 -8.551 -38.535 1.00 95.12 541 LYS A C 1
ATOM 4366 O O . LYS A 1 541 ? 31.872 -9.326 -39.214 1.00 95.12 541 LYS A O 1
ATOM 4371 N N . PRO A 1 542 ? 32.703 -7.257 -38.873 1.00 96.69 542 PRO A N 1
ATOM 4372 C CA . PRO A 1 542 ? 32.223 -6.722 -40.146 1.00 96.69 542 PRO A CA 1
ATOM 4373 C C . PRO A 1 542 ? 32.694 -7.573 -41.334 1.00 96.69 542 PRO A C 1
ATOM 4375 O O . PRO A 1 542 ? 33.873 -7.911 -41.429 1.00 96.69 542 PRO A O 1
ATOM 4378 N N . GLY A 1 543 ? 31.766 -7.920 -42.225 1.00 95.81 543 GLY A N 1
ATOM 4379 C CA . GLY A 1 543 ? 31.978 -8.801 -43.375 1.00 95.81 543 GLY A CA 1
ATOM 4380 C C . GLY A 1 543 ? 31.619 -10.275 -43.143 1.00 95.81 543 GLY A C 1
ATOM 4381 O O . GLY A 1 543 ? 31.458 -11.006 -44.122 1.00 95.81 543 GLY A O 1
ATOM 4382 N N . ASP A 1 544 ? 31.444 -10.722 -41.895 1.00 97.69 544 ASP A N 1
ATOM 4383 C CA . ASP A 1 544 ? 31.087 -12.114 -41.604 1.00 97.69 544 ASP A CA 1
ATOM 4384 C C . ASP A 1 544 ? 29.666 -12.440 -42.089 1.00 97.69 544 ASP A C 1
ATOM 4386 O O . ASP A 1 544 ? 28.706 -11.724 -41.790 1.00 97.69 544 ASP A O 1
ATOM 4390 N N . LYS A 1 545 ? 29.512 -13.573 -42.783 1.00 97.75 545 LYS A N 1
ATOM 4391 C CA . LYS A 1 545 ? 28.199 -14.188 -43.019 1.00 97.75 545 LYS A CA 1
ATOM 4392 C C . LYS A 1 545 ? 27.817 -15.011 -41.798 1.00 97.75 545 LYS A C 1
ATOM 4394 O O . LYS A 1 545 ? 28.568 -15.900 -41.399 1.00 97.75 545 LYS A O 1
ATOM 4399 N N . VAL A 1 546 ? 26.656 -14.723 -41.226 1.00 97.38 546 VAL A N 1
ATOM 4400 C CA . VAL A 1 546 ? 26.176 -15.346 -39.994 1.00 97.38 546 VAL A CA 1
ATOM 4401 C C . VAL A 1 546 ? 24.850 -16.056 -40.215 1.00 97.38 546 VAL A C 1
ATOM 4403 O O . VAL A 1 546 ? 24.008 -15.596 -40.986 1.00 97.38 546 VAL A O 1
ATOM 4406 N N . THR A 1 547 ? 24.664 -17.171 -39.513 1.00 96.31 547 THR A N 1
ATOM 4407 C CA . THR A 1 547 ? 23.418 -17.945 -39.546 1.00 96.31 547 THR A CA 1
ATOM 4408 C C . THR A 1 547 ? 22.637 -17.803 -38.243 1.00 96.31 547 THR A C 1
ATOM 4410 O O . THR A 1 547 ? 23.222 -17.700 -37.164 1.00 96.31 547 THR A O 1
ATOM 4413 N N . ILE A 1 548 ? 21.314 -17.872 -38.313 1.00 95.81 548 ILE A N 1
ATOM 4414 C CA . ILE A 1 548 ? 20.397 -17.866 -37.179 1.00 95.81 548 ILE A CA 1
ATOM 4415 C C . ILE A 1 548 ? 20.819 -18.898 -36.122 1.00 95.81 548 ILE A C 1
ATOM 4417 O O . ILE A 1 548 ? 21.159 -20.044 -36.415 1.00 95.81 548 ILE A O 1
ATOM 4421 N N . GLY A 1 549 ? 20.853 -18.472 -34.861 1.00 92.94 549 GLY A N 1
ATOM 4422 C CA . GLY A 1 549 ? 21.308 -19.276 -33.728 1.00 92.94 549 GLY A CA 1
ATOM 4423 C C . GLY A 1 549 ? 22.826 -19.402 -33.564 1.00 92.94 549 GLY A C 1
ATOM 4424 O O . GLY A 1 549 ? 23.257 -19.921 -32.527 1.00 92.94 549 GLY A O 1
ATOM 4425 N N . GLN A 1 550 ? 23.643 -18.915 -34.507 1.00 95.62 550 GLN A N 1
ATOM 4426 C CA . GLN A 1 550 ? 25.100 -18.830 -34.343 1.00 95.62 550 GLN A CA 1
ATOM 4427 C C . GLN A 1 550 ? 25.452 -17.960 -33.132 1.00 95.62 550 GLN A C 1
ATOM 4429 O O . GLN A 1 550 ? 24.725 -17.035 -32.785 1.00 95.62 550 GLN A O 1
ATOM 4434 N N . ARG A 1 551 ? 26.577 -18.237 -32.469 1.00 95.81 551 ARG A N 1
ATOM 4435 C CA . ARG A 1 551 ? 27.074 -17.412 -31.358 1.00 95.81 551 ARG A CA 1
ATOM 4436 C C . ARG A 1 551 ? 27.468 -16.022 -31.873 1.00 95.81 551 ARG A C 1
ATOM 4438 O O . ARG A 1 551 ? 28.340 -15.917 -32.729 1.00 95.81 551 ARG A O 1
ATOM 4445 N N . LEU A 1 552 ? 26.840 -14.980 -31.333 1.00 95.88 552 LEU A N 1
ATOM 4446 C CA . LEU A 1 552 ? 27.106 -13.574 -31.662 1.00 95.88 552 LEU A CA 1
ATOM 4447 C C . LEU A 1 552 ? 28.155 -12.981 -30.718 1.00 95.88 552 LEU A C 1
ATOM 4449 O O . LEU A 1 552 ? 29.102 -12.323 -31.145 1.00 95.88 552 LEU A O 1
ATOM 4453 N N . GLY A 1 553 ? 27.999 -13.235 -29.421 1.00 93.69 553 GLY A N 1
ATOM 4454 C CA . GLY A 1 553 ? 28.844 -12.650 -28.391 1.00 93.69 553 GLY A CA 1
ATOM 4455 C C . GLY A 1 553 ? 28.493 -13.151 -26.999 1.00 93.69 553 GLY A C 1
ATOM 4456 O O . GLY A 1 553 ? 27.645 -14.024 -26.824 1.00 93.69 553 GLY A O 1
ATOM 4457 N N . LYS A 1 554 ? 29.161 -12.588 -26.000 1.00 91.19 554 LYS A N 1
ATOM 4458 C CA . LYS A 1 554 ? 28.979 -12.898 -24.589 1.00 91.19 554 LYS A CA 1
ATOM 4459 C C . LYS A 1 554 ? 29.045 -11.629 -23.754 1.00 91.19 554 LYS A C 1
ATOM 4461 O O . LYS A 1 554 ? 30.008 -10.866 -23.832 1.00 91.19 554 LYS A O 1
ATOM 4466 N N . ILE A 1 555 ? 28.059 -11.447 -22.884 1.00 86.75 555 ILE A N 1
ATOM 4467 C CA . ILE A 1 555 ? 28.059 -10.373 -21.890 1.00 86.75 555 ILE A CA 1
ATOM 4468 C C . ILE A 1 555 ? 28.465 -10.954 -20.534 1.00 86.75 555 ILE A C 1
ATOM 4470 O O . ILE A 1 555 ? 27.829 -11.871 -20.021 1.00 86.75 555 ILE A O 1
ATOM 4474 N N . PHE A 1 556 ? 29.506 -10.411 -19.910 1.00 80.19 556 PHE A N 1
ATOM 4475 C CA . PHE A 1 556 ? 29.879 -10.803 -18.552 1.00 80.19 556 PHE A CA 1
ATOM 4476 C C . PHE A 1 556 ? 28.987 -10.043 -17.563 1.00 80.19 556 PHE A C 1
ATOM 4478 O O . PHE A 1 556 ? 28.893 -8.823 -17.651 1.00 80.19 556 PHE A O 1
ATOM 4485 N N . LEU A 1 557 ? 28.297 -10.769 -16.671 1.00 69.62 557 LEU A N 1
ATOM 4486 C CA . LEU A 1 557 ? 27.226 -10.273 -15.783 1.00 69.62 557 LEU A CA 1
ATOM 4487 C C . LEU A 1 557 ? 26.281 -9.320 -16.529 1.00 69.62 557 LEU A C 1
ATOM 4489 O O . LEU A 1 557 ? 26.268 -8.118 -16.282 1.00 69.62 557 LEU A O 1
ATOM 4493 N N . GLY A 1 558 ? 25.567 -9.853 -17.515 1.00 60.31 558 GLY A N 1
ATOM 4494 C CA . GLY A 1 558 ? 24.755 -9.081 -18.448 1.00 60.31 558 GLY A CA 1
ATOM 4495 C C . GLY A 1 558 ? 23.439 -8.623 -17.857 1.00 60.31 558 GLY A C 1
ATOM 4496 O O . GLY A 1 558 ? 22.852 -9.290 -17.011 1.00 60.31 558 GLY A O 1
ATOM 4497 N N . SER A 1 559 ? 23.009 -7.446 -18.302 1.00 70.69 559 SER A N 1
ATOM 4498 C CA . SER A 1 559 ? 21.778 -6.819 -17.829 1.00 70.69 559 SER A CA 1
ATOM 4499 C C . SER A 1 559 ? 20.685 -6.918 -18.884 1.00 70.69 559 SER A C 1
ATOM 4501 O O . SER A 1 559 ? 19.557 -7.305 -18.576 1.00 70.69 559 SER A O 1
ATOM 4503 N N . THR A 1 560 ? 20.999 -6.554 -20.131 1.00 86.06 560 THR A N 1
ATOM 4504 C CA . THR A 1 560 ? 19.984 -6.364 -21.174 1.00 86.06 560 THR A CA 1
ATOM 4505 C C . THR A 1 560 ? 20.559 -6.641 -22.570 1.00 86.06 560 THR A C 1
ATOM 4507 O O . THR A 1 560 ? 21.718 -6.331 -22.848 1.00 86.06 560 THR A O 1
ATOM 4510 N N . VAL A 1 561 ? 19.739 -7.207 -23.454 1.00 90.75 561 VAL A N 1
ATOM 4511 C CA . VAL A 1 561 ? 19.961 -7.223 -24.905 1.00 90.75 561 VAL A CA 1
ATOM 4512 C C . VAL A 1 561 ? 18.769 -6.549 -25.565 1.00 90.75 561 VAL A C 1
ATOM 4514 O O . VAL A 1 561 ? 17.629 -6.891 -25.260 1.00 90.75 561 VAL A O 1
ATOM 4517 N N . VAL A 1 562 ? 19.041 -5.604 -26.456 1.00 91.44 562 VAL A N 1
ATOM 4518 C CA . VAL A 1 562 ? 18.018 -4.928 -27.259 1.00 91.44 562 VAL A CA 1
ATOM 4519 C C . VAL A 1 562 ? 18.143 -5.413 -28.695 1.00 91.44 562 VAL A C 1
ATOM 4521 O O . VAL A 1 562 ? 19.257 -5.516 -29.216 1.00 91.44 562 VAL A O 1
ATOM 4524 N N . ILE A 1 563 ? 17.015 -5.735 -29.321 1.00 94.88 563 ILE A N 1
ATOM 4525 C CA . ILE A 1 563 ? 16.950 -6.034 -30.751 1.00 94.88 563 ILE A CA 1
ATOM 4526 C C . ILE A 1 563 ? 16.050 -5.017 -31.446 1.00 94.88 563 ILE A C 1
ATOM 4528 O O . ILE A 1 563 ? 14.921 -4.785 -31.016 1.00 94.88 563 ILE A O 1
ATOM 4532 N N . GLU A 1 564 ? 16.562 -4.412 -32.511 1.00 95.38 564 GLU A N 1
ATOM 4533 C CA . GLU A 1 564 ? 15.824 -3.479 -33.360 1.00 95.38 564 GLU A CA 1
ATOM 4534 C C . GLU A 1 564 ? 15.554 -4.164 -34.700 1.00 95.38 564 GLU A C 1
ATOM 4536 O O . GLU A 1 564 ? 16.472 -4.673 -35.351 1.00 95.38 564 GLU A O 1
ATOM 4541 N N . LEU A 1 565 ? 14.286 -4.197 -35.091 1.00 96.38 565 LEU A N 1
ATOM 4542 C CA . LEU A 1 565 ? 13.780 -4.892 -36.267 1.00 96.38 565 LEU A CA 1
ATOM 4543 C C . LEU A 1 565 ? 13.057 -3.911 -37.197 1.00 96.38 565 LEU A C 1
ATOM 4545 O O . LEU A 1 565 ? 12.467 -2.945 -36.715 1.00 96.38 565 LEU A O 1
ATOM 4549 N N . PRO A 1 566 ? 13.017 -4.160 -38.513 1.00 94.31 566 PRO A N 1
ATOM 4550 C CA . PRO A 1 566 ? 12.177 -3.396 -39.435 1.00 94.31 566 PRO A CA 1
ATOM 4551 C C . PRO A 1 566 ? 10.698 -3.423 -39.018 1.00 94.31 566 PRO A C 1
ATOM 4553 O O . PRO A 1 566 ? 10.195 -4.466 -38.604 1.00 94.31 566 PRO A O 1
ATOM 4556 N N . ALA A 1 567 ? 9.962 -2.316 -39.171 1.00 89.06 567 ALA A N 1
ATOM 4557 C CA . ALA A 1 567 ? 8.537 -2.259 -38.804 1.00 89.06 567 ALA A CA 1
ATOM 4558 C C . ALA A 1 567 ? 7.619 -3.209 -39.603 1.00 89.06 567 ALA A C 1
ATOM 4560 O O . ALA A 1 567 ? 6.474 -3.428 -39.214 1.00 89.06 567 ALA A O 1
ATOM 4561 N N . SER A 1 568 ? 8.112 -3.797 -40.698 1.00 88.38 568 SER A N 1
ATOM 4562 C CA . SER A 1 568 ? 7.395 -4.787 -41.511 1.00 88.38 568 SER A CA 1
ATOM 4563 C C . SER A 1 568 ? 7.225 -6.151 -40.829 1.00 88.38 568 SER A C 1
ATOM 4565 O O . SER A 1 568 ? 6.430 -6.969 -41.295 1.00 88.38 568 SER A O 1
ATOM 4567 N N . VAL A 1 569 ? 7.952 -6.426 -39.741 1.00 92.25 569 VAL A N 1
ATOM 4568 C CA . VAL A 1 569 ? 7.863 -7.710 -39.031 1.00 92.25 569 VAL A CA 1
ATOM 4569 C C . VAL A 1 569 ? 6.670 -7.748 -38.077 1.00 92.25 569 VAL A C 1
ATOM 4571 O O . VAL A 1 569 ? 6.313 -6.758 -37.441 1.00 92.25 569 VAL A O 1
ATOM 4574 N N . ARG A 1 570 ? 6.083 -8.933 -37.896 1.00 93.38 570 ARG A N 1
ATOM 4575 C CA . ARG A 1 570 ? 5.026 -9.166 -36.909 1.00 93.38 570 ARG A CA 1
ATOM 4576 C C . ARG A 1 570 ? 5.605 -9.817 -35.660 1.00 93.38 570 ARG A C 1
ATOM 4578 O O . ARG A 1 570 ? 5.958 -10.996 -35.681 1.00 93.38 570 ARG A O 1
ATOM 4585 N N . VAL A 1 571 ? 5.657 -9.073 -34.561 1.00 91.38 571 VAL A N 1
ATOM 4586 C CA . VAL A 1 571 ? 6.045 -9.599 -33.243 1.00 91.38 571 VAL A CA 1
ATOM 4587 C C . VAL A 1 571 ? 4.990 -10.590 -32.738 1.00 91.38 571 VAL A C 1
ATOM 4589 O O . VAL A 1 571 ? 3.791 -10.357 -32.879 1.00 91.38 571 VAL A O 1
ATOM 4592 N N . VAL A 1 572 ? 5.432 -11.724 -32.188 1.00 92.19 572 VAL A N 1
ATOM 4593 C CA . VAL A 1 572 ? 4.568 -12.832 -31.722 1.00 92.19 572 VAL A CA 1
ATOM 4594 C C . VAL A 1 572 ? 4.746 -13.150 -30.235 1.00 92.19 572 VAL A C 1
ATOM 4596 O O . VAL A 1 572 ? 4.336 -14.209 -29.764 1.00 92.19 572 VAL A O 1
ATOM 4599 N N . VAL A 1 573 ? 5.371 -12.234 -29.503 1.00 84.88 573 VAL A N 1
ATOM 4600 C CA . VAL A 1 573 ? 5.638 -12.315 -28.066 1.00 84.88 573 VAL A CA 1
ATOM 4601 C C . VAL A 1 573 ? 5.093 -11.073 -27.367 1.00 84.88 573 VAL A C 1
ATOM 4603 O O . VAL A 1 573 ? 4.947 -10.025 -27.990 1.00 84.88 573 VAL A O 1
ATOM 4606 N N . GLU A 1 574 ? 4.813 -11.186 -26.071 1.00 80.38 574 GLU A N 1
ATOM 4607 C CA . GLU A 1 574 ? 4.256 -10.100 -25.258 1.00 80.38 574 GLU A CA 1
ATOM 4608 C C . GLU A 1 574 ? 5.225 -9.700 -24.129 1.00 80.38 574 GLU A C 1
ATOM 4610 O O . GLU A 1 574 ? 5.938 -10.568 -23.601 1.00 80.38 574 GLU A O 1
ATOM 4615 N N . PRO A 1 575 ? 5.250 -8.413 -23.723 1.00 77.56 575 PRO A N 1
ATOM 4616 C CA . PRO A 1 575 ? 5.975 -7.973 -22.536 1.00 77.56 575 PRO A CA 1
ATOM 4617 C C . PRO A 1 575 ? 5.519 -8.706 -21.272 1.00 77.56 575 PRO A C 1
ATOM 4619 O O . PRO A 1 575 ? 4.338 -8.993 -21.078 1.00 77.56 575 PRO A O 1
ATOM 4622 N N . GLN A 1 576 ? 6.455 -8.978 -20.364 1.00 67.75 576 GLN A N 1
ATOM 4623 C CA . GLN A 1 576 ? 6.163 -9.615 -19.083 1.00 67.75 576 GLN A CA 1
ATOM 4624 C C . GLN A 1 576 ? 6.499 -8.677 -17.922 1.00 67.75 576 GLN A C 1
ATOM 4626 O O . GLN A 1 576 ? 7.621 -8.190 -17.785 1.00 67.75 576 GLN A O 1
ATOM 4631 N N . ILE A 1 577 ? 5.537 -8.477 -17.014 1.00 53.28 577 ILE A N 1
ATOM 4632 C CA . ILE A 1 577 ? 5.730 -7.645 -15.818 1.00 53.28 577 ILE A CA 1
ATOM 4633 C C . ILE A 1 577 ? 6.832 -8.247 -14.930 1.00 53.28 577 ILE A C 1
ATOM 4635 O O . ILE A 1 577 ? 6.732 -9.396 -14.482 1.00 53.28 577 ILE A O 1
ATOM 4639 N N . LYS A 1 578 ? 7.851 -7.440 -14.597 1.00 44.28 578 LYS A N 1
ATOM 4640 C CA . LYS A 1 578 ? 8.895 -7.756 -13.605 1.00 44.28 578 LYS A CA 1
ATOM 4641 C C . LYS A 1 578 ? 8.287 -7.801 -12.197 1.00 44.28 578 LYS A C 1
ATOM 4643 O O . LYS A 1 578 ? 8.433 -6.874 -11.403 1.00 44.28 578 LYS A O 1
ATOM 4648 N N . ASP A 1 579 ? 7.601 -8.886 -11.848 1.00 40.09 579 ASP A N 1
ATOM 4649 C CA . ASP A 1 579 ? 7.206 -9.126 -10.460 1.00 40.09 579 ASP A CA 1
ATOM 4650 C C . ASP A 1 579 ? 8.461 -9.503 -9.660 1.00 40.09 579 ASP A C 1
ATOM 4652 O O . ASP A 1 579 ? 8.887 -10.658 -9.638 1.00 40.09 579 ASP A O 1
ATOM 4656 N N . ARG A 1 580 ? 9.053 -8.509 -8.979 1.00 37.31 580 ARG A N 1
ATOM 4657 C CA . ARG A 1 580 ? 10.247 -8.643 -8.117 1.00 37.31 580 ARG A CA 1
ATOM 4658 C C . ARG A 1 580 ? 10.101 -9.725 -7.021 1.00 37.31 580 ARG A C 1
ATOM 4660 O O . ARG A 1 580 ? 11.068 -10.008 -6.317 1.00 37.31 580 ARG A O 1
ATOM 4667 N N . ARG A 1 581 ? 8.910 -10.318 -6.829 1.00 33.34 581 ARG A N 1
ATOM 4668 C CA . ARG A 1 581 ? 8.628 -11.397 -5.862 1.00 33.34 581 ARG A CA 1
ATOM 4669 C C . ARG A 1 581 ? 8.255 -12.742 -6.499 1.00 33.34 581 ARG A C 1
ATOM 4671 O O . ARG A 1 581 ? 8.111 -13.718 -5.750 1.00 33.34 581 ARG A O 1
ATOM 4678 N N . ARG A 1 582 ? 8.087 -12.834 -7.825 1.00 37.47 582 ARG A N 1
ATOM 4679 C CA . ARG A 1 582 ? 7.914 -14.123 -8.518 1.00 37.47 582 ARG A CA 1
ATOM 4680 C C . ARG A 1 582 ? 9.256 -14.826 -8.655 1.00 37.47 582 ARG A C 1
ATOM 4682 O O . ARG A 1 582 ? 10.303 -14.197 -8.763 1.00 37.47 582 ARG A O 1
ATOM 4689 N N . ARG A 1 583 ? 9.234 -16.157 -8.579 1.00 36.34 583 ARG A N 1
ATOM 4690 C CA . ARG A 1 583 ? 10.441 -16.952 -8.814 1.00 36.34 583 ARG A CA 1
ATOM 4691 C C . ARG A 1 583 ? 10.696 -16.953 -10.319 1.00 36.34 583 ARG A C 1
ATOM 4693 O O . ARG A 1 583 ? 9.750 -17.115 -11.079 1.00 36.34 583 ARG A O 1
ATOM 4700 N N . ALA A 1 584 ? 11.954 -16.845 -10.737 1.00 39.38 584 ALA A N 1
ATOM 4701 C CA . ALA A 1 584 ? 12.341 -16.981 -12.144 1.00 39.38 584 ALA A CA 1
ATOM 4702 C C . ALA A 1 584 ? 11.906 -18.332 -12.760 1.00 39.38 584 ALA A C 1
ATOM 4704 O O . ALA A 1 584 ? 11.766 -18.426 -13.968 1.00 39.38 584 ALA A O 1
ATOM 4705 N N . SER A 1 585 ? 11.606 -19.353 -11.938 1.00 38.59 585 SER A N 1
ATOM 4706 C CA . SER A 1 585 ? 10.990 -20.616 -12.382 1.00 38.59 585 SER A CA 1
ATOM 4707 C C . SER A 1 585 ? 9.603 -20.463 -13.014 1.00 38.59 585 SER A C 1
ATOM 4709 O O . SER A 1 585 ? 9.128 -21.401 -13.643 1.00 38.59 585 SER A O 1
ATOM 4711 N N . ASP A 1 586 ? 8.937 -19.328 -12.791 1.00 39.78 586 ASP A N 1
ATOM 4712 C CA . ASP A 1 586 ? 7.562 -19.081 -13.223 1.00 39.78 586 ASP A CA 1
ATOM 4713 C C . ASP A 1 586 ? 7.506 -18.232 -14.513 1.00 39.78 586 ASP A C 1
ATOM 4715 O O . ASP A 1 586 ? 6.413 -17.932 -14.992 1.00 39.78 586 ASP A O 1
ATOM 4719 N N . GLN A 1 587 ? 8.660 -17.821 -15.059 1.00 51.75 587 GLN A N 1
ATOM 4720 C CA . GLN A 1 587 ? 8.766 -17.093 -16.327 1.00 51.75 587 GLN A CA 1
ATOM 4721 C C . GLN A 1 587 ? 9.349 -18.013 -17.410 1.00 51.75 587 GLN A C 1
ATOM 4723 O O . GLN A 1 587 ? 10.267 -18.782 -17.117 1.00 51.75 587 GLN A O 1
ATOM 4728 N N . PRO A 1 588 ? 8.842 -17.966 -18.655 1.00 55.38 588 PRO A N 1
ATOM 4729 C CA . PRO A 1 588 ? 9.490 -18.653 -19.760 1.00 55.38 588 PRO A CA 1
ATOM 4730 C C . PRO A 1 588 ? 10.882 -18.048 -19.948 1.00 55.38 588 PRO A C 1
ATOM 4732 O O . PRO A 1 588 ? 11.004 -16.853 -20.207 1.00 55.38 588 PRO A O 1
ATOM 4735 N N . ILE A 1 589 ? 11.922 -18.866 -19.801 1.00 60.78 589 ILE A N 1
ATOM 4736 C CA . ILE A 1 589 ? 13.282 -18.473 -20.161 1.00 60.78 589 ILE A CA 1
ATOM 4737 C C . ILE A 1 589 ? 13.317 -18.414 -21.687 1.00 60.78 589 ILE A C 1
ATOM 4739 O O . ILE A 1 589 ? 13.153 -19.441 -22.349 1.00 60.78 589 ILE A O 1
ATOM 4743 N N . LEU A 1 590 ? 13.474 -17.209 -22.235 1.00 73.81 590 LEU A N 1
ATOM 4744 C CA . LEU A 1 590 ? 13.658 -17.024 -23.672 1.00 73.81 590 LEU A CA 1
ATOM 4745 C C . LEU A 1 590 ? 15.030 -17.566 -24.096 1.00 73.81 590 LEU A C 1
ATOM 4747 O O . LEU A 1 590 ? 15.852 -17.935 -23.268 1.00 73.81 590 LEU A O 1
ATOM 4751 N N . GLY A 1 591 ? 15.271 -17.678 -25.390 1.00 80.81 591 GLY A N 1
ATOM 4752 C CA . GLY A 1 591 ? 16.549 -18.108 -25.950 1.00 80.81 591 GLY A CA 1
ATOM 4753 C C . GLY A 1 591 ? 16.391 -18.330 -27.446 1.00 80.81 591 GLY A C 1
ATOM 4754 O O . GLY A 1 591 ? 15.293 -18.156 -27.973 1.00 80.81 591 GLY A O 1
ATOM 4755 N N . ALA A 1 592 ? 17.437 -18.780 -28.139 1.00 77.06 592 ALA A N 1
ATOM 4756 C CA . ALA A 1 592 ? 17.386 -18.977 -29.598 1.00 77.06 592 ALA A CA 1
ATOM 4757 C C . ALA A 1 592 ? 16.338 -20.009 -30.081 1.00 77.06 592 ALA A C 1
ATOM 4759 O O . ALA A 1 592 ? 16.115 -20.167 -31.275 1.00 77.06 592 ALA A O 1
ATOM 4760 N N . GLU A 1 593 ? 15.680 -20.709 -29.159 1.00 86.25 593 GLU A N 1
ATOM 4761 C CA . GLU A 1 593 ? 14.566 -21.630 -29.412 1.00 86.25 593 GLU A CA 1
ATOM 4762 C C . GLU A 1 593 ? 13.208 -20.896 -29.457 1.00 86.25 593 GLU A C 1
ATOM 4764 O O . GLU A 1 593 ? 12.204 -21.449 -29.900 1.00 86.25 593 GLU A O 1
ATOM 4769 N N . THR A 1 594 ? 13.164 -19.640 -28.998 1.00 90.12 594 THR A N 1
ATOM 4770 C CA . THR A 1 594 ? 11.962 -18.804 -28.940 1.00 90.12 594 THR A CA 1
ATOM 4771 C C . THR A 1 594 ? 11.882 -17.887 -30.151 1.00 90.12 594 THR A C 1
ATOM 4773 O O . THR A 1 594 ? 12.803 -17.115 -30.399 1.00 90.12 594 THR A O 1
ATOM 4776 N N . ILE A 1 595 ? 10.757 -17.928 -30.866 1.00 92.94 595 ILE A N 1
ATOM 4777 C CA . ILE A 1 595 ? 10.451 -17.014 -31.973 1.00 92.94 595 ILE A CA 1
ATOM 4778 C C . ILE A 1 595 ? 9.948 -15.693 -31.384 1.00 92.94 595 ILE A C 1
ATOM 4780 O O . ILE A 1 595 ? 8.928 -15.686 -30.700 1.00 92.94 595 ILE A O 1
ATOM 4784 N N . LEU A 1 596 ? 10.650 -14.590 -31.647 1.00 92.44 596 LEU A N 1
ATOM 4785 C CA . LEU A 1 596 ? 10.235 -13.238 -31.261 1.00 92.44 596 LEU A CA 1
ATOM 4786 C C . LEU A 1 596 ? 9.272 -12.627 -32.276 1.00 92.44 596 LEU A C 1
ATOM 4788 O O . LEU A 1 596 ? 8.277 -12.010 -31.903 1.00 92.44 596 LEU A O 1
ATOM 4792 N N . ALA A 1 597 ? 9.569 -12.793 -33.561 1.00 92.75 597 ALA A N 1
ATOM 4793 C CA . ALA A 1 597 ? 8.804 -12.198 -34.644 1.00 92.75 597 ALA A CA 1
ATOM 4794 C C . ALA A 1 597 ? 8.789 -13.109 -35.871 1.00 92.75 597 ALA A C 1
ATOM 4796 O O . ALA A 1 597 ? 9.641 -13.987 -36.031 1.00 92.75 597 ALA A O 1
ATOM 4797 N N . VAL A 1 598 ? 7.798 -12.890 -36.728 1.00 93.62 598 VAL A N 1
ATOM 4798 C CA . VAL A 1 598 ? 7.662 -13.547 -38.026 1.00 93.62 598 VAL A CA 1
ATOM 4799 C C . VAL A 1 598 ? 7.548 -12.507 -39.130 1.00 93.62 598 VAL A C 1
ATOM 4801 O O . VAL A 1 598 ? 7.009 -11.421 -38.917 1.00 93.62 598 VAL A O 1
ATOM 4804 N N . TYR A 1 599 ? 8.026 -12.852 -40.315 1.00 90.81 599 TYR A N 1
ATOM 4805 C CA . TYR A 1 599 ? 7.945 -12.013 -41.503 1.00 90.81 599 TYR A CA 1
ATOM 4806 C C . TYR A 1 599 ? 7.580 -12.856 -42.720 1.00 90.81 599 TYR A C 1
ATOM 4808 O O . TYR A 1 599 ? 7.790 -14.071 -42.747 1.00 90.81 599 TYR A O 1
ATOM 4816 N N . THR A 1 600 ? 6.998 -12.195 -43.714 1.00 82.88 600 THR A N 1
ATOM 4817 C CA . THR A 1 600 ? 6.702 -12.806 -45.011 1.00 82.88 600 THR A CA 1
ATOM 4818 C C . THR A 1 600 ? 7.818 -12.398 -45.956 1.00 82.88 600 THR A C 1
ATOM 4820 O O . THR A 1 600 ? 8.178 -11.222 -45.978 1.00 82.88 600 THR A O 1
ATOM 4823 N N . THR A 1 601 ? 8.403 -13.379 -46.638 1.00 59.91 601 THR A N 1
ATOM 4824 C CA . THR A 1 601 ? 9.458 -13.168 -47.637 1.00 59.91 601 THR A CA 1
ATOM 4825 C C . THR A 1 601 ? 8.893 -12.585 -48.920 1.00 59.91 601 THR A C 1
ATOM 4827 O O . THR A 1 601 ? 7.731 -12.930 -49.249 1.00 59.91 601 THR A O 1
#

Secondary structure (DSSP, 8-state):
-HHHHHTTT--EEEEES-TTSGGGG-TTEEEEE-S-TTSTHHHHHHHHHHTT-SS-EE----SHHHHHHHHHTHHHHHTTEE-----HHHHHHHHSHHHHHHHHHHTT-----EEEE-TTS-HHHHHTTSPSSEEEEESS--SHHHHHHSSSSEEE-SHHHHHHHHTT--TTS--EEEEE---S-GGGEEEEEEEE-SSS-EEEEEEEEEEEEESTTT-EEEEEEE-SSHHHHHHHHHHHHHHTT--EEEEEEEEE-TTSS-EEEEEEEESS--TTHHHHHHTT--HHHHHHHHHTTPPPPPP---SS--EEE-HHHHHHHHHHHHHTTSS-HHHHHHHT-S-EEESS--TT--HHHHHHHHHHHHHHHHHHHHHHHHH-HHHHTTTTTTS-HHHHS-HHHHHHHHHTTPPP-HHHHHHHT--------S-SSEEE-SSSSEEEEEEEETTEEEEEEE--TTS--EEE-SS-EEEEEEEEEES--TT-TT-SS-----TT---TT--S--EEEEEEEETTEEEEEEEEE-TTT-EEEE---TT-EE-TT-EEEEEETEEEEEEEEETTSEE--------TTS-GGGS----TTSEEEE---

Sequence (601 aa):
MIRALGRAGVPVIALSSDPKQPTARSRFCISKRCANERTEEVVESLLTYGRTLKGRLPLFLTMEKSVAIVSRYREELQAFYLFKLPSADKLAKLNDKLEFSMLASTHGIHVPETIALGADIDITQATQGLQFPIVVKPRIKTGAFEAHFGARALFIQDLETLRERFNDYPWNEEPLLAQSFIASADSEIYFTLVYYDREGHCLASFSGRKLRIWPPRTGNTAYAEPANARTSTIEQTCTLFDNAGFTGLGSLEFKRSLDGQSFIAIEPTIGRTDYQNEIATANGVNIPYVAYRDLLGLKAQQAIPRKAPVKWRDVGNDQRSAQQAIAEGTLDRHAYRQSLKGELVQSLYANDDRRPWMYTQRQKLVKRTKRALYTTFDHIPWLYTPFQSVLPPQERWPAHEITASLRQHQLPRESFVRYFTRDPERKVPNKRGIIVSPTDGVIRDIFQRDNKVVIDISMNFYDIHMQRVPIDGTVVQVDECGHKPIYGSDDERGFFEDPWSFEKDYLFPVQKVTTLSTEIGEVVVRQISSIWARRIETFVKPGDKVTIGQRLGKIFLGSTVVIELPASVRVVVEPQIKDRRRRASDQPILGAETILAVYTT

Radius of gyration: 28.41 Å; chains: 1; bounding box: 67×66×80 Å